Protein 4MP4 (pdb70)

Solvent-accessible surface area: 27027 Å² total; per-residue (Å²): 190,81,7,36,0,42,0,10,10,88,0,26,15,25,50,0,0,6,0,7,0,0,0,55,48,10,159,10,114,41,91,43,24,37,78,99,185,71,56,49,134,29,5,18,1,49,23,82,154,16,41,0,2,31,15,42,1,0,0,10,2,0,27,57,50,86,88,140,65,62,6,11,20,189,82,51,71,24,47,1,58,0,24,27,6,16,20,15,9,74,16,24,2,90,19,0,46,96,42,3,32,7,47,3,25,36,51,52,13,90,109,90,104,25,51,114,102,0,101,122,11,5,110,78,0,27,152,30,0,70,139,39,1,62,117,118,31,98,28,13,39,63,84,30,1,0,0,0,2,22,1,0,7,6,0,8,12,1,9,30,9,39,31,92,15,47,124,57,0,27,91,3,0,66,79,3,23,102,65,93,8,1,26,108,0,10,9,34,11,23,115,7,29,50,117,78,112,205,185,85,5,49,0,52,0,16,9,88,8,24,14,22,54,0,0,7,0,4,0,0,0,54,38,9,140,11,108,39,94,65,24,17,92,138,136,34,4,40,1,51,24,80,153,17,46,2,23,18,15,42,1,0,0,9,2,0,23,63,50,81,93,140,60,56,5,11,16,177,84,49,68,27,44,1,43,0,22,3,2,16,20,10,9,59,19,26,0,90,22,0,52,101,44,2,38,10,54,3,24,25,103,125,68,90,112,78,108,19,59,129,114,0,98,109,3,6,106,76,0,31,117,8,0,71,113,27,3,62,107,121,30,101,33,11,39,57,69,31,2,0,0,0,1,22,0,0,4,7,0,8,9,2,31,74,14,56,33,94,13,51,116,72,0,68,72,5,0,94,71,1,21,107,62,95,6,0,62,100,0,59,54,29,54,141,130,14,110,113,111,87,123,208,193,92,8,50,0,46,0,7,46,112,26,26,14,21,50,0,1,6,0,4,0,0,0,56,43,9,154,11,112,38,96,62,21,55,75,124,180,222,23,166,84,97,101,30,4,14,2,43,24,74,150,93,15,36,6,62,15,60,42,0,0,52,46,0,24,135,66,78,99,102,73,47,3,11,21,173,86,124,140,26,60,56,113,0,98,90,8,19,58,49,10,82,81,49,2,96,18,0,52,99,44,6,31,10,44,3,22,34,43,48,12,87,94,96,104,23,50,124,99,0,121,115,7,5,109,94,0,27,121,29,0,71,142,36,1,74,102,125,38,99,28,12,41,61,85,30,1,0,0,0,1,22,2,0,7,8,0,4,10,0,6,30,8,44,30,91,12,44,124,64,0,24,95,4,0,50,84,4,23,90,68,75,6,1,5,94,0,16,11,36,42,35,204

Foldseek 3Di:
DEKEWEDALLLQDLLSLLVLLLCVQLVPDYYYDHDYDVDDDDTWMDDPPDIDDDNVVSNVVVCVVPVVRAQFDPPPVSNVVLVVLVVCLVPPLVQQCVQQGSCLLQPNADPDDRDPSNVVSVVVLQVVVCVQCPPPRLDSRNDHHSSLLSSLSSVSSQVSNPHDDDPSSVVSSVVSCPPVSNVVSSVCSVVSNVVVPD/DAKEWEAALQLQDLLSLLQLLLCVLLPPDYHYHYDPNDTWMDDPPDIDHDRVVSLVVVCVVPVPSAQADPDPVSSVVLVVLVVCLVPPLVQQCVQLGSCLQQPNADDPDGDPVRVVSVVVLLVVVDVQCPDLALDSRRDHHSSLQSSLSSVSSQVSNPHDDDPSSVSNSVVSCPPVSNVVSSVVSVVSVVPVPD/DAKEWEEALLLQDLLSLLQLLLCVLQVHDYHYDHDYVCLVPPDPTWMDDVNHIHHDNVVSLVVVCVVPVPSHQFDPDPVSRVVLVVLVVCLVPPLVQLCVQQGSCLLQPHADPDDRDPSRVVSVVVLLVVVVVQQPPLHQDSRNDHHSSLSSSLSSVSSQVSRPHDDDPSSVVNSVSSCPPVSNVVSNVVSVD

Sequence (585 aa):
EYFKLYTDSQFLSPYAFTVFVGLHEKQIPFEIAAIDLLTAKVPVLEHNDFALSESSAILEYLEELYPDTAIYPKDIQARARARQIQAWLRSDLVALRTERPTDVIFIQPKSTPLSEEGKKAAEKLFFVAEKLLASDAEFLFGSWSIVDAELALMLQRLIQNGDAVSERLKNYALQQWQRPSVQKWLALRHKAENLYYFQEYFKLYTDSQFLSPYAFTVFVGLHEKQIPFEIAAIDKVPVLEHNDFALSESSAILEYLEELYPDTAIYPKDIQARARARQIQAWLRSDLVALRTERPTDVIFIQPKSTPLSEEGKKAAEKLFFVAEKLLASDAEFLFGSWSIVDAELALMLQRLIQNGDAVSERLKNYALQQWQRPSVQKWLALRHKAENLYFQEYFKLYTDSQFLSPYAFTVFVGLHEKQIPFEIAAIDLKSLTAKVPVLEHNDFALSESSAILEYLEELYPDTAIYPKDIQARARARQIQAWLRSDLVALRTERPTDVIFIQPKSTPLSEEGKKAAEKLFFVAEKLLASDAEFLFGSWSIVDAELALMLQRLIQNGDAVSERLKNYALQQWQRPSVQKWLALRHK

CATH classification: 3.40.30.10 (+1 more: 1.20.1050.10)

Secondary structure (DSSP, 8-state):
--EEEEEETT---HHHHHHHHHHHHTT---EEEEE-----SS-EEEETTEEEESHHHHHHHHHHH-TTS-SS-SSHHHHHHHHHHHHHHHHS-HHHHHHS-THHHHT----SPPPHHHHHHHHHHHHHHHHHTTTT-SSTBSB--HHHHHHHHHHHHHHTTT----HHHHHHHHHHHTSHHHHHHHHHHHHHHHHH--/--EEEEEETTS--HHHHHHHHHHHHTT---EEEEE----EEEETTEEEESHHHHHHHHHHH-TTS--S-SSHHHHHHHHHHHHHHHHS-HHHHHHS-THHHHS----S---HHHHHHHHHHHHHHHHHS-TT-SBTBBB--HHHHHHHHHHHHHHTT-----HHHHHHHHHHHTSHHHHHHHHHHHHHHHHH--/--EEEEEETTS--HHHHHHHHHHHHTT---EEEEE----SS--S-EEEESS-EEESHHHHHHHHHHH-SSS-SS-SSHHHHHHHHHHHHHHHHS-HHHHHHS-THHHHT----SPP-HHHHHHHHHHHHHHHHHHTTT-SSTBSB--HHHHHHHHHHHHHHTTT----HHHHHHHHHHHTSHHHHHHHHHHT-

B-factor: mean 35.32, std 17.55, range [1.01, 106.63]

Nearest PDB structures (foldseek):
  4mp4-assembly1_A  TM=1.005E+00  e=7.915E-32  Acinetobacter baumannii ACICU
  4mp4-assembly2_C-2  TM=1.001E+00  e=2.005E-27  Acinetobacter baumannii ACICU
  4mp4-assembly1_B  TM=9.952E-01  e=1.815E-27  Acinetobacter baumannii ACICU
  4jbb-assembly1_A-2  TM=9.545E-01  e=1.920E-18  Klebsiella pneumoniae subsp. pneumoniae MGH 78578
  3bby-assembly1_A-2  TM=9.552E-01  e=4.717E-18  Escherichia coli K-12

Structure (mmCIF, N/CA/C/O backbone):
data_4MP4
#
_entry.id   4MP4
#
_cell.length_a   183.198
_cell.length_b   103.358
_cell.length_c   51.057
_cell.angle_alpha   90.000
_cell.angle_beta   91.090
_cell.angle_gamma   90.000
#
_symmetry.space_group_name_H-M   'C 1 2 1'
#
loop_
_entity.id
_entity.type
_entity.pdbx_description
1 polymer 'Glutathione S-transferase'
2 non-polymer 'SULFATE ION'
3 water water
#
loop_
_atom_site.group_PDB
_atom_site.id
_atom_site.type_symbol
_atom_site.label_atom_id
_atom_site.label_alt_id
_atom_site.label_comp_id
_atom_site.label_asym_id
_atom_site.label_entity_id
_atom_site.label_seq_id
_atom_site.pdbx_PDB_ins_code
_atom_site.Cartn_x
_atom_site.Cartn_y
_atom_site.Cartn_z
_atom_site.occupancy
_atom_site.B_iso_or_equiv
_atom_site.auth_seq_id
_atom_site.auth_comp_id
_atom_site.auth_asym_id
_atom_site.auth_atom_id
_atom_site.pdbx_PDB_model_num
ATOM 1 N N . GLU A 1 6 ? 53.109 13.462 8.444 1.00 66.36 5 GLU A N 1
ATOM 2 C CA . GLU A 1 6 ? 53.837 14.726 8.386 1.00 67.28 5 GLU A CA 1
ATOM 3 C C . GLU A 1 6 ? 53.817 15.476 9.720 1.00 59.36 5 GLU A C 1
ATOM 4 O O . GLU A 1 6 ? 54.703 16.279 9.992 1.00 69.85 5 GLU A O 1
ATOM 10 N N . TYR A 1 7 ? 52.803 15.222 10.541 1.00 46.39 6 TYR A N 1
ATOM 11 C CA . TYR A 1 7 ? 52.740 15.771 11.899 1.00 46.64 6 TYR A CA 1
ATOM 12 C C . TYR A 1 7 ? 52.367 14.681 12.919 1.00 48.19 6 TYR A C 1
ATOM 13 O O . TYR A 1 7 ? 51.267 14.116 12.877 1.00 41.77 6 TYR A O 1
ATOM 22 N N . PHE A 1 8 ? 53.292 14.390 13.828 1.00 45.90 7 PHE A N 1
ATOM 23 C CA . PHE A 1 8 ? 53.094 13.362 14.844 1.00 33.82 7 PHE A CA 1
ATOM 24 C C . PHE A 1 8 ? 53.398 13.959 16.205 1.00 31.60 7 PHE A C 1
ATOM 25 O O . PHE A 1 8 ? 54.466 14.526 16.409 1.00 37.01 7 PHE A O 1
ATOM 33 N N . LYS A 1 9 ? 52.474 13.838 17.145 1.00 32.03 8 LYS A N 1
ATOM 34 C CA . LYS A 1 9 ? 52.763 14.269 18.509 1.00 33.36 8 LYS A CA 1
ATOM 35 C C . LYS A 1 9 ? 52.408 13.191 19.542 1.00 30.66 8 LYS A C 1
ATOM 36 O O . LYS A 1 9 ? 51.338 12.595 19.467 1.00 32.14 8 LYS A O 1
ATOM 42 N N . LEU A 1 10 ? 53.310 12.960 20.497 1.00 28.50 9 LEU A N 1
ATOM 43 C CA . LEU A 1 10 ? 53.118 11.959 21.548 1.00 25.35 9 LEU A CA 1
ATOM 44 C C . LEU A 1 10 ? 52.846 12.606 22.900 1.00 23.96 9 LEU A C 1
ATOM 45 O O . LEU A 1 10 ? 53.625 13.433 23.350 1.00 33.99 9 LEU A O 1
ATOM 50 N N . TYR A 1 11 ? 51.748 12.231 23.552 1.00 26.50 10 TYR A N 1
ATOM 51 C CA . TYR A 1 11 ? 51.449 12.768 24.883 1.00 20.66 10 TYR A CA 1
ATOM 52 C C . TYR A 1 11 ? 51.776 11.751 25.975 1.00 24.61 10 TYR A C 1
ATOM 53 O O . TYR A 1 11 ? 51.264 10.633 25.978 1.00 20.49 10 TYR A O 1
ATOM 62 N N . THR A 1 12 ? 52.638 12.149 26.902 1.00 25.65 11 THR A N 1
ATOM 63 C CA . THR A 1 12 ? 52.993 11.301 28.028 1.00 23.77 11 THR A CA 1
ATOM 64 C C . THR A 1 12 ? 52.519 11.904 29.353 1.00 21.37 11 THR A C 1
ATOM 65 O O . THR A 1 12 ? 52.108 13.057 29.394 1.00 20.06 11 THR A O 1
ATOM 69 N N . ASP A 1 13 ? 52.575 11.129 30.435 1.00 16.64 12 ASP A N 1
ATOM 70 C CA . ASP A 1 13 ? 52.345 11.694 31.755 1.00 19.49 12 ASP A CA 1
ATOM 71 C C . ASP A 1 13 ? 53.542 12.584 32.102 1.00 23.10 12 ASP A C 1
ATOM 72 O O . ASP A 1 13 ? 54.651 12.330 31.653 1.00 17.51 12 ASP A O 1
ATOM 77 N N . SER A 1 14 ? 53.316 13.627 32.893 1.00 27.71 13 SER A N 1
ATOM 78 C CA . SER A 1 14 ? 54.346 14.629 33.148 1.00 29.40 13 SER A CA 1
ATOM 79 C C . SER A 1 14 ? 55.576 14.066 33.875 1.00 34.91 13 SER A C 1
ATOM 80 O O . SER A 1 14 ? 56.661 14.637 33.810 1.00 35.02 13 SER A O 1
ATOM 83 N N . GLN A 1 15 ? 55.413 12.952 34.574 1.00 29.48 14 GLN A N 1
ATOM 84 C CA . GLN A 1 15 ? 56.546 12.381 35.279 1.00 26.12 14 GLN A CA 1
ATOM 85 C C . GLN A 1 15 ? 57.225 11.266 34.497 1.00 22.91 14 GLN A C 1
ATOM 86 O O . GLN A 1 15 ? 58.152 10.648 34.998 1.00 25.22 14 GLN A O 1
ATOM 92 N N . PHE A 1 16 ? 56.750 11.008 33.281 1.00 18.40 15 PHE A N 1
ATOM 93 C CA . PHE A 1 16 ? 57.333 9.989 32.402 1.00 16.19 15 PHE A CA 1
ATOM 94 C C . PHE A 1 16 ? 57.409 8.595 33.024 1.00 20.17 15 PHE A C 1
ATOM 95 O O . PHE A 1 16 ? 58.324 7.839 32.728 1.00 24.60 15 PHE A O 1
ATOM 103 N N . LEU A 1 17 ? 56.448 8.264 33.880 1.00 24.97 16 LEU A N 1
ATOM 104 C CA . LEU A 1 17 ? 56.419 6.977 34.564 1.00 20.82 16 LEU A CA 1
ATOM 105 C C . LEU A 1 17 ? 55.668 5.914 33.775 1.00 20.65 16 LEU A C 1
ATOM 106 O O . LEU A 1 17 ? 55.742 4.736 34.102 1.00 19.61 16 LEU A O 1
ATOM 111 N N . SER A 1 18 ? 54.935 6.328 32.749 1.00 14.43 17 SER A N 1
ATOM 112 C CA . SER A 1 18 ? 54.090 5.410 32.001 1.00 12.38 17 SER A CA 1
ATOM 113 C C . SER A 1 18 ? 54.885 4.401 31.179 1.00 13.40 17 SER A C 1
ATOM 114 O O . SER A 1 18 ? 55.717 4.779 30.365 1.00 13.07 17 SER A O 1
ATOM 117 N N . PRO A 1 19 ? 54.615 3.105 31.379 1.00 11.37 18 PRO A N 1
ATOM 118 C CA . PRO A 1 19 ? 55.294 2.073 30.588 1.00 12.11 18 PRO A CA 1
ATOM 119 C C . PRO A 1 19 ? 54.767 2.011 29.134 1.00 11.53 18 PRO A C 1
ATOM 120 O O . PRO A 1 19 ? 55.500 1.602 28.231 1.00 14.09 18 PRO A O 1
ATOM 124 N N . TYR A 1 20 ? 53.521 2.417 28.909 1.00 12.39 19 TYR A N 1
ATOM 125 C CA . TYR A 1 20 ? 52.959 2.380 27.555 1.00 16.13 19 TYR A CA 1
ATOM 126 C C . TYR A 1 20 ? 53.374 3.589 26.718 1.00 13.66 19 TYR A C 1
ATOM 127 O O . TYR A 1 20 ? 53.580 3.454 25.519 1.00 14.89 19 TYR A O 1
ATOM 136 N N . ALA A 1 21 ? 53.524 4.752 27.356 1.00 18.37 20 ALA A N 1
ATOM 137 C CA . ALA A 1 21 ? 54.090 5.922 26.681 1.00 16.15 20 ALA A CA 1
ATOM 138 C C . ALA A 1 21 ? 55.521 5.598 26.301 1.00 21.18 20 ALA A C 1
ATOM 139 O O . ALA A 1 21 ? 55.958 5.886 25.184 1.00 13.90 20 ALA A O 1
ATOM 141 N N . PHE A 1 22 ? 56.251 5.012 27.249 1.00 12.50 21 PHE A N 1
ATOM 142 C CA . PHE A 1 22 ? 57.600 4.535 26.982 1.00 20.13 21 PHE A CA 1
ATOM 143 C C . PHE A 1 22 ? 57.640 3.675 25.708 1.00 17.21 21 PHE A C 1
ATOM 144 O O . PHE A 1 22 ? 58.454 3.894 24.811 1.00 17.11 21 PHE A O 1
ATOM 152 N N . THR A 1 23 ? 56.717 2.733 25.623 1.00 14.80 22 THR A N 1
ATOM 153 C CA . THR A 1 23 ? 56.668 1.763 24.534 1.00 20.87 22 THR A CA 1
ATOM 154 C C . THR A 1 23 ? 56.416 2.384 23.144 1.00 24.98 22 THR A C 1
ATOM 155 O O . THR A 1 23 ? 57.027 1.978 22.143 1.00 23.23 22 THR A O 1
ATOM 159 N N . VAL A 1 24 ? 55.532 3.375 23.089 1.00 21.01 23 VAL A N 1
ATOM 160 C CA . VAL A 1 24 ? 55.273 4.099 21.842 1.00 23.14 23 VAL A CA 1
ATOM 161 C C . VAL A 1 24 ? 56.439 5.006 21.425 1.00 21.50 23 VAL A C 1
ATOM 162 O O . VAL A 1 24 ? 56.786 5.083 20.241 1.00 26.23 23 VAL A O 1
ATOM 166 N N . PHE A 1 25 ? 57.037 5.689 22.396 1.00 16.05 24 PHE A N 1
ATOM 167 C CA . PHE A 1 25 ? 58.231 6.501 22.156 1.00 19.23 24 PHE A CA 1
ATOM 168 C C . PHE A 1 25 ? 59.313 5.642 21.526 1.00 26.73 24 PHE A C 1
ATOM 169 O O . PHE A 1 25 ? 59.959 6.063 20.541 1.00 18.16 24 PHE A O 1
ATOM 177 N N . VAL A 1 26 ? 59.503 4.442 22.090 1.00 13.47 25 VAL A N 1
ATOM 178 C CA . VAL A 1 26 ? 60.512 3.516 21.575 1.00 14.57 25 VAL A CA 1
ATOM 179 C C . VAL A 1 26 ? 60.175 3.114 20.137 1.00 18.49 25 VAL A C 1
ATOM 180 O O . VAL A 1 26 ? 61.038 3.148 19.251 1.00 19.63 25 VAL A O 1
ATOM 184 N N . GLY A 1 27 ? 58.905 2.780 19.906 1.00 22.45 26 GLY A N 1
ATOM 185 C CA . GLY A 1 27 ? 58.434 2.432 18.578 1.00 15.44 26 GLY A CA 1
ATOM 186 C C . GLY A 1 27 ? 58.672 3.504 17.530 1.00 18.27 26 GLY A C 1
ATOM 187 O O . GLY A 1 27 ? 59.119 3.212 16.430 1.00 22.82 26 GLY A O 1
ATOM 188 N N . LEU A 1 28 ? 58.359 4.749 17.865 1.00 22.62 27 LEU A N 1
ATOM 189 C CA . LEU A 1 28 ? 58.586 5.862 16.947 1.00 21.45 27 LEU A CA 1
ATOM 190 C C . LEU A 1 28 ? 60.067 6.010 16.597 1.00 21.65 27 LEU A C 1
ATOM 191 O O . LEU A 1 28 ? 60.415 6.097 15.430 1.00 28.02 27 LEU A O 1
ATOM 196 N N . HIS A 1 29 ? 60.933 6.013 17.608 1.00 20.24 28 HIS A N 1
ATOM 197 C CA . HIS A 1 29 ? 62.367 6.143 17.377 1.00 24.92 28 HIS A CA 1
ATOM 198 C C . HIS A 1 29 ? 62.977 5.011 16.556 1.00 18.70 28 HIS A C 1
ATOM 199 O O . HIS A 1 29 ? 63.798 5.254 15.684 1.00 32.52 28 HIS A O 1
ATOM 206 N N . GLU A 1 30 ? 62.584 3.777 16.835 1.00 20.83 29 GLU A N 1
ATOM 207 C CA . GLU A 1 30 ? 63.020 2.644 16.017 1.00 22.44 29 GLU A CA 1
ATOM 208 C C . GLU A 1 30 ? 62.587 2.779 14.540 1.00 30.40 29 GLU A C 1
ATOM 209 O O . GLU A 1 30 ? 63.364 2.502 13.629 1.00 38.91 29 GLU A O 1
ATOM 215 N N . LYS A 1 31 ? 61.354 3.220 14.305 1.00 30.94 30 LYS A N 1
ATOM 216 C CA . LYS A 1 31 ? 60.854 3.386 12.944 1.00 32.64 30 LYS A CA 1
ATOM 217 C C . LYS A 1 31 ? 61.369 4.671 12.299 1.00 35.32 30 LYS A C 1
ATOM 218 O O . LYS A 1 31 ? 61.057 4.973 11.145 1.00 35.83 30 LYS A O 1
ATOM 224 N N . GLN A 1 32 ? 62.152 5.425 13.057 1.00 36.09 31 GLN A N 1
ATOM 225 C CA . GLN A 1 32 ? 62.641 6.727 12.618 1.00 35.83 31 GLN A CA 1
ATOM 226 C C . GLN A 1 32 ? 61.534 7.617 12.069 1.00 34.10 31 GLN A C 1
ATOM 227 O O . GLN A 1 32 ? 61.657 8.190 10.995 1.00 37.71 31 GLN A O 1
ATOM 233 N N . ILE A 1 33 ? 60.450 7.722 12.828 1.00 29.19 32 ILE A N 1
ATOM 234 C CA . ILE A 1 33 ? 59.399 8.677 12.534 1.00 26.24 32 ILE A CA 1
ATOM 235 C C . ILE A 1 33 ? 59.632 9.931 13.362 1.00 33.72 32 ILE A C 1
ATOM 236 O O . ILE A 1 33 ? 59.790 9.856 14.576 1.00 36.08 32 ILE A O 1
ATOM 241 N N . PRO A 1 34 ? 59.690 11.093 12.702 1.00 33.58 33 PRO A N 1
ATOM 242 C CA . PRO A 1 34 ? 59.903 12.325 13.459 1.00 32.22 33 PRO A CA 1
ATOM 243 C C . PRO A 1 34 ? 58.615 12.685 14.157 1.00 35.33 33 PRO A C 1
ATOM 244 O O . PRO A 1 34 ? 57.547 12.490 13.573 1.00 38.39 33 PRO A O 1
ATOM 248 N N . PHE A 1 35 ? 58.705 13.186 15.384 1.00 27.10 34 PHE A N 1
ATOM 249 C CA . PHE A 1 35 ? 57.509 13.491 16.159 1.00 28.63 34 PHE A CA 1
ATOM 250 C C . PHE A 1 35 ? 57.860 14.424 17.288 1.00 27.64 34 PHE A C 1
ATOM 251 O O . PHE A 1 35 ? 59.023 14.528 17.665 1.00 28.40 34 PHE A O 1
ATOM 259 N N . GLU A 1 36 ? 56.845 15.082 17.835 1.00 30.97 35 GLU A N 1
ATOM 260 C CA . GLU A 1 36 ? 57.010 15.995 18.959 1.00 35.87 35 GLU A CA 1
ATOM 261 C C . GLU A 1 36 ? 56.390 15.360 20.190 1.00 34.50 35 GLU A C 1
ATOM 262 O O . GLU A 1 36 ? 55.407 14.612 20.092 1.00 28.86 35 GLU A O 1
ATOM 268 N N . ILE A 1 37 ? 56.952 15.674 21.350 1.00 35.26 36 ILE A N 1
ATOM 269 C CA . ILE A 1 37 ? 56.480 15.126 22.609 1.00 24.45 36 ILE A CA 1
ATOM 270 C C . ILE A 1 37 ? 55.870 16.217 23.495 1.00 27.26 36 ILE A C 1
ATOM 271 O O . ILE A 1 37 ? 56.344 17.350 23.518 1.00 26.51 36 ILE A O 1
ATOM 276 N N . ALA A 1 38 ? 54.818 15.878 24.228 1.00 24.47 37 ALA A N 1
ATOM 277 C CA . ALA A 1 38 ? 54.253 16.799 25.210 1.00 25.01 37 ALA A CA 1
ATOM 278 C C . ALA A 1 38 ? 53.778 16.041 26.453 1.00 28.02 37 ALA A C 1
ATOM 279 O O . ALA A 1 38 ? 53.612 14.821 26.421 1.00 25.94 37 ALA A O 1
ATOM 281 N N . ALA A 1 39 ? 53.537 16.765 27.541 1.00 32.41 38 ALA A N 1
ATOM 282 C CA . ALA A 1 39 ? 53.151 16.132 28.801 1.00 33.91 38 ALA A CA 1
ATOM 283 C C . ALA A 1 39 ? 51.819 16.626 29.362 1.00 39.05 38 ALA A C 1
ATOM 284 O O . ALA A 1 39 ? 51.480 17.804 29.241 1.00 45.38 38 ALA A O 1
ATOM 286 N N . ILE A 1 40 ? 51.096 15.700 29.990 1.00 35.92 39 ILE A N 1
ATOM 287 C CA . ILE A 1 40 ? 49.863 15.968 30.729 1.00 43.63 39 ILE A CA 1
ATOM 288 C C . ILE A 1 40 ? 49.932 15.474 32.186 1.00 49.58 39 ILE A C 1
ATOM 289 O O . ILE A 1 40 ? 50.439 14.384 32.454 1.00 48.54 39 ILE A O 1
ATOM 294 N N . ASP A 1 41 ? 49.444 16.284 33.126 1.00 54.04 40 ASP A N 1
ATOM 295 C CA . ASP A 1 41 ? 49.364 15.880 34.528 1.00 56.66 40 ASP A CA 1
ATOM 296 C C . ASP A 1 41 ? 48.067 15.154 34.796 1.00 61.77 40 ASP A C 1
ATOM 297 O O . ASP A 1 41 ? 47.119 15.247 34.009 1.00 69.63 40 ASP A O 1
ATOM 302 N N . LEU A 1 42 ? 48.021 14.455 35.926 1.00 57.61 41 LEU A N 1
ATOM 303 C CA . LEU A 1 42 ? 46.900 13.576 36.238 1.00 65.88 41 LEU A CA 1
ATOM 304 C C . LEU A 1 42 ? 45.976 14.163 37.311 1.00 73.16 41 LEU A C 1
ATOM 305 O O . LEU A 1 42 ? 44.918 14.728 37.000 1.00 74.35 41 LEU A O 1
ATOM 310 N N . LEU A 1 57 ? 38.341 9.300 21.922 1.00 36.74 56 LEU A N 1
ATOM 311 C CA . LEU A 1 57 ? 37.546 8.893 23.078 1.00 45.88 56 LEU A CA 1
ATOM 312 C C . LEU A 1 57 ? 38.491 8.401 24.156 1.00 49.18 56 LEU A C 1
ATOM 313 O O . LEU A 1 57 ? 38.173 7.522 24.962 1.00 50.71 56 LEU A O 1
ATOM 318 N N . THR A 1 58 ? 39.663 9.012 24.145 1.00 46.68 57 THR A N 1
ATOM 319 C CA . THR A 1 58 ? 40.786 8.634 24.975 1.00 55.45 57 THR A CA 1
ATOM 320 C C . THR A 1 58 ? 40.559 8.734 26.481 1.00 64.61 57 THR A C 1
ATOM 321 O O . THR A 1 58 ? 40.153 9.784 27.000 1.00 64.25 57 THR A O 1
ATOM 325 N N . ALA A 1 59 ? 40.872 7.644 27.177 1.00 61.63 58 ALA A N 1
ATOM 326 C CA . ALA A 1 59 ? 40.900 7.637 28.632 1.00 54.31 58 ALA A CA 1
ATOM 327 C C . ALA A 1 59 ? 42.238 8.169 29.177 1.00 50.67 58 ALA A C 1
ATOM 328 O O . ALA A 1 59 ? 42.257 9.109 29.976 1.00 46.47 58 ALA A O 1
ATOM 330 N N . LYS A 1 60 ? 43.350 7.570 28.737 1.00 41.98 59 LYS A N 1
ATOM 331 C CA . LYS A 1 60 ? 44.654 7.767 29.386 1.00 32.80 59 LYS A CA 1
ATOM 332 C C . LYS A 1 60 ? 45.812 7.985 28.417 1.00 29.04 59 LYS A C 1
ATOM 333 O O . LYS A 1 60 ? 45.726 7.608 27.244 1.00 27.40 59 LYS A O 1
ATOM 339 N N . VAL A 1 61 ? 46.910 8.555 28.918 1.00 25.18 60 VAL A N 1
ATOM 340 C CA . VAL A 1 61 ? 48.166 8.547 28.173 1.00 18.20 60 VAL A CA 1
ATOM 341 C C . VAL A 1 61 ? 48.593 7.097 27.954 1.00 17.26 60 VAL A C 1
ATOM 342 O O . VAL A 1 61 ? 48.331 6.242 28.801 1.00 16.45 60 VAL A O 1
ATOM 346 N N . PRO A 1 62 ? 49.255 6.807 26.819 1.00 18.38 61 PRO A N 1
ATOM 347 C CA . PRO A 1 62 ? 49.685 7.738 25.770 1.00 20.84 61 PRO A CA 1
ATOM 348 C C . PRO A 1 62 ? 48.603 8.023 24.731 1.00 25.45 61 PRO A C 1
ATOM 349 O O . PRO A 1 62 ? 47.739 7.190 24.466 1.00 21.75 61 PRO A O 1
ATOM 353 N N . VAL A 1 63 ? 48.679 9.212 24.144 1.00 19.57 62 VAL A N 1
ATOM 354 C CA . VAL A 1 63 ? 47.849 9.576 23.029 1.00 20.37 62 VAL A CA 1
ATOM 355 C C . VAL A 1 63 ? 48.792 9.958 21.917 1.00 30.65 62 VAL A C 1
ATOM 356 O O . VAL A 1 63 ? 49.790 10.643 22.156 1.00 26.55 62 VAL A O 1
ATOM 360 N N . LEU A 1 64 ? 48.503 9.478 20.712 1.00 27.22 63 LEU A N 1
ATOM 361 C CA . LEU A 1 64 ? 49.279 9.867 19.548 1.00 27.58 63 LEU A CA 1
ATOM 362 C C . LEU A 1 64 ? 48.410 10.698 18.632 1.00 28.92 63 LEU A C 1
ATOM 363 O O . LEU A 1 64 ? 47.353 10.245 18.189 1.00 33.86 63 LEU A O 1
ATOM 368 N N . GLU A 1 65 ? 48.844 11.918 18.352 1.00 24.38 64 GLU A N 1
ATOM 369 C CA . GLU A 1 65 ? 48.155 12.717 17.351 1.00 30.35 64 GLU A CA 1
ATOM 370 C C . GLU A 1 65 ? 48.949 12.648 16.066 1.00 29.68 64 GLU A C 1
ATOM 371 O O . GLU A 1 65 ? 50.176 12.789 16.063 1.00 28.77 64 GLU A O 1
ATOM 377 N N . HIS A 1 66 ? 48.236 12.350 14.989 1.00 29.77 65 HIS A N 1
ATOM 378 C CA . HIS A 1 66 ? 48.799 12.311 13.655 1.00 37.80 65 HIS A CA 1
ATOM 379 C C . HIS A 1 66 ? 47.884 13.164 12.799 1.00 49.10 65 HIS A C 1
ATOM 380 O O . HIS A 1 66 ? 46.783 12.738 12.445 1.00 55.92 65 HIS A O 1
ATOM 387 N N . ASN A 1 67 ? 48.337 14.376 12.494 1.00 46.91 66 ASN A N 1
ATOM 388 C CA . ASN A 1 67 ? 47.514 15.364 11.804 1.00 44.26 66 ASN A CA 1
ATOM 389 C C . ASN A 1 67 ? 46.179 15.562 12.525 1.00 43.82 66 ASN A C 1
ATOM 390 O O . ASN A 1 67 ? 46.152 15.942 13.699 1.00 41.02 66 ASN A O 1
ATOM 395 N N . ASP A 1 68 ? 45.076 15.276 11.845 1.00 45.41 67 ASP A N 1
ATOM 396 C CA . ASP A 1 68 ? 43.764 15.517 12.433 1.00 48.07 67 ASP A CA 1
ATOM 397 C C . ASP A 1 68 ? 43.214 14.324 13.211 1.00 44.04 67 ASP A C 1
ATOM 398 O O . ASP A 1 68 ? 42.040 14.308 13.594 1.00 42.40 67 ASP A O 1
ATOM 403 N N . PHE A 1 69 ? 44.069 13.338 13.455 1.00 37.63 68 PHE A N 1
ATOM 404 C CA . PHE A 1 69 ? 43.635 12.073 14.025 1.00 31.97 68 PHE A CA 1
ATOM 405 C C . PHE A 1 69 ? 44.367 11.830 15.326 1.00 34.71 68 PHE A C 1
ATOM 406 O O . PHE A 1 69 ? 45.589 11.879 15.361 1.00 34.72 68 PHE A O 1
ATOM 414 N N . ALA A 1 70 ? 43.611 11.595 16.394 1.00 26.61 69 ALA A N 1
ATOM 415 C CA . ALA A 1 70 ? 44.178 11.350 17.712 1.00 41.23 69 ALA A CA 1
ATOM 416 C C . ALA A 1 70 ? 43.794 9.937 18.165 1.00 43.25 69 ALA A C 1
ATOM 417 O O . ALA A 1 70 ? 42.651 9.496 17.971 1.00 40.78 69 ALA A O 1
ATOM 419 N N . LEU A 1 71 ? 44.751 9.227 18.763 1.00 35.15 70 LEU A N 1
ATOM 420 C CA . LEU A 1 71 ? 44.595 7.798 19.014 1.00 21.48 70 LEU A CA 1
ATOM 421 C C . LEU A 1 71 ? 45.241 7.390 20.349 1.00 20.33 70 LEU A C 1
ATOM 422 O O . LEU A 1 71 ? 46.342 7.838 20.659 1.00 21.77 70 LEU A O 1
ATOM 427 N N . SER A 1 72 ? 44.557 6.573 21.148 1.00 19.48 71 SER A N 1
ATOM 428 C CA . SER A 1 72 ? 45.130 6.104 22.401 1.00 18.49 71 SER A CA 1
ATOM 429 C C . SER A 1 72 ? 45.251 4.573 22.425 1.00 24.82 71 SER A C 1
ATOM 430 O O . SER A 1 72 ? 44.950 3.924 21.422 1.00 20.01 71 SER A O 1
ATOM 433 N N . GLU A 1 73 ? 45.677 4.029 23.573 1.00 16.54 72 GLU A N 1
ATOM 434 C CA . GLU A 1 73 ? 46.030 2.602 23.777 1.00 20.70 72 GLU A CA 1
ATOM 435 C C . GLU A 1 73 ? 47.283 2.183 22.993 1.00 22.66 72 GLU A C 1
ATOM 436 O O . GLU A 1 73 ? 47.269 2.179 21.753 1.00 19.64 72 GLU A O 1
ATOM 442 N N . SER A 1 74 ? 48.361 1.838 23.707 1.00 14.95 73 SER A N 1
ATOM 443 C CA . SER A 1 74 ? 49.640 1.582 23.048 1.00 15.05 73 SER A CA 1
ATOM 444 C C . SER A 1 74 ? 49.626 0.501 21.964 1.00 14.94 73 SER A C 1
ATOM 445 O O . SER A 1 74 ? 50.222 0.685 20.905 1.00 19.20 73 SER A O 1
ATOM 448 N N . SER A 1 75 ? 48.956 -0.622 22.207 1.00 14.29 74 SER A N 1
ATOM 449 C CA . SER A 1 75 ? 48.929 -1.683 21.195 1.00 14.24 74 SER A CA 1
ATOM 450 C C . SER A 1 75 ? 48.241 -1.208 19.922 1.00 15.03 74 SER A C 1
ATOM 451 O O . SER A 1 75 ? 48.671 -1.542 18.812 1.00 15.48 74 SER A O 1
ATOM 454 N N . ALA A 1 76 ? 47.175 -0.431 20.095 1.00 18.60 75 ALA A N 1
ATOM 455 C CA . ALA A 1 76 ? 46.456 0.155 18.977 1.00 16.22 75 ALA A CA 1
ATOM 456 C C . ALA A 1 76 ? 47.373 1.114 18.240 1.00 21.38 75 ALA A C 1
ATOM 457 O O . ALA A 1 76 ? 47.461 1.076 17.013 1.00 19.55 75 ALA A O 1
ATOM 459 N N . ILE A 1 77 ? 48.050 1.983 18.993 1.00 23.77 76 ILE A N 1
ATOM 460 C CA . ILE A 1 77 ? 48.928 2.979 18.395 1.00 21.19 76 ILE A CA 1
ATOM 461 C C . ILE A 1 77 ? 50.046 2.316 17.597 1.00 24.28 76 ILE A C 1
ATOM 462 O O . ILE A 1 77 ? 50.309 2.706 16.454 1.00 21.46 76 ILE A O 1
ATOM 467 N N . LEU A 1 78 ? 50.674 1.296 18.182 1.00 18.68 77 LEU A N 1
ATOM 468 C CA . LEU A 1 78 ? 51.743 0.567 17.497 1.00 23.90 77 LEU A CA 1
ATOM 469 C C . LEU A 1 78 ? 51.262 -0.067 16.186 1.00 27.03 77 LEU A C 1
ATOM 470 O O . LEU A 1 78 ? 51.883 0.111 15.127 1.00 23.72 77 LEU A O 1
ATOM 475 N N . GLU A 1 79 ? 50.147 -0.790 16.270 1.00 24.43 78 GLU A N 1
ATOM 476 C CA . GLU A 1 79 ? 49.541 -1.436 15.114 1.00 25.57 78 GLU A CA 1
ATOM 477 C C . GLU A 1 79 ? 49.310 -0.416 13.991 1.00 27.97 78 GLU A C 1
ATOM 478 O O . GLU A 1 79 ? 49.555 -0.681 12.806 1.00 25.76 78 GLU A O 1
ATOM 484 N N . TYR A 1 80 ? 48.872 0.770 14.391 1.00 27.54 79 TYR A N 1
ATOM 485 C CA . TYR A 1 80 ? 48.594 1.859 13.469 1.00 27.51 79 TYR A CA 1
ATOM 486 C C . TYR A 1 80 ? 49.870 2.363 12.796 1.00 31.04 79 TYR A C 1
ATOM 487 O O . TYR A 1 80 ? 49.875 2.709 11.614 1.00 33.39 79 TYR A O 1
ATOM 496 N N . LEU A 1 81 ? 50.958 2.379 13.554 1.00 33.38 80 LEU A N 1
ATOM 497 C CA . LEU A 1 81 ? 52.251 2.792 13.041 1.00 24.92 80 LEU A CA 1
ATOM 498 C C . LEU A 1 81 ? 52.823 1.769 12.054 1.00 29.84 80 LEU A C 1
ATOM 499 O O . LEU A 1 81 ? 53.442 2.144 11.052 1.00 26.16 80 LEU A O 1
ATOM 504 N N . GLU A 1 82 ? 52.621 0.481 12.340 1.00 21.06 81 GLU A N 1
ATOM 505 C CA . GLU A 1 82 ? 53.075 -0.570 11.439 1.00 27.97 81 GLU A CA 1
ATOM 506 C C . GLU A 1 82 ? 52.339 -0.495 10.097 1.00 36.20 81 GLU A C 1
ATOM 507 O O . GLU A 1 82 ? 52.943 -0.658 9.035 1.00 42.80 81 GLU A O 1
ATOM 513 N N . GLU A 1 83 ? 51.030 -0.261 10.155 1.00 31.68 82 GLU A N 1
ATOM 514 C CA . GLU A 1 83 ? 50.225 -0.142 8.951 1.00 28.19 82 GLU A CA 1
ATOM 515 C C . GLU A 1 83 ? 50.634 1.068 8.114 1.00 37.48 82 GLU A C 1
ATOM 516 O O . GLU A 1 83 ? 50.683 0.980 6.890 1.00 47.07 82 GLU A O 1
ATOM 522 N N . LEU A 1 84 ? 50.941 2.181 8.778 1.00 34.68 83 LEU A N 1
ATOM 523 C CA . LEU A 1 84 ? 51.375 3.408 8.103 1.00 32.82 83 LEU A CA 1
ATOM 524 C C . LEU A 1 84 ? 52.760 3.262 7.493 1.00 32.93 83 LEU A C 1
ATOM 525 O O . LEU A 1 84 ? 53.071 3.895 6.490 1.00 42.32 83 LEU A O 1
ATOM 530 N N . TYR A 1 85 ? 53.597 2.447 8.117 1.00 23.51 84 TYR A N 1
ATOM 531 C CA . TYR A 1 85 ? 54.969 2.277 7.669 1.00 25.23 84 TYR A CA 1
ATOM 532 C C . TYR A 1 85 ? 55.403 0.825 7.745 1.00 29.55 84 TYR A C 1
ATOM 533 O O . TYR A 1 85 ? 56.111 0.432 8.674 1.00 31.76 84 TYR A O 1
ATOM 542 N N . PRO A 1 86 ? 54.997 0.027 6.748 1.00 36.95 85 PRO A N 1
ATOM 543 C CA . PRO A 1 86 ? 55.128 -1.437 6.746 1.00 34.62 85 PRO A CA 1
ATOM 544 C C . PRO A 1 86 ? 56.530 -1.965 6.508 1.00 37.84 85 PRO A C 1
ATOM 545 O O . PRO A 1 86 ? 56.779 -3.159 6.698 1.00 41.92 85 PRO A O 1
ATOM 549 N N . ASP A 1 87 ? 57.449 -1.112 6.091 1.00 42.78 86 ASP A N 1
ATOM 550 C CA . ASP A 1 87 ? 58.753 -1.643 5.743 1.00 54.64 86 ASP A CA 1
ATOM 551 C C . ASP A 1 87 ? 59.812 -1.357 6.802 1.00 55.66 86 ASP A C 1
ATOM 552 O O . ASP A 1 87 ? 61.006 -1.556 6.576 1.00 64.16 86 ASP A O 1
ATOM 557 N N . THR A 1 88 ? 59.351 -0.904 7.963 1.00 42.24 87 THR A N 1
ATOM 558 C CA . THR A 1 88 ? 60.191 -0.820 9.148 1.00 38.35 87 THR A CA 1
ATOM 559 C C . THR A 1 88 ? 59.461 -1.482 10.303 1.00 40.19 87 THR A C 1
ATOM 560 O O . THR A 1 88 ? 59.090 -0.834 11.286 1.00 42.65 87 THR A O 1
ATOM 564 N N . ALA A 1 89 ? 59.260 -2.786 10.168 1.00 30.38 88 ALA A N 1
ATOM 565 C CA . ALA A 1 89 ? 58.470 -3.533 11.122 1.00 29.90 88 ALA A CA 1
ATOM 566 C C . ALA A 1 89 ? 59.172 -3.577 12.477 1.00 27.30 88 ALA A C 1
ATOM 567 O O . ALA A 1 89 ? 60.397 -3.688 12.554 1.00 23.62 88 ALA A O 1
ATOM 569 N N . ILE A 1 90 ? 58.387 -3.471 13.543 1.00 25.46 89 ILE A N 1
ATOM 570 C CA . ILE A 1 90 ? 58.916 -3.618 14.896 1.00 24.67 89 ILE A CA 1
ATOM 571 C C . ILE A 1 90 ? 58.269 -4.830 15.563 1.00 22.70 89 ILE A C 1
ATOM 572 O O . ILE A 1 90 ? 58.286 -4.958 16.775 1.00 32.98 89 ILE A O 1
ATOM 577 N N . TYR A 1 91 ? 57.694 -5.697 14.728 1.00 22.90 90 TYR A N 1
ATOM 578 C CA . TYR A 1 91 ? 57.250 -7.039 15.089 1.00 20.28 90 TYR A CA 1
ATOM 579 C C . TYR A 1 91 ? 57.940 -8.012 14.132 1.00 23.21 90 TYR A C 1
ATOM 580 O O . TYR A 1 91 ? 58.337 -7.620 13.044 1.00 30.77 90 TYR A O 1
ATOM 589 N N . PRO A 1 92 ? 58.077 -9.286 14.532 1.00 24.30 91 PRO A N 1
ATOM 590 C CA . PRO A 1 92 ? 58.775 -10.255 13.679 1.00 26.74 91 PRO A CA 1
ATOM 591 C C . PRO A 1 92 ? 58.069 -10.387 12.325 1.00 36.79 91 PRO A C 1
ATOM 592 O O . PRO A 1 92 ? 56.875 -10.069 12.232 1.00 30.70 91 PRO A O 1
ATOM 596 N N . LYS A 1 93 ? 58.782 -10.829 11.287 1.00 40.89 92 LYS A N 1
ATOM 597 C CA . LYS A 1 93 ? 58.153 -10.921 9.969 1.00 43.44 92 LYS A CA 1
ATOM 598 C C . LYS A 1 93 ? 57.374 -12.228 9.754 1.00 38.68 92 LYS A C 1
ATOM 599 O O . LYS A 1 93 ? 56.349 -12.223 9.096 1.00 35.06 92 LYS A O 1
ATOM 605 N N . ASP A 1 94 ? 57.845 -13.337 10.310 1.00 23.77 93 ASP A N 1
ATOM 606 C CA . ASP A 1 94 ? 57.071 -14.573 10.244 1.00 29.51 93 ASP A CA 1
ATOM 607 C C . ASP A 1 94 ? 55.701 -14.378 10.909 1.00 33.84 93 ASP A C 1
ATOM 608 O O . ASP A 1 94 ? 55.605 -13.835 12.015 1.00 31.52 93 ASP A O 1
ATOM 613 N N . ILE A 1 95 ? 54.648 -14.845 10.240 1.00 34.10 94 ILE A N 1
ATOM 614 C CA . ILE A 1 95 ? 53.286 -14.646 10.722 1.00 26.50 94 ILE A CA 1
ATOM 615 C C . ILE A 1 95 ? 53.033 -15.279 12.094 1.00 30.53 94 ILE A C 1
ATOM 616 O O . ILE A 1 95 ? 52.275 -14.733 12.903 1.00 28.00 94 ILE A O 1
ATOM 621 N N . GLN A 1 96 ? 53.680 -16.406 12.377 1.00 29.22 95 GLN A N 1
ATOM 622 C CA . GLN A 1 96 ? 53.449 -17.051 13.668 1.00 36.02 95 GLN A CA 1
ATOM 623 C C . GLN A 1 96 ? 54.230 -16.403 14.810 1.00 35.48 95 GLN A C 1
ATOM 624 O O . GLN A 1 96 ? 53.724 -16.284 15.924 1.00 37.01 95 GLN A O 1
ATOM 630 N N . ALA A 1 97 ? 55.446 -15.959 14.516 1.00 31.03 96 ALA A N 1
ATOM 631 C CA . ALA A 1 97 ? 56.236 -15.222 15.486 1.00 28.27 96 ALA A CA 1
ATOM 632 C C . ALA A 1 97 ? 55.558 -13.890 15.822 1.00 26.69 96 ALA A C 1
ATOM 633 O O . ALA A 1 97 ? 55.525 -13.493 16.983 1.00 25.78 96 ALA A O 1
ATOM 635 N N . ARG A 1 98 ? 54.999 -13.220 14.811 1.00 23.81 97 ARG A N 1
ATOM 636 C CA . ARG A 1 98 ? 54.246 -11.979 15.031 1.00 25.04 97 ARG A CA 1
ATOM 637 C C . ARG A 1 98 ? 53.021 -12.180 15.926 1.00 18.88 97 ARG A C 1
ATOM 638 O O . ARG A 1 98 ? 52.726 -11.352 16.798 1.00 24.09 97 ARG A O 1
ATOM 646 N N . ALA A 1 99 ? 52.313 -13.276 15.704 1.00 19.37 98 ALA A N 1
ATOM 647 C CA . ALA A 1 99 ? 51.175 -13.626 16.539 1.00 28.92 98 ALA A CA 1
ATOM 648 C C . ALA A 1 99 ? 51.662 -13.870 17.965 1.00 24.24 98 ALA A C 1
ATOM 649 O O . ALA A 1 99 ? 51.093 -13.332 18.925 1.00 26.01 98 ALA A O 1
ATOM 651 N N . ARG A 1 100 ? 52.737 -14.645 18.098 1.00 24.44 99 ARG A N 1
ATOM 652 C CA . ARG A 1 100 ? 53.325 -14.900 19.415 1.00 23.60 99 ARG A CA 1
ATOM 653 C C . ARG A 1 100 ? 53.741 -13.568 20.063 1.00 23.78 99 ARG A C 1
ATOM 654 O O . ARG A 1 100 ? 53.471 -13.328 21.248 1.00 16.83 99 ARG A O 1
ATOM 662 N N . ALA A 1 101 ? 54.364 -12.690 19.283 1.00 17.51 100 ALA A N 1
ATOM 663 C CA . ALA A 1 101 ? 54.713 -11.368 19.798 1.00 24.01 100 ALA A CA 1
ATOM 664 C C . ALA A 1 101 ? 53.486 -10.583 20.303 1.00 23.13 100 ALA A C 1
ATOM 665 O O . ALA A 1 101 ? 53.518 -10.017 21.395 1.00 22.69 100 ALA A O 1
ATOM 667 N N . ARG A 1 102 ? 52.409 -10.561 19.521 1.00 21.53 101 ARG A N 1
ATOM 668 C CA . ARG A 1 102 ? 51.171 -9.912 19.965 1.00 16.87 101 ARG A CA 1
ATOM 669 C C . ARG A 1 102 ? 50.614 -10.569 21.216 1.00 15.66 101 ARG A C 1
ATOM 670 O O . ARG A 1 102 ? 50.032 -9.909 22.067 1.00 29.62 101 ARG A O 1
ATOM 678 N N . GLN A 1 103 ? 50.809 -11.876 21.338 1.00 17.78 102 GLN A N 1
ATOM 679 C CA . GLN A 1 103 ? 50.320 -12.589 22.507 1.00 15.91 102 GLN A CA 1
ATOM 680 C C . GLN A 1 103 ? 51.056 -12.194 23.798 1.00 20.01 102 GLN A C 1
ATOM 681 O O . GLN A 1 103 ? 50.425 -11.910 24.828 1.00 16.24 102 GLN A O 1
ATOM 687 N N . ILE A 1 104 ? 52.385 -12.184 23.732 1.00 15.42 103 ILE A N 1
ATOM 688 C CA . ILE A 1 104 ? 53.216 -11.776 24.861 1.00 18.70 103 ILE A CA 1
ATOM 689 C C . ILE A 1 104 ? 52.930 -10.325 25.268 1.00 16.77 103 ILE A C 1
ATOM 690 O O . ILE A 1 104 ? 52.764 -10.024 26.457 1.00 22.68 103 ILE A O 1
ATOM 695 N N . GLN A 1 105 ? 52.844 -9.446 24.274 1.00 15.97 104 GLN A N 1
ATOM 696 C CA . GLN A 1 105 ? 52.413 -8.062 24.471 1.00 13.79 104 GLN A CA 1
ATOM 697 C C . GLN A 1 105 ? 51.032 -7.932 25.158 1.00 16.57 104 GLN A C 1
ATOM 698 O O . GLN A 1 105 ? 50.857 -7.095 26.048 1.00 14.64 104 GLN A O 1
ATOM 704 N N . ALA A 1 106 ? 50.058 -8.734 24.744 1.00 13.88 105 ALA A N 1
ATOM 705 C CA . ALA A 1 106 ? 48.735 -8.615 25.325 1.00 13.72 105 ALA A CA 1
ATOM 706 C C . ALA A 1 106 ? 48.782 -9.078 26.774 1.00 14.27 105 ALA A C 1
ATOM 707 O O . ALA A 1 106 ? 48.195 -8.470 27.683 1.00 20.81 105 ALA A O 1
ATOM 709 N N . TRP A 1 107 ? 49.546 -10.136 26.977 1.00 20.49 106 TRP A N 1
ATOM 710 C CA . TRP A 1 107 ? 49.707 -10.766 28.268 1.00 15.86 106 TRP A CA 1
ATOM 711 C C . TRP A 1 107 ? 50.400 -9.849 29.281 1.00 19.88 106 TRP A C 1
ATOM 712 O O . TRP A 1 107 ? 49.932 -9.701 30.419 1.00 20.30 106 TRP A O 1
ATOM 723 N N . LEU A 1 108 ? 51.505 -9.227 28.866 1.00 13.11 107 LEU A N 1
ATOM 724 C CA . LEU A 1 108 ? 52.172 -8.208 29.683 1.00 14.20 107 LEU A CA 1
ATOM 725 C C . LEU A 1 108 ? 51.245 -7.055 30.051 1.00 15.33 107 LEU A C 1
ATOM 726 O O . LEU A 1 108 ? 51.316 -6.534 31.162 1.00 25.46 107 LEU A O 1
ATOM 731 N N . ARG A 1 109 ? 50.398 -6.632 29.114 1.00 19.40 108 ARG A N 1
ATOM 732 C CA . ARG A 1 109 ? 49.483 -5.505 29.353 1.00 16.59 108 ARG A CA 1
ATOM 733 C C . ARG A 1 109 ? 48.399 -5.819 30.379 1.00 21.71 108 ARG A C 1
ATOM 734 O O . ARG A 1 109 ? 48.090 -4.980 31.218 1.00 28.72 108 ARG A O 1
ATOM 742 N N . SER A 1 110 ? 47.847 -7.030 30.323 1.00 12.42 109 SER A N 1
ATOM 743 C CA . SER A 1 110 ? 46.630 -7.363 31.055 1.00 16.77 109 SER A CA 1
ATOM 744 C C . SER A 1 110 ? 46.762 -8.368 32.193 1.00 21.41 109 SER A C 1
ATOM 745 O O . SER A 1 110 ? 45.973 -8.334 33.139 1.00 22.62 109 SER A O 1
ATOM 748 N N . ASP A 1 111 ? 47.715 -9.291 32.083 1.00 16.44 110 ASP A N 1
ATOM 749 C CA . ASP A 1 111 ? 47.980 -10.214 33.178 1.00 16.76 110 ASP A CA 1
ATOM 750 C C . ASP A 1 111 ? 49.047 -9.608 34.095 1.00 25.93 110 ASP A C 1
ATOM 751 O O . ASP A 1 111 ? 49.404 -8.431 33.947 1.00 29.64 110 ASP A O 1
ATOM 756 N N . LEU A 1 112 ? 49.540 -10.402 35.043 1.00 22.20 111 LEU A N 1
ATOM 757 C CA . LEU A 1 112 ? 50.589 -9.983 35.970 1.00 18.21 111 LEU A CA 1
ATOM 758 C C . LEU A 1 112 ? 50.126 -8.797 36.800 1.00 17.41 111 LEU A C 1
ATOM 759 O O . LEU A 1 112 ? 50.928 -7.973 37.196 1.00 27.29 111 LEU A O 1
ATOM 764 N N . VAL A 1 113 ? 48.822 -8.719 37.044 1.00 24.48 112 VAL A N 1
ATOM 765 C CA . VAL A 1 113 ? 48.219 -7.600 37.769 1.00 21.54 112 VAL A CA 1
ATOM 766 C C . VAL A 1 113 ? 48.896 -7.329 39.115 1.00 18.52 112 VAL A C 1
ATOM 767 O O . VAL A 1 113 ? 49.178 -6.175 39.454 1.00 19.17 112 VAL A O 1
ATOM 771 N N . ALA A 1 114 ? 49.159 -8.379 39.884 1.00 13.06 113 ALA A N 1
ATOM 772 C CA . ALA A 1 114 ? 49.780 -8.184 41.192 1.00 22.74 113 ALA A CA 1
ATOM 773 C C . ALA A 1 114 ? 51.160 -7.525 41.074 1.00 26.32 113 ALA A C 1
ATOM 774 O O . ALA A 1 114 ? 51.509 -6.622 41.853 1.00 23.80 113 ALA A O 1
ATOM 776 N N . LEU A 1 115 ? 51.923 -7.970 40.079 1.00 24.64 114 LEU A N 1
ATOM 777 C CA . LEU A 1 115 ? 53.270 -7.462 39.829 1.00 22.69 114 LEU A CA 1
ATOM 778 C C . LEU A 1 115 ? 53.286 -5.977 39.466 1.00 24.85 114 LEU A C 1
ATOM 779 O O . LEU A 1 115 ? 54.054 -5.187 40.044 1.00 24.17 114 LEU A O 1
ATOM 784 N N . ARG A 1 116 ? 52.439 -5.598 38.513 1.00 25.29 115 ARG A N 1
ATOM 785 C CA . ARG A 1 116 ? 52.318 -4.197 38.114 1.00 24.50 115 ARG A CA 1
ATOM 786 C C . ARG A 1 116 ? 51.861 -3.323 39.281 1.00 21.92 115 ARG A C 1
ATOM 787 O O . ARG A 1 116 ? 52.362 -2.223 39.475 1.00 19.81 115 ARG A O 1
ATOM 795 N N . THR A 1 117 ? 50.924 -3.828 40.069 1.00 19.62 116 THR A N 1
ATOM 796 C CA . THR A 1 117 ? 50.412 -3.088 41.215 1.00 17.53 116 THR A CA 1
ATOM 797 C C . THR A 1 117 ? 51.468 -2.931 42.322 1.00 13.00 116 THR A C 1
ATOM 798 O O . THR A 1 117 ? 51.610 -1.860 42.889 1.00 15.42 116 THR A O 1
ATOM 802 N N . GLU A 1 118 ? 52.210 -3.996 42.610 1.00 15.98 117 GLU A N 1
ATOM 803 C CA . GLU A 1 118 ? 53.112 -4.018 43.761 1.00 12.98 117 GLU A CA 1
ATOM 804 C C . GLU A 1 118 ? 54.503 -3.512 43.403 1.00 22.33 117 GLU A C 1
ATOM 805 O O . GLU A 1 118 ? 55.333 -3.266 44.281 1.00 18.30 117 GLU A O 1
ATOM 811 N N . ARG A 1 119 ? 54.767 -3.391 42.105 1.00 25.93 118 ARG A N 1
ATOM 812 C CA . ARG A 1 119 ? 56.042 -2.874 41.640 1.00 17.31 118 ARG A CA 1
ATOM 813 C C . ARG A 1 119 ? 55.795 -1.896 40.508 1.00 20.11 118 ARG A C 1
ATOM 814 O O . ARG A 1 119 ? 56.083 -2.199 39.344 1.00 12.89 118 ARG A O 1
ATOM 822 N N . PRO A 1 120 ? 55.248 -0.712 40.843 1.00 20.23 119 PRO A N 1
ATOM 823 C CA . PRO A 1 120 ? 54.943 0.285 39.806 1.00 13.80 119 PRO A CA 1
ATOM 824 C C . PRO A 1 120 ? 56.240 0.834 39.224 1.00 14.96 119 PRO A C 1
ATOM 825 O O . PRO A 1 120 ? 57.297 0.612 39.827 1.00 17.79 119 PRO A O 1
ATOM 829 N N . THR A 1 121 ? 56.185 1.524 38.088 1.00 10.52 120 THR A N 1
ATOM 830 C CA . THR A 1 121 ? 57.423 2.003 37.454 1.00 19.52 120 THR A CA 1
ATOM 831 C C . THR A 1 121 ? 58.237 2.992 38.311 1.00 16.25 120 THR A C 1
ATOM 832 O O . THR A 1 121 ? 59.398 3.255 38.028 1.00 22.93 120 THR A O 1
ATOM 836 N N . ASP A 1 122 ? 57.611 3.525 39.351 1.00 17.21 121 ASP A N 1
ATOM 837 C CA . ASP A 1 122 ? 58.275 4.301 40.396 1.00 19.07 121 ASP A CA 1
ATOM 838 C C . ASP A 1 122 ? 59.524 3.579 40.923 1.00 14.78 121 ASP A C 1
ATOM 839 O O . ASP A 1 122 ? 60.536 4.212 41.217 1.00 16.10 121 ASP A O 1
ATOM 844 N N . VAL A 1 123 ? 59.453 2.253 41.048 1.00 13.95 122 VAL A N 1
ATOM 845 C CA . VAL A 1 123 ? 60.592 1.484 41.554 1.00 11.30 122 VAL A CA 1
ATOM 846 C C . VAL A 1 123 ? 61.781 1.468 40.583 1.00 17.11 122 VAL A C 1
ATOM 847 O O . VAL A 1 123 ? 62.943 1.416 41.018 1.00 14.11 122 VAL A O 1
ATOM 851 N N . ILE A 1 124 ? 61.494 1.565 39.282 1.00 12.73 123 ILE A N 1
ATOM 852 C CA . ILE A 1 124 ? 62.536 1.651 38.255 1.00 13.95 123 ILE A CA 1
ATOM 853 C C . ILE A 1 124 ? 63.164 3.046 38.195 1.00 14.42 123 ILE A C 1
ATOM 854 O O . ILE A 1 124 ? 64.375 3.183 38.039 1.00 19.98 123 ILE A O 1
ATOM 859 N N . PHE A 1 125 ? 62.342 4.079 38.335 1.00 13.99 124 PHE A N 1
ATOM 860 C CA . PHE A 1 125 ? 62.799 5.446 38.068 1.00 15.21 124 PHE A CA 1
ATOM 861 C C . PHE A 1 125 ? 63.045 6.318 39.301 1.00 15.37 124 PHE A C 1
ATOM 862 O O . PHE A 1 125 ? 63.703 7.346 39.202 1.00 18.00 124 PHE A O 1
ATOM 870 N N . ILE A 1 126 ? 62.512 5.936 40.458 1.00 14.12 125 ILE A N 1
ATOM 871 C CA . ILE A 1 126 ? 62.614 6.806 41.633 1.00 11.18 125 ILE A CA 1
ATOM 872 C C . ILE A 1 126 ? 63.290 6.140 42.849 1.00 15.07 125 ILE A C 1
ATOM 873 O O . ILE A 1 126 ? 64.344 6.562 43.283 1.00 22.61 125 ILE A O 1
ATOM 878 N N . GLN A 1 127 ? 62.697 5.084 43.377 1.00 13.83 126 GLN A N 1
ATOM 879 C CA . GLN A 1 127 ? 63.268 4.385 44.521 1.00 19.70 126 GLN A CA 1
ATOM 880 C C . GLN A 1 127 ? 62.522 3.079 44.725 1.00 15.32 126 GLN A C 1
ATOM 881 O O . GLN A 1 127 ? 61.350 2.976 44.384 1.00 17.29 126 GLN A O 1
ATOM 887 N N . PRO A 1 128 ? 63.202 2.071 45.276 1.00 16.44 127 PRO A N 1
ATOM 888 C CA . PRO A 1 128 ? 62.561 0.769 45.483 1.00 14.86 127 PRO A CA 1
ATOM 889 C C . PRO A 1 128 ? 61.437 0.822 46.520 1.00 18.93 127 PRO A C 1
ATOM 890 O O . PRO A 1 128 ? 61.332 1.793 47.274 1.00 23.08 127 PRO A O 1
ATOM 894 N N . LYS A 1 129 ? 60.577 -0.192 46.518 1.00 17.15 128 LYS A N 1
ATOM 895 C CA . LYS A 1 129 ? 59.575 -0.335 47.562 1.00 20.83 128 LYS A CA 1
ATOM 896 C C . LYS A 1 129 ? 60.055 -1.357 48.593 1.00 21.74 128 LYS A C 1
ATOM 897 O O . LYS A 1 129 ? 60.605 -2.396 48.229 1.00 26.65 128 LYS A O 1
ATOM 903 N N . SER A 1 130 ? 59.854 -1.056 49.872 1.00 28.24 129 SER A N 1
ATOM 904 C CA . SER A 1 130 ? 60.313 -1.922 50.963 1.00 35.83 129 SER A CA 1
ATOM 905 C C . SER A 1 130 ? 59.497 -3.199 51.026 1.00 40.54 129 SER A C 1
ATOM 906 O O . SER A 1 130 ? 60.027 -4.290 51.248 1.00 48.76 129 SER A O 1
ATOM 909 N N . THR A 1 131 ? 58.195 -3.040 50.828 1.00 36.13 130 THR A N 1
ATOM 910 C CA . THR A 1 131 ? 57.235 -4.127 50.913 1.00 27.69 130 THR A CA 1
ATOM 911 C C . THR A 1 131 ? 57.605 -5.335 50.060 1.00 30.78 130 THR A C 1
ATOM 912 O O . THR A 1 131 ? 57.903 -5.200 48.875 1.00 30.70 130 THR A O 1
ATOM 916 N N . PRO A 1 132 ? 57.604 -6.529 50.675 1.00 38.29 131 PRO A N 1
ATOM 917 C CA . PRO A 1 132 ? 57.853 -7.784 49.958 1.00 31.57 131 PRO A CA 1
ATOM 918 C C . PRO A 1 132 ? 56.690 -8.103 49.037 1.00 33.63 131 PRO A C 1
ATOM 919 O O . PRO A 1 132 ? 55.582 -7.584 49.243 1.00 31.25 131 PRO A O 1
ATOM 923 N N . LEU A 1 133 ? 56.932 -8.944 48.035 1.00 29.44 132 LEU A N 1
ATOM 924 C CA . LEU A 1 133 ? 55.850 -9.387 47.170 1.00 32.98 132 LEU A CA 1
ATOM 925 C C . LEU A 1 133 ? 54.835 -10.186 47.970 1.00 36.68 132 LEU A C 1
ATOM 926 O O . LEU A 1 133 ? 55.194 -11.102 48.722 1.00 38.92 132 LEU A O 1
ATOM 931 N N . SER A 1 134 ? 53.569 -9.827 47.804 1.00 28.64 133 SER A N 1
ATOM 932 C CA . SER A 1 134 ? 52.471 -10.618 48.315 1.00 24.25 133 SER A CA 1
ATOM 933 C C . SER A 1 134 ? 52.452 -11.978 47.622 1.00 33.56 133 SER A C 1
ATOM 934 O O . SER A 1 134 ? 53.185 -12.213 46.664 1.00 38.39 133 SER A O 1
ATOM 937 N N . GLU A 1 135 ? 51.582 -12.862 48.097 1.00 49.20 134 GLU A N 1
ATOM 938 C CA . GLU A 1 135 ? 51.506 -14.202 47.548 1.00 48.89 134 GLU A CA 1
ATOM 939 C C . GLU A 1 135 ? 51.128 -14.184 46.070 1.00 39.15 134 GLU A C 1
ATOM 940 O O . GLU A 1 135 ? 51.735 -14.883 45.269 1.00 32.77 134 GLU A O 1
ATOM 946 N N . GLU A 1 136 ? 50.139 -13.379 45.707 1.00 37.44 135 GLU A N 1
ATOM 947 C CA . GLU A 1 136 ? 49.808 -13.205 44.298 1.00 40.27 135 GLU A CA 1
ATOM 948 C C . GLU A 1 136 ? 50.945 -12.495 43.548 1.00 36.87 135 GLU A C 1
ATOM 949 O O . GLU A 1 136 ? 51.198 -12.762 42.373 1.00 26.89 135 GLU A O 1
ATOM 955 N N . GLY A 1 137 ? 51.637 -11.595 44.240 1.00 40.52 136 GLY A N 1
ATOM 956 C CA . GLY A 1 137 ? 52.781 -10.918 43.660 1.00 31.13 136 GLY A CA 1
ATOM 957 C C . GLY A 1 137 ? 53.879 -11.894 43.285 1.00 30.87 136 GLY A C 1
ATOM 958 O O . GLY A 1 137 ? 54.416 -11.828 42.180 1.00 25.84 136 GLY A O 1
ATOM 959 N N . LYS A 1 138 ? 54.205 -12.809 44.200 1.00 32.76 137 LYS A N 1
ATOM 960 C CA . LYS A 1 138 ? 55.218 -13.839 43.952 1.00 33.60 137 LYS A CA 1
ATOM 961 C C . LYS A 1 138 ? 54.833 -14.758 42.791 1.00 30.69 137 LYS A C 1
ATOM 962 O O . LYS A 1 138 ? 55.682 -15.258 42.047 1.00 25.90 137 LYS A O 1
ATOM 968 N N . LYS A 1 139 ? 53.534 -14.978 42.655 1.00 33.28 138 LYS A N 1
ATOM 969 C CA . LYS A 1 139 ? 53.006 -15.890 41.660 1.00 33.53 138 LYS A CA 1
ATOM 970 C C . LYS A 1 139 ? 53.103 -15.289 40.247 1.00 31.60 138 LYS A C 1
ATOM 971 O O . LYS A 1 139 ? 53.382 -16.010 39.277 1.00 27.18 138 LYS A O 1
ATOM 977 N N . ALA A 1 140 ? 52.879 -13.979 40.132 1.00 22.99 139 ALA A N 1
ATOM 978 C CA . ALA A 1 140 ? 53.007 -13.305 38.837 1.00 24.06 139 ALA A CA 1
ATOM 979 C C . ALA A 1 140 ? 54.475 -13.277 38.408 1.00 28.67 139 ALA A C 1
ATOM 980 O O . ALA A 1 140 ? 54.790 -13.525 37.248 1.00 28.93 139 ALA A O 1
ATOM 982 N N . ALA A 1 141 ? 55.365 -12.996 39.359 1.00 25.88 140 ALA A N 1
ATOM 983 C CA . ALA A 1 141 ? 56.792 -12.911 39.070 1.00 24.53 140 ALA A CA 1
ATOM 984 C C . ALA A 1 141 ? 57.316 -14.233 38.540 1.00 25.93 140 ALA A C 1
ATOM 985 O O . ALA A 1 141 ? 58.060 -14.255 37.565 1.00 29.60 140 ALA A O 1
ATOM 987 N N . GLU A 1 142 ? 56.908 -15.330 39.170 1.00 21.39 141 GLU A N 1
ATOM 988 C CA . GLU A 1 142 ? 57.320 -16.665 38.735 1.00 30.07 141 GLU A CA 1
ATOM 989 C C . GLU A 1 142 ? 56.774 -17.020 37.356 1.00 32.29 141 GLU A C 1
ATOM 990 O O . GLU A 1 142 ? 57.458 -17.651 36.537 1.00 26.54 141 GLU A O 1
ATOM 996 N N . LYS A 1 143 ? 55.530 -16.616 37.115 1.00 29.71 142 LYS A N 1
ATOM 997 C CA . LYS A 1 143 ? 54.894 -16.834 35.834 1.00 20.79 142 LYS A CA 1
ATOM 998 C C . LYS A 1 143 ? 55.629 -16.054 34.744 1.00 33.52 142 LYS A C 1
ATOM 999 O O . LYS A 1 143 ? 55.825 -16.551 33.643 1.00 31.36 142 LYS A O 1
ATOM 1005 N N . LEU A 1 144 ? 56.051 -14.839 35.076 1.00 18.96 143 LEU A N 1
ATOM 1006 C CA . LEU A 1 144 ? 56.873 -14.022 34.203 1.00 18.56 143 LEU A CA 1
ATOM 1007 C C . LEU A 1 144 ? 58.209 -14.701 33.914 1.00 24.33 143 LEU A C 1
ATOM 1008 O O . LEU A 1 144 ? 58.645 -14.758 32.763 1.00 27.58 143 LEU A O 1
ATOM 1013 N N . PHE A 1 145 ? 58.864 -15.200 34.957 1.00 19.26 144 PHE A N 1
ATOM 1014 C CA . PHE A 1 145 ? 60.151 -15.871 34.786 1.00 27.86 144 PHE A CA 1
ATOM 1015 C C . PHE A 1 145 ? 59.984 -17.125 33.928 1.00 31.53 144 PHE A C 1
ATOM 1016 O O . PHE A 1 145 ? 60.822 -17.427 33.076 1.00 35.00 144 PHE A O 1
ATOM 1024 N N . PHE A 1 146 ? 58.913 -17.871 34.181 1.00 31.68 145 PHE A N 1
ATOM 1025 C CA . PHE A 1 146 ? 58.657 -19.096 33.437 1.00 28.79 145 PHE A CA 1
ATOM 1026 C C . PHE A 1 146 ? 58.566 -18.803 31.945 1.00 25.20 145 PHE A C 1
ATOM 1027 O O . PHE A 1 146 ? 59.308 -19.373 31.146 1.00 33.58 145 PHE A O 1
ATOM 1035 N N . VAL A 1 147 ? 57.678 -17.882 31.588 1.00 22.12 146 VAL A N 1
ATOM 1036 C CA . VAL A 1 147 ? 57.454 -17.484 30.199 1.00 24.09 146 VAL A CA 1
ATOM 1037 C C . VAL A 1 147 ? 58.688 -16.897 29.507 1.00 26.26 146 VAL A C 1
ATOM 1038 O O . VAL A 1 147 ? 59.001 -17.256 28.378 1.00 31.17 146 VAL A O 1
ATOM 1042 N N . ALA A 1 148 ? 59.390 -15.994 30.177 1.00 22.55 147 ALA A N 1
ATOM 1043 C CA . ALA A 1 148 ? 60.570 -15.386 29.575 1.00 23.81 147 ALA A CA 1
ATOM 1044 C C . ALA A 1 148 ? 61.722 -16.387 29.416 1.00 25.90 147 ALA A C 1
ATOM 1045 O O . ALA A 1 148 ? 62.442 -16.357 28.419 1.00 28.08 147 ALA A O 1
ATOM 1047 N N . GLU A 1 149 ? 61.897 -17.286 30.375 1.00 23.56 148 GLU A N 1
ATOM 1048 C CA . GLU A 1 149 ? 62.955 -18.286 30.222 1.00 32.00 148 GLU A CA 1
ATOM 1049 C C . GLU A 1 149 ? 62.644 -19.304 29.113 1.00 36.56 148 GLU A C 1
ATOM 1050 O O . GLU A 1 149 ? 63.543 -19.749 28.404 1.00 41.76 148 GLU A O 1
ATOM 1056 N N . LYS A 1 150 ? 61.370 -19.640 28.947 1.00 33.80 149 LYS A N 1
ATOM 1057 C CA . LYS A 1 150 ? 60.942 -20.486 27.841 1.00 34.54 149 LYS A CA 1
ATOM 1058 C C . LYS A 1 150 ? 61.180 -19.831 26.472 1.00 35.70 149 LYS A C 1
ATOM 1059 O O . LYS A 1 150 ? 61.773 -20.431 25.573 1.00 35.50 149 LYS A O 1
ATOM 1065 N N . LEU A 1 151 ? 60.718 -18.596 26.322 1.00 39.07 150 LEU A N 1
ATOM 1066 C CA . LEU A 1 151 ? 60.885 -17.863 25.074 1.00 35.55 150 LEU A CA 1
ATOM 1067 C C . LEU A 1 151 ? 62.334 -17.452 24.810 1.00 35.44 150 LEU A C 1
ATOM 1068 O O . LEU A 1 151 ? 62.698 -17.151 23.680 1.00 39.35 150 LEU A O 1
ATOM 1073 N N . LEU A 1 152 ? 63.163 -17.431 25.846 1.00 33.12 151 LEU A N 1
ATOM 1074 C CA . LEU A 1 152 ? 64.560 -17.033 25.665 1.00 41.23 151 LEU A CA 1
ATOM 1075 C C . LEU A 1 152 ? 65.550 -18.187 25.836 1.00 45.27 151 LEU A C 1
ATOM 1076 O O . LEU A 1 152 ? 66.722 -17.971 26.166 1.00 50.18 151 LEU A O 1
ATOM 1081 N N . ALA A 1 153 ? 65.086 -19.409 25.617 1.00 44.26 152 ALA A N 1
ATOM 1082 C CA . ALA A 1 153 ? 65.970 -20.564 25.731 1.00 49.80 152 ALA A CA 1
ATOM 1083 C C . ALA A 1 153 ? 67.055 -20.546 24.639 1.00 57.68 152 ALA A C 1
ATOM 1084 O O . ALA A 1 153 ? 66.936 -19.830 23.640 1.00 51.09 152 ALA A O 1
ATOM 1086 N N . SER A 1 154 ? 68.111 -21.332 24.853 1.00 72.22 153 SER A N 1
ATOM 1087 C CA . SER A 1 154 ? 69.289 -21.369 23.975 1.00 75.01 153 SER A CA 1
ATOM 1088 C C . SER A 1 154 ? 70.029 -20.032 23.958 1.00 69.40 153 SER A C 1
ATOM 1089 O O . SER A 1 154 ? 70.595 -19.643 22.928 1.00 64.58 153 SER A O 1
ATOM 1092 N N . ASP A 1 155 ? 70.016 -19.339 25.097 1.00 63.52 154 ASP A N 1
ATOM 1093 C CA . ASP A 1 155 ? 70.736 -18.072 25.253 1.00 64.27 154 ASP A CA 1
ATOM 1094 C C . ASP A 1 155 ? 70.496 -17.076 24.111 1.00 58.63 154 ASP A C 1
ATOM 1095 O O . ASP A 1 155 ? 71.439 -16.511 23.542 1.00 53.93 154 ASP A O 1
ATOM 1100 N N . ALA A 1 156 ? 69.224 -16.887 23.774 1.00 50.10 155 ALA A N 1
ATOM 1101 C CA . ALA A 1 156 ? 68.834 -15.923 22.760 1.00 48.67 155 ALA A CA 1
ATOM 1102 C C . ALA A 1 156 ? 69.176 -14.507 23.207 1.00 44.28 155 ALA A C 1
ATOM 1103 O O . ALA A 1 156 ? 69.155 -14.193 24.401 1.00 46.45 155 ALA A O 1
ATOM 1105 N N . GLU A 1 157 ? 69.487 -13.651 22.244 1.00 37.43 156 GLU A N 1
ATOM 1106 C CA . GLU A 1 157 ? 69.753 -12.249 22.531 1.00 33.35 156 GLU A CA 1
ATOM 1107 C C . GLU A 1 157 ? 68.430 -11.452 22.512 1.00 30.50 156 GLU A C 1
ATOM 1108 O O . GLU A 1 157 ? 68.227 -10.547 23.315 1.00 30.30 156 GLU A O 1
ATOM 1114 N N . PHE A 1 158 ? 67.528 -11.822 21.604 1.00 32.29 157 PHE A N 1
ATOM 1115 C CA . PHE A 1 158 ? 66.186 -11.237 21.526 1.00 32.34 157 PHE A CA 1
ATOM 1116 C C . PHE A 1 158 ? 65.129 -12.341 21.526 1.00 33.85 157 PHE A C 1
ATOM 1117 O O . PHE A 1 158 ? 65.458 -13.500 21.330 1.00 34.71 157 PHE A O 1
ATOM 1125 N N . LEU A 1 159 ? 63.866 -11.978 21.745 1.00 32.66 158 LEU A N 1
ATOM 1126 C CA . LEU A 1 159 ? 62.785 -12.959 21.873 1.00 26.20 158 LEU A CA 1
ATOM 1127 C C . LEU A 1 159 ? 62.501 -13.732 20.591 1.00 29.54 158 LEU A C 1
ATOM 1128 O O . LEU A 1 159 ? 62.228 -14.930 20.630 1.00 35.03 158 LEU A O 1
ATOM 1133 N N . PHE A 1 160 ? 62.565 -13.041 19.459 1.00 30.19 159 PHE A N 1
ATOM 1134 C CA . PHE A 1 160 ? 62.088 -13.584 18.195 1.00 30.21 159 PHE A CA 1
ATOM 1135 C C . PHE A 1 160 ? 63.135 -13.507 17.082 1.00 36.34 159 PHE A C 1
ATOM 1136 O O . PHE A 1 160 ? 62.800 -13.326 15.909 1.00 39.28 159 PHE A O 1
ATOM 1144 N N . GLY A 1 161 ? 64.400 -13.661 17.456 1.00 32.80 160 GLY A N 1
ATOM 1145 C CA . GLY A 1 161 ? 65.498 -13.598 16.503 1.00 30.83 160 GLY A CA 1
ATOM 1146 C C . GLY A 1 161 ? 66.163 -12.242 16.570 1.00 32.93 160 GLY A C 1
ATOM 1147 O O . GLY A 1 161 ? 67.163 -12.044 17.268 1.00 36.37 160 GLY A O 1
ATOM 1148 N N . SER A 1 162 ? 65.583 -11.290 15.856 1.00 31.82 161 SER A N 1
ATOM 1149 C CA . SER A 1 162 ? 66.035 -9.913 15.940 1.00 28.79 161 SER A CA 1
ATOM 1150 C C . SER A 1 162 ? 65.127 -9.109 16.857 1.00 25.38 161 SER A C 1
ATOM 1151 O O . SER A 1 162 ? 64.056 -9.553 17.251 1.00 31.76 161 SER A O 1
ATOM 1154 N N . TRP A 1 163 ? 65.573 -7.916 17.196 1.00 26.21 162 TRP A N 1
ATOM 1155 C CA . TRP A 1 163 ? 64.840 -7.056 18.093 1.00 22.96 162 TRP A CA 1
ATOM 1156 C C . TRP A 1 163 ? 63.388 -6.804 17.653 1.00 26.44 162 TRP A C 1
ATOM 1157 O O . TRP A 1 163 ? 63.109 -6.618 16.475 1.00 30.11 162 TRP A O 1
ATOM 1168 N N . SER A 1 164 ? 62.466 -6.814 18.609 1.00 28.26 163 SER A N 1
ATOM 1169 C CA . SER A 1 164 ? 61.114 -6.310 18.382 1.00 20.20 163 SER A CA 1
ATOM 1170 C C . SER A 1 164 ? 60.669 -5.490 19.580 1.00 17.59 163 SER A C 1
ATOM 1171 O O . SER A 1 164 ? 61.265 -5.578 20.659 1.00 19.07 163 SER A O 1
ATOM 1174 N N . ILE A 1 165 ? 59.616 -4.699 19.401 1.00 12.99 164 ILE A N 1
ATOM 1175 C CA . ILE A 1 165 ? 59.146 -3.811 20.470 1.00 9.93 164 ILE A CA 1
ATOM 1176 C C . ILE A 1 165 ? 58.840 -4.609 21.762 1.00 18.03 164 ILE A C 1
ATOM 1177 O O . ILE A 1 165 ? 58.844 -4.054 22.869 1.00 18.22 164 ILE A O 1
ATOM 1182 N N . VAL A 1 166 ? 58.618 -5.916 21.622 1.00 10.08 165 VAL A N 1
ATOM 1183 C CA . VAL A 1 166 ? 58.253 -6.740 22.761 1.00 18.88 165 VAL A CA 1
ATOM 1184 C C . VAL A 1 166 ? 59.482 -6.985 23.645 1.00 18.76 165 VAL A C 1
ATOM 1185 O O . VAL A 1 166 ? 59.352 -7.248 24.854 1.00 12.08 165 VAL A O 1
ATOM 1189 N N . ASP A 1 167 ? 60.679 -6.880 23.059 1.00 13.33 166 ASP A N 1
ATOM 1190 C CA . ASP A 1 167 ? 61.886 -6.964 23.886 1.00 17.08 166 ASP A CA 1
ATOM 1191 C C . ASP A 1 167 ? 61.890 -5.813 24.889 1.00 20.07 166 ASP A C 1
ATOM 1192 O O . ASP A 1 167 ? 62.190 -6.002 26.084 1.00 15.58 166 ASP A O 1
ATOM 1197 N N . ALA A 1 168 ? 61.510 -4.631 24.411 1.00 11.74 167 ALA A N 1
ATOM 1198 C CA . ALA A 1 168 ? 61.517 -3.447 25.257 1.00 10.86 167 ALA A CA 1
ATOM 1199 C C . ALA A 1 168 ? 60.433 -3.562 26.344 1.00 14.68 167 ALA A C 1
ATOM 1200 O O . ALA A 1 168 ? 60.627 -3.110 27.483 1.00 18.91 167 ALA A O 1
ATOM 1202 N N . GLU A 1 169 ? 59.316 -4.197 25.997 1.00 11.77 168 GLU A N 1
ATOM 1203 C CA . GLU A 1 169 ? 58.192 -4.336 26.923 1.00 10.98 168 GLU A CA 1
ATOM 1204 C C . GLU A 1 169 ? 58.504 -5.361 28.018 1.00 14.13 168 GLU A C 1
ATOM 1205 O O . GLU A 1 169 ? 58.153 -5.162 29.182 1.00 14.66 168 GLU A O 1
ATOM 1211 N N . LEU A 1 170 ? 59.160 -6.458 27.636 1.00 16.64 169 LEU A N 1
ATOM 1212 C CA . LEU A 1 170 ? 59.515 -7.509 28.578 1.00 11.36 169 LEU A CA 1
ATOM 1213 C C . LEU A 1 170 ? 60.596 -7.017 29.530 1.00 9.53 169 LEU A C 1
ATOM 1214 O O . LEU A 1 170 ? 60.500 -7.216 30.739 1.00 21.31 169 LEU A O 1
ATOM 1219 N N . ALA A 1 171 ? 61.621 -6.373 28.983 1.00 9.77 170 ALA A N 1
ATOM 1220 C CA . ALA A 1 171 ? 62.681 -5.804 29.811 1.00 14.28 170 ALA A CA 1
ATOM 1221 C C . ALA A 1 171 ? 62.125 -4.864 30.876 1.00 13.01 170 ALA A C 1
ATOM 1222 O O . ALA A 1 171 ? 62.525 -4.943 32.031 1.00 16.49 170 ALA A O 1
ATOM 1224 N N . LEU A 1 172 ? 61.213 -3.973 30.489 1.00 15.02 171 LEU A N 1
ATOM 1225 C CA . LEU A 1 172 ? 60.658 -3.034 31.459 1.00 15.84 171 LEU A CA 1
ATOM 1226 C C . LEU A 1 172 ? 59.958 -3.813 32.572 1.00 13.82 171 LEU A C 1
ATOM 1227 O O . LEU A 1 172 ? 60.113 -3.503 33.751 1.00 15.44 171 LEU A O 1
ATOM 1232 N N . MET A 1 173 ? 59.202 -4.832 32.184 1.00 20.20 172 MET A N 1
ATOM 1233 C CA . MET A 1 173 ? 58.511 -5.693 33.142 1.00 15.50 172 MET A CA 1
ATOM 1234 C C . MET A 1 173 ? 59.498 -6.323 34.096 1.00 18.81 172 MET A C 1
ATOM 1235 O O . MET A 1 173 ? 59.283 -6.303 35.307 1.00 19.85 172 MET A O 1
ATOM 1240 N N . LEU A 1 174 ? 60.583 -6.871 33.558 1.00 9.11 173 LEU A N 1
ATOM 1241 C CA . LEU A 1 174 ? 61.605 -7.488 34.403 1.00 14.28 173 LEU A CA 1
ATOM 1242 C C . LEU A 1 174 ? 62.300 -6.459 35.309 1.00 19.33 173 LEU A C 1
ATOM 1243 O O . LEU A 1 174 ? 62.661 -6.763 36.447 1.00 16.32 173 LEU A O 1
ATOM 1248 N N . GLN A 1 175 ? 62.453 -5.238 34.798 1.00 19.98 174 GLN A N 1
ATOM 1249 C CA . GLN A 1 175 ? 63.118 -4.167 35.512 1.00 19.12 174 GLN A CA 1
ATOM 1250 C C . GLN A 1 175 ? 62.352 -3.759 36.763 1.00 21.56 174 GLN A C 1
ATOM 1251 O O . GLN A 1 175 ? 62.950 -3.288 37.730 1.00 23.76 174 GLN A O 1
ATOM 1257 N N . ARG A 1 176 ? 61.038 -3.958 36.746 1.00 17.94 175 ARG A N 1
ATOM 1258 C CA . ARG A 1 176 ? 60.201 -3.690 37.911 1.00 18.43 175 ARG A CA 1
ATOM 1259 C C . ARG A 1 176 ? 60.696 -4.521 39.080 1.00 16.57 175 ARG A C 1
ATOM 1260 O O . ARG A 1 176 ? 60.631 -4.107 40.232 1.00 19.44 175 ARG A O 1
ATOM 1268 N N . LEU A 1 177 ? 61.217 -5.696 38.770 1.00 16.62 176 LEU A N 1
ATOM 1269 C CA . LEU A 1 177 ? 61.706 -6.605 39.788 1.00 14.41 176 LEU A CA 1
ATOM 1270 C C . LEU A 1 177 ? 63.180 -6.352 40.085 1.00 21.85 176 LEU A C 1
ATOM 1271 O O . LEU A 1 177 ? 63.599 -6.257 41.243 1.00 27.04 176 LEU A O 1
ATOM 1276 N N . ILE A 1 178 ? 63.965 -6.244 39.025 1.00 19.67 177 ILE A N 1
ATOM 1277 C CA . ILE A 1 178 ? 65.404 -6.081 39.149 1.00 17.30 177 ILE A CA 1
ATOM 1278 C C . ILE A 1 178 ? 65.768 -4.809 39.918 1.00 17.25 177 ILE A C 1
ATOM 1279 O O . ILE A 1 178 ? 66.524 -4.851 40.892 1.00 12.71 177 ILE A O 1
ATOM 1284 N N . GLN A 1 179 ? 65.191 -3.691 39.502 1.00 15.61 178 GLN A N 1
ATOM 1285 C CA . GLN A 1 179 ? 65.552 -2.402 40.068 1.00 17.74 178 GLN A CA 1
ATOM 1286 C C . GLN A 1 179 ? 65.067 -2.248 41.496 1.00 23.10 178 GLN A C 1
ATOM 1287 O O . GLN A 1 179 ? 65.565 -1.391 42.232 1.00 23.66 178 GLN A O 1
ATOM 1293 N N . ASN A 1 180 ? 64.104 -3.085 41.885 1.00 19.34 179 ASN A N 1
ATOM 1294 C CA . ASN A 1 180 ? 63.558 -3.038 43.232 1.00 18.47 179 ASN A CA 1
ATOM 1295 C C . ASN A 1 180 ? 64.300 -3.945 44.205 1.00 27.44 179 ASN A C 1
ATOM 1296 O O . ASN A 1 180 ? 64.119 -3.846 45.412 1.00 38.80 179 ASN A O 1
ATOM 1301 N N . GLY A 1 181 ? 65.150 -4.819 43.681 1.00 28.91 180 GLY A N 1
ATOM 1302 C CA . GLY A 1 181 ? 65.967 -5.670 44.525 1.00 12.32 180 GLY A CA 1
ATOM 1303 C C . GLY A 1 181 ? 65.484 -7.100 44.585 1.00 20.47 180 GLY A C 1
ATOM 1304 O O . GLY A 1 181 ? 66.173 -7.962 45.120 1.00 36.91 180 GLY A O 1
ATOM 1305 N N . ASP A 1 182 ? 64.306 -7.368 44.031 1.00 19.14 181 ASP A N 1
ATOM 1306 C CA . ASP A 1 182 ? 63.719 -8.710 44.089 1.00 18.87 181 ASP A CA 1
ATOM 1307 C C . ASP A 1 182 ? 64.603 -9.721 43.356 1.00 31.92 181 ASP A C 1
ATOM 1308 O O . ASP A 1 182 ? 65.458 -9.344 42.554 1.00 26.24 181 ASP A O 1
ATOM 1313 N N . ALA A 1 183 ? 64.374 -11.004 43.623 1.00 41.70 182 ALA A N 1
ATOM 1314 C CA . ALA A 1 183 ? 65.230 -12.069 43.110 1.00 39.93 182 ALA A CA 1
ATOM 1315 C C . ALA A 1 183 ? 64.942 -12.385 41.649 1.00 37.95 182 ALA A C 1
ATOM 1316 O O . ALA A 1 183 ? 63.817 -12.744 41.292 1.00 35.60 182 ALA A O 1
ATOM 1318 N N . VAL A 1 184 ? 65.965 -12.261 40.810 1.00 16.96 183 VAL A N 1
ATOM 1319 C CA . VAL A 1 184 ? 65.825 -12.528 39.384 1.00 17.70 183 VAL A CA 1
ATOM 1320 C C . VAL A 1 184 ? 67.022 -13.320 38.886 1.00 21.31 183 VAL A C 1
ATOM 1321 O O . VAL A 1 184 ? 68.143 -13.044 39.276 1.00 20.45 183 VAL A O 1
ATOM 1325 N N . SER A 1 185 ? 66.787 -14.306 38.028 1.00 26.69 184 SER A N 1
ATOM 1326 C CA . SER A 1 185 ? 67.877 -15.147 37.535 1.00 25.63 184 SER A CA 1
ATOM 1327 C C . SER A 1 185 ? 68.937 -14.323 36.791 1.00 26.89 184 SER A C 1
ATOM 1328 O O . SER A 1 185 ? 68.615 -13.316 36.161 1.00 33.58 184 SER A O 1
ATOM 1331 N N . GLU A 1 186 ? 70.195 -14.750 36.882 1.00 26.19 185 GLU A N 1
ATOM 1332 C CA . GLU A 1 186 ? 71.297 -14.104 36.173 1.00 27.69 185 GLU A CA 1
ATOM 1333 C C . GLU A 1 186 ? 71.036 -13.967 34.674 1.00 30.80 185 GLU A C 1
ATOM 1334 O O . GLU A 1 186 ? 71.352 -12.943 34.064 1.00 37.07 185 GLU A O 1
ATOM 1340 N N . ARG A 1 187 ? 70.450 -15.002 34.090 1.00 25.16 186 ARG A N 1
ATOM 1341 C CA . ARG A 1 187 ? 70.184 -15.032 32.654 1.00 27.45 186 ARG A CA 1
ATOM 1342 C C . ARG A 1 187 ? 69.215 -13.922 32.245 1.00 30.58 186 ARG A C 1
ATOM 1343 O O . ARG A 1 187 ? 69.391 -13.292 31.200 1.00 35.52 186 ARG A O 1
ATOM 1351 N N . LEU A 1 188 ? 68.211 -13.673 33.086 1.00 25.84 187 LEU A N 1
ATOM 1352 C CA . LEU A 1 188 ? 67.202 -12.657 32.801 1.00 20.78 187 LEU A CA 1
ATOM 1353 C C . LEU A 1 188 ? 67.663 -11.232 33.104 1.00 19.75 187 LEU A C 1
ATOM 1354 O O . LEU A 1 188 ? 67.186 -10.286 32.477 1.00 20.17 187 LEU A O 1
ATOM 1359 N N . LYS A 1 189 ? 68.583 -11.071 34.053 1.00 19.33 188 LYS A N 1
ATOM 1360 C CA . LYS A 1 189 ? 69.184 -9.756 34.286 1.00 17.17 188 LYS A CA 1
ATOM 1361 C C . LYS A 1 189 ? 70.015 -9.355 33.075 1.00 17.82 188 LYS A C 1
ATOM 1362 O O . LYS A 1 189 ? 69.894 -8.241 32.565 1.00 32.49 188 LYS A O 1
ATOM 1368 N N . ASN A 1 190 ? 70.850 -10.274 32.609 1.00 19.59 189 ASN A N 1
ATOM 1369 C CA . ASN A 1 190 ? 71.642 -10.043 31.406 1.00 34.46 189 ASN A CA 1
ATOM 1370 C C . ASN A 1 190 ? 70.780 -9.618 30.214 1.00 30.47 189 ASN A C 1
ATOM 1371 O O . ASN A 1 190 ? 71.102 -8.640 29.541 1.00 23.97 189 ASN A O 1
ATOM 1376 N N . TYR A 1 191 ? 69.685 -10.348 29.974 1.00 25.05 190 TYR A N 1
ATOM 1377 C CA . TYR A 1 191 ? 68.735 -10.001 28.920 1.00 20.88 190 TYR A CA 1
ATOM 1378 C C . TYR A 1 191 ? 68.170 -8.604 29.115 1.00 17.29 190 TYR A C 1
ATOM 1379 O O . TYR A 1 191 ? 68.189 -7.778 28.206 1.00 17.96 190 TYR A O 1
ATOM 1388 N N . ALA A 1 192 ? 67.659 -8.349 30.311 1.00 18.86 191 ALA A N 1
ATOM 1389 C CA . ALA A 1 192 ? 67.029 -7.069 30.598 1.00 20.09 191 ALA A CA 1
ATOM 1390 C C . ALA A 1 192 ? 68.024 -5.910 30.497 1.00 18.11 191 ALA A C 1
ATOM 1391 O O . ALA A 1 192 ? 67.715 -4.895 29.900 1.00 18.27 191 ALA A O 1
ATOM 1393 N N . LEU A 1 193 ? 69.224 -6.074 31.062 1.00 20.53 192 LEU A N 1
ATOM 1394 C CA . LEU A 1 193 ? 70.219 -5.002 31.054 1.00 20.36 192 LEU A CA 1
ATOM 1395 C C . LEU A 1 193 ? 70.609 -4.637 29.637 1.00 24.39 192 LEU A C 1
ATOM 1396 O O . LEU A 1 193 ? 70.711 -3.469 29.283 1.00 34.10 192 LEU A O 1
ATOM 1401 N N . GLN A 1 194 ? 70.829 -5.656 28.827 1.00 22.69 193 GLN A N 1
ATOM 1402 C CA . GLN A 1 194 ? 71.167 -5.436 27.443 1.00 23.52 193 GLN A CA 1
ATOM 1403 C C . GLN A 1 194 ? 70.025 -4.727 26.723 1.00 27.63 193 GLN A C 1
ATOM 1404 O O . GLN A 1 194 ? 70.250 -3.794 25.952 1.00 36.92 193 GLN A O 1
ATOM 1410 N N . GLN A 1 195 ? 68.796 -5.155 26.977 1.00 21.02 194 GLN A N 1
ATOM 1411 C CA . GLN A 1 195 ? 67.663 -4.486 26.357 1.00 19.47 194 GLN A CA 1
ATOM 1412 C C . GLN A 1 195 ? 67.595 -3.010 26.745 1.00 22.01 194 GLN A C 1
ATOM 1413 O O . GLN A 1 195 ? 67.224 -2.165 25.936 1.00 21.44 194 GLN A O 1
ATOM 1419 N N . TRP A 1 196 ? 67.980 -2.714 27.984 1.00 21.33 195 TRP A N 1
ATOM 1420 C CA . TRP A 1 196 ? 67.936 -1.355 28.522 1.00 21.50 195 TRP A CA 1
ATOM 1421 C C . TRP A 1 196 ? 68.970 -0.442 27.853 1.00 20.21 195 TRP A C 1
ATOM 1422 O O . TRP A 1 196 ? 68.827 0.779 27.873 1.00 20.08 195 TRP A O 1
ATOM 1433 N N . GLN A 1 197 ? 70.006 -1.041 27.266 1.00 21.35 196 GLN A N 1
ATOM 1434 C CA . GLN A 1 197 ? 71.096 -0.283 26.647 1.00 24.30 196 GLN A CA 1
ATOM 1435 C C . GLN A 1 197 ? 70.820 -0.017 25.182 1.00 21.77 196 GLN A C 1
ATOM 1436 O O . GLN A 1 197 ? 71.601 0.638 24.511 1.00 28.57 196 GLN A O 1
ATOM 1442 N N . ARG A 1 198 ? 69.708 -0.545 24.687 1.00 25.74 197 ARG A N 1
ATOM 1443 C CA . ARG A 1 198 ? 69.219 -0.197 23.360 1.00 27.69 197 ARG A CA 1
ATOM 1444 C C . ARG A 1 198 ? 69.111 1.333 23.306 1.00 27.00 197 ARG A C 1
ATOM 1445 O O . ARG A 1 198 ? 68.604 1.942 24.244 1.00 29.58 197 ARG A O 1
ATOM 1453 N N . PRO A 1 199 ? 69.639 1.956 22.237 1.00 20.41 198 PRO A N 1
ATOM 1454 C CA . PRO A 1 199 ? 69.660 3.415 22.087 1.00 26.27 198 PRO A CA 1
ATOM 1455 C C . PRO A 1 199 ? 68.298 4.103 22.212 1.00 25.96 198 PRO A C 1
ATOM 1456 O O . PRO A 1 199 ? 68.228 5.164 22.841 1.00 25.20 198 PRO A O 1
ATOM 1460 N N . SER A 1 200 ? 67.252 3.529 21.623 1.00 14.64 199 SER A N 1
ATOM 1461 C CA . SER A 1 200 ? 65.921 4.113 21.703 1.00 14.58 199 SER A CA 1
ATOM 1462 C C . SER A 1 200 ? 65.471 4.195 23.155 1.00 25.85 199 SER A C 1
ATOM 1463 O O . SER A 1 200 ? 64.789 5.143 23.558 1.00 20.99 199 SER A O 1
ATOM 1466 N N . VAL A 1 201 ? 65.855 3.192 23.937 1.00 13.16 200 VAL A N 1
ATOM 1467 C CA . VAL A 1 201 ? 65.492 3.128 25.337 1.00 20.95 200 VAL A CA 1
ATOM 1468 C C . VAL A 1 201 ? 66.334 4.157 26.085 1.00 17.95 200 VAL A C 1
ATOM 1469 O O . VAL A 1 201 ? 65.840 4.953 26.875 1.00 17.68 200 VAL A O 1
ATOM 1473 N N . GLN A 1 202 ? 67.618 4.145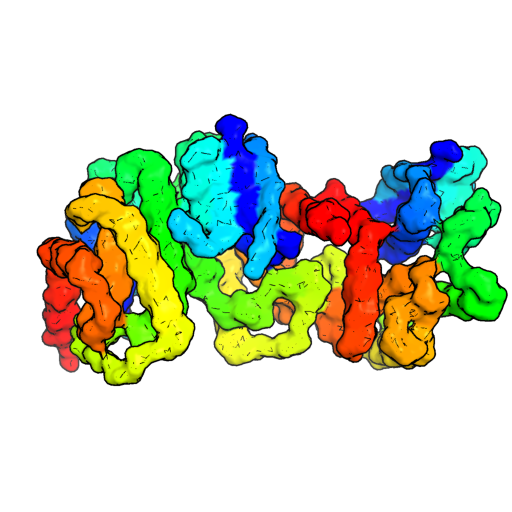 25.799 1.00 17.99 201 GLN A N 1
ATOM 1474 C CA . GLN A 1 202 ? 68.549 5.100 26.372 1.00 20.40 201 GLN A CA 1
ATOM 1475 C C . GLN A 1 202 ? 68.049 6.531 26.119 1.00 14.83 201 GLN A C 1
ATOM 1476 O O . GLN A 1 202 ? 68.166 7.396 26.979 1.00 21.97 201 GLN A O 1
ATOM 1482 N N . LYS A 1 203 ? 67.441 6.770 24.959 1.00 18.96 202 LYS A N 1
ATOM 1483 C CA . LYS A 1 203 ? 66.931 8.115 24.633 1.00 18.38 202 LYS A CA 1
ATOM 1484 C C . LYS A 1 203 ? 65.730 8.517 25.500 1.00 17.92 202 LYS A C 1
ATOM 1485 O O . LYS A 1 203 ? 65.600 9.683 25.868 1.00 16.23 202 LYS A O 1
ATOM 1491 N N . TRP A 1 204 ? 64.869 7.547 25.813 1.00 14.84 203 TRP A N 1
ATOM 1492 C CA . TRP A 1 204 ? 63.812 7.732 26.809 1.00 20.30 203 TRP A CA 1
ATOM 1493 C C . TRP A 1 204 ? 64.384 8.148 28.172 1.00 18.47 203 TRP A C 1
ATOM 1494 O O . TRP A 1 204 ? 63.953 9.152 28.751 1.00 19.30 203 TRP A O 1
ATOM 1505 N N . LEU A 1 205 ? 65.351 7.377 28.670 1.00 14.30 204 LEU A N 1
ATOM 1506 C CA . LEU A 1 205 ? 65.913 7.597 30.003 1.00 25.50 204 LEU A CA 1
ATOM 1507 C C . LEU A 1 205 ? 66.547 8.974 30.162 1.00 22.87 204 LEU A C 1
ATOM 1508 O O . LEU A 1 205 ? 66.466 9.584 31.226 1.00 15.88 204 LEU A O 1
ATOM 1513 N N . ALA A 1 206 ? 67.161 9.471 29.099 1.00 15.72 205 ALA A N 1
ATOM 1514 C CA . ALA A 1 206 ? 67.769 10.801 29.140 1.00 17.36 205 ALA A CA 1
ATOM 1515 C C . ALA A 1 206 ? 66.674 11.866 29.083 1.00 18.75 205 ALA A C 1
ATOM 1516 O O . ALA A 1 206 ? 66.748 12.890 29.778 1.00 22.32 205 ALA A O 1
ATOM 1518 N N . LEU A 1 207 ? 65.659 11.604 28.255 1.00 17.78 206 LEU A N 1
ATOM 1519 C CA . LEU A 1 207 ? 64.576 12.556 28.017 1.00 18.18 206 LEU A CA 1
ATOM 1520 C C . LEU A 1 207 ? 63.846 12.824 29.312 1.00 17.46 206 LEU A C 1
ATOM 1521 O O . LEU A 1 207 ? 63.507 13.956 29.606 1.00 26.77 206 LEU A O 1
ATOM 1526 N N . ARG A 1 208 ? 63.644 11.782 30.104 1.00 18.12 207 ARG A N 1
ATOM 1527 C CA . ARG A 1 208 ? 62.970 11.939 31.389 1.00 16.88 207 ARG A CA 1
ATOM 1528 C C . ARG A 1 208 ? 63.591 13.047 32.241 1.00 23.92 207 ARG A C 1
ATOM 1529 O O . ARG A 1 208 ? 62.877 13.906 32.734 1.00 20.77 207 ARG A O 1
ATOM 1537 N N . HIS A 1 209 ? 64.915 13.034 32.392 1.00 20.62 208 HIS A N 1
ATOM 1538 C CA . HIS A 1 209 ? 65.596 14.014 33.233 1.00 18.27 208 HIS A CA 1
ATOM 1539 C C . HIS A 1 209 ? 65.588 15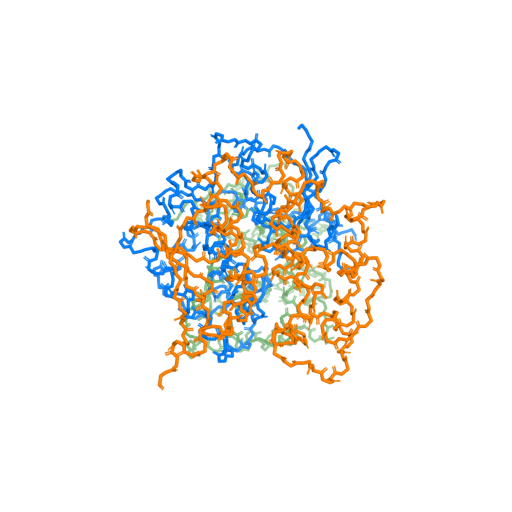.421 32.624 1.00 27.91 208 HIS A C 1
ATOM 1540 O O . HIS A 1 209 ? 65.332 16.406 33.323 1.00 28.87 208 HIS A O 1
ATOM 1547 N N . LYS A 1 210 ? 65.851 15.510 31.322 1.00 24.48 209 LYS A N 1
ATOM 1548 C CA . LYS A 1 210 ? 65.851 16.791 30.625 1.00 30.00 209 LYS A CA 1
ATOM 1549 C C . LYS A 1 210 ? 64.474 17.469 30.658 1.00 39.92 209 LYS A C 1
ATOM 1550 O O . LYS A 1 210 ? 64.366 18.677 30.915 1.00 41.02 209 LYS A O 1
ATOM 1556 N N . ALA A 1 211 ? 63.430 16.681 30.405 1.00 41.74 210 ALA A N 1
ATOM 1557 C CA . ALA A 1 211 ? 62.063 17.189 30.340 1.00 40.09 210 ALA A CA 1
ATOM 1558 C C . ALA A 1 211 ? 61.575 17.647 31.702 1.00 43.08 210 ALA A C 1
ATOM 1559 O O . ALA A 1 211 ? 60.847 18.634 31.805 1.00 43.91 210 ALA A O 1
ATOM 1561 N N . GLU A 1 212 ? 61.970 16.937 32.752 1.00 38.86 211 GLU A N 1
ATOM 1562 C CA . GLU A 1 212 ? 61.602 17.363 34.098 1.00 44.35 211 GLU A CA 1
ATOM 1563 C C . GLU A 1 212 ? 62.233 18.705 34.492 1.00 44.10 211 GLU A C 1
ATOM 1564 O O . GLU A 1 212 ? 61.652 19.462 35.276 1.00 44.81 211 GLU A O 1
ATOM 1570 N N . ASN A 1 213 ? 63.405 19.007 33.937 1.00 40.30 212 ASN A N 1
ATOM 1571 C CA . ASN A 1 213 ? 64.062 20.279 34.216 1.00 38.89 212 ASN A CA 1
ATOM 1572 C C . ASN A 1 213 ? 63.423 21.431 33.438 1.00 46.97 212 ASN A C 1
ATOM 1573 O O . ASN A 1 213 ? 63.466 22.580 33.863 1.00 48.61 212 ASN A O 1
ATOM 1578 N N . LEU A 1 214 ? 62.821 21.120 32.298 1.00 46.26 213 LEU A N 1
ATOM 1579 C CA . LEU A 1 214 ? 62.179 22.156 31.499 1.00 45.27 213 LEU A CA 1
ATOM 1580 C C . LEU A 1 214 ? 60.706 22.366 31.880 1.00 45.66 213 LEU A C 1
ATOM 1581 O O . LEU A 1 214 ? 60.264 23.500 32.093 1.00 47.46 213 LEU A O 1
ATOM 1586 N N A TYR A 1 215 ? 59.967 21.265 31.972 0.52 39.85 214 TYR A N 1
ATOM 1587 N N B TYR A 1 215 ? 59.961 21.268 31.977 0.48 39.81 214 TYR A N 1
ATOM 1588 C CA A TYR A 1 215 ? 58.528 21.313 32.192 0.52 36.91 214 TYR A CA 1
ATOM 1589 C CA B TYR A 1 215 ? 58.517 21.304 32.191 0.48 36.96 214 TYR A CA 1
ATOM 1590 C C A TYR A 1 215 ? 58.125 21.978 33.504 0.52 35.48 214 TYR A C 1
ATOM 1591 C C B TYR A 1 215 ? 58.109 21.952 33.511 0.48 35.50 214 TYR A C 1
ATOM 1592 O O A TYR A 1 215 ? 57.097 22.650 33.574 0.52 35.81 214 TYR A O 1
ATOM 1593 O O B TYR A 1 215 ? 57.063 22.593 33.590 0.48 35.93 214 TYR A O 1
ATOM 1610 N N . PHE A 1 216 ? 58.935 21.792 34.540 1.00 37.21 215 PHE A N 1
ATOM 1611 C CA . PHE A 1 216 ? 58.626 22.351 35.854 1.00 36.43 215 PHE A CA 1
ATOM 1612 C C . PHE A 1 216 ? 59.334 23.674 36.167 1.00 37.47 215 PHE A C 1
ATOM 1613 O O . PHE A 1 216 ? 60.503 23.693 36.546 1.00 47.25 215 PHE A O 1
ATOM 1621 N N . GLN A 1 217 ? 58.599 24.774 36.023 1.00 34.77 216 GLN A N 1
ATOM 1622 C CA . GLN A 1 217 ? 59.131 26.109 36.273 1.00 33.49 216 GLN A CA 1
ATOM 1623 C C . GLN A 1 217 ? 58.813 26.585 37.679 1.00 40.47 216 GLN A C 1
ATOM 1624 O O . GLN A 1 217 ? 57.997 25.993 38.382 1.00 44.91 216 GLN A O 1
ATOM 1631 N N . GLU B 1 6 ? 43.952 -25.726 7.658 1.00 52.91 5 GLU B N 1
ATOM 1632 C CA . GLU B 1 6 ? 42.735 -26.527 7.539 1.00 55.52 5 GLU B CA 1
ATOM 1633 C C . GLU B 1 6 ? 42.109 -26.900 8.900 1.00 55.68 5 GLU B C 1
ATOM 1634 O O . GLU B 1 6 ? 40.884 -26.874 9.058 1.00 62.89 5 GLU B O 1
ATOM 1640 N N . TYR B 1 7 ? 42.948 -27.232 9.877 1.00 44.59 6 TYR B N 1
ATOM 1641 C CA . TYR B 1 7 ? 42.481 -27.611 11.212 1.00 43.85 6 TYR B CA 1
ATOM 1642 C C . TYR B 1 7 ? 42.581 -26.482 12.249 1.00 47.18 6 TYR B C 1
ATOM 1643 O O . TYR B 1 7 ? 43.682 -26.004 12.549 1.00 50.34 6 TYR B O 1
ATOM 1652 N N . PHE B 1 8 ? 41.430 -26.060 12.780 1.00 44.72 7 PHE B N 1
ATOM 1653 C CA . PHE B 1 8 ? 41.365 -25.089 13.883 1.00 39.04 7 PHE B CA 1
ATOM 1654 C C . PHE B 1 8 ? 40.641 -25.703 15.074 1.00 32.90 7 PHE B C 1
ATOM 1655 O O . PHE B 1 8 ? 39.644 -26.399 14.907 1.00 37.88 7 PHE B O 1
ATOM 1663 N N . LYS B 1 9 ? 41.129 -25.433 16.274 1.00 27.67 8 LYS B N 1
ATOM 1664 C CA . LYS B 1 9 ? 40.451 -25.870 17.491 1.00 30.27 8 LYS B CA 1
ATOM 1665 C C . LYS B 1 9 ? 40.482 -24.741 18.509 1.00 31.02 8 LYS B C 1
ATOM 1666 O O . LYS B 1 9 ? 41.538 -24.155 18.764 1.00 33.28 8 LYS B O 1
ATOM 1672 N N . LEU B 1 10 ? 39.321 -24.420 19.072 1.00 21.29 9 LEU B N 1
ATOM 1673 C CA . LEU B 1 10 ? 39.233 -23.359 20.061 1.00 23.33 9 LEU B CA 1
ATOM 1674 C C . LEU B 1 10 ? 38.998 -23.944 21.445 1.00 28.44 9 LEU B C 1
ATOM 1675 O O . LEU B 1 10 ? 38.150 -24.830 21.618 1.00 30.03 9 LEU B O 1
ATOM 1680 N N . TYR B 1 11 ? 39.766 -23.459 22.419 1.00 29.53 10 TYR B N 1
ATOM 1681 C CA . TYR B 1 11 ? 39.635 -23.889 23.812 1.00 25.96 10 TYR B CA 1
ATOM 1682 C C . TYR B 1 11 ? 38.998 -22.797 24.658 1.00 23.56 10 TYR B C 1
ATOM 1683 O O . TYR B 1 11 ? 39.540 -21.702 24.771 1.00 24.96 10 TYR B O 1
ATOM 1692 N N . THR B 1 12 ? 37.851 -23.109 25.250 1.00 20.83 11 THR B N 1
ATOM 1693 C CA . THR B 1 12 ? 37.132 -22.192 26.128 1.00 23.24 11 THR B CA 1
ATOM 1694 C C . THR B 1 12 ? 37.108 -22.740 27.556 1.00 23.42 11 THR B C 1
ATOM 1695 O O . THR B 1 12 ? 37.484 -23.877 27.800 1.00 22.28 11 THR B O 1
ATOM 1699 N N . ASP B 1 13 ? 36.649 -21.929 28.495 1.00 24.90 12 ASP B N 1
ATOM 1700 C CA . ASP B 1 13 ? 36.476 -22.387 29.861 1.00 24.18 12 ASP B CA 1
ATOM 1701 C C . ASP B 1 13 ? 35.236 -23.272 29.881 1.00 24.28 12 ASP B C 1
ATOM 1702 O O . ASP B 1 13 ? 34.344 -23.107 29.045 1.00 23.60 12 ASP B O 1
ATOM 1707 N N . SER B 1 14 ? 35.190 -24.199 30.837 1.00 29.37 13 SER B N 1
ATOM 1708 C CA . SER B 1 14 ? 34.180 -25.266 30.900 1.00 23.57 13 SER B CA 1
ATOM 1709 C C . SER B 1 14 ? 32.753 -24.765 30.977 1.00 30.16 13 SER B C 1
ATOM 1710 O O . SER B 1 14 ? 31.820 -25.459 30.585 1.00 26.18 13 SER B O 1
ATOM 1713 N N . GLN B 1 15 ? 32.580 -23.571 31.526 1.00 34.18 14 GLN B N 1
ATOM 1714 C CA . GLN B 1 15 ? 31.248 -23.085 31.853 1.00 36.07 14 GLN B CA 1
ATOM 1715 C C . GLN B 1 15 ? 30.820 -21.992 30.885 1.00 31.91 14 GLN B C 1
ATOM 1716 O O . GLN B 1 15 ? 29.781 -21.360 31.069 1.00 33.98 14 GLN B O 1
ATOM 1722 N N . PHE B 1 16 ? 31.635 -21.808 29.844 1.00 29.34 15 PHE B N 1
ATOM 1723 C CA . PHE B 1 16 ? 31.412 -20.834 28.765 1.00 26.58 15 PHE B CA 1
ATOM 1724 C C . PHE B 1 16 ? 31.088 -19.418 29.230 1.00 28.40 15 PHE B C 1
ATOM 1725 O O . PHE B 1 16 ? 30.197 -18.771 28.685 1.00 27.54 15 PHE B O 1
ATOM 1733 N N . LEU B 1 17 ? 31.837 -18.936 30.219 1.00 29.49 16 LEU B N 1
ATOM 1734 C CA . LEU B 1 17 ? 31.660 -17.582 30.743 1.00 32.22 16 LEU B CA 1
ATOM 1735 C C . LEU B 1 17 ? 32.671 -16.568 30.201 1.00 35.20 16 LEU B C 1
ATOM 1736 O O . LEU B 1 17 ? 32.562 -15.373 30.462 1.00 34.82 16 LEU B O 1
ATOM 1741 N N . SER B 1 18 ? 33.653 -17.038 29.448 1.00 31.43 17 SER B N 1
ATOM 1742 C CA . SER B 1 18 ? 34.756 -16.184 29.046 1.00 26.97 17 SER B CA 1
ATOM 1743 C C . SER B 1 18 ? 34.407 -15.264 27.882 1.00 28.58 17 SER B C 1
ATOM 1744 O O . SER B 1 18 ? 34.097 -15.740 26.781 1.00 24.96 17 SER B O 1
ATOM 1747 N N . PRO B 1 19 ? 34.480 -13.936 28.116 1.00 21.96 18 PRO B N 1
ATOM 1748 C CA . PRO B 1 19 ? 34.184 -12.928 27.087 1.00 10.45 18 PRO B CA 1
ATOM 1749 C C . PRO B 1 19 ? 35.235 -12.925 26.011 1.00 10.49 18 PRO B C 1
ATOM 1750 O O . PRO B 1 19 ? 34.963 -12.489 24.891 1.00 34.42 18 PRO B O 1
ATOM 1754 N N . TYR B 1 20 ? 36.427 -13.425 26.333 1.00 14.51 19 TYR B N 1
ATOM 1755 C CA . TYR B 1 20 ? 37.496 -13.503 25.330 1.00 18.56 19 TYR B CA 1
ATOM 1756 C C . TYR B 1 20 ? 37.370 -14.729 24.432 1.00 12.91 19 TYR B C 1
ATOM 1757 O O . TYR B 1 20 ? 37.606 -14.633 23.242 1.00 11.59 19 TYR B O 1
ATOM 1766 N N . ALA B 1 21 ? 36.974 -15.866 24.996 1.00 14.52 20 ALA B N 1
ATOM 1767 C CA . ALA B 1 21 ? 36.620 -17.030 24.181 1.00 16.17 20 ALA B CA 1
ATOM 1768 C C . ALA B 1 21 ? 35.389 -16.710 23.349 1.00 20.26 20 ALA B C 1
ATOM 1769 O O . ALA B 1 21 ? 35.310 -17.090 22.169 1.00 20.04 20 ALA B O 1
ATOM 1771 N N . PHE B 1 22 ? 34.438 -15.998 23.962 1.00 12.65 21 PHE B N 1
ATOM 1772 C CA . PHE B 1 22 ? 33.202 -15.615 23.274 1.00 14.87 21 PHE B CA 1
ATOM 1773 C C . PHE B 1 22 ? 33.512 -14.817 22.009 1.00 17.92 21 PHE B C 1
ATOM 1774 O O . PHE B 1 22 ? 33.035 -15.142 20.914 1.00 25.53 21 PHE B O 1
ATOM 1782 N N . THR B 1 23 ? 34.329 -13.788 22.180 1.00 19.28 22 THR B N 1
ATOM 1783 C CA . THR B 1 23 ? 34.793 -12.925 21.085 1.00 23.72 22 THR B CA 1
ATOM 1784 C C . THR B 1 23 ? 35.462 -13.728 19.964 1.00 26.43 22 THR B C 1
ATOM 1785 O O . THR B 1 23 ? 35.171 -13.529 18.779 1.00 25.31 22 THR B O 1
ATOM 1789 N N . VAL B 1 24 ? 36.347 -14.648 20.340 1.00 23.07 23 VAL B N 1
ATOM 1790 C CA . VAL B 1 24 ? 37.013 -15.491 19.354 1.00 20.25 23 VAL B CA 1
ATOM 1791 C C . VAL B 1 24 ? 36.015 -16.372 18.619 1.00 18.78 23 VAL B C 1
ATOM 1792 O O . VAL B 1 24 ? 36.037 -16.439 17.382 1.00 18.31 23 VAL B O 1
ATOM 1796 N N . PHE B 1 25 ? 35.143 -17.042 19.381 1.00 16.59 24 PHE B N 1
ATOM 1797 C CA . PHE B 1 25 ? 34.072 -17.878 18.808 1.00 20.76 24 PHE B CA 1
ATOM 1798 C C . PHE B 1 25 ? 33.220 -17.087 17.801 1.00 30.11 24 PHE B C 1
ATOM 1799 O O . PHE B 1 25 ? 32.962 -17.580 16.694 1.00 26.51 24 PHE B O 1
ATOM 1807 N N . VAL B 1 26 ? 32.809 -15.867 18.183 1.00 22.08 25 VAL B N 1
ATOM 1808 C CA . VAL B 1 26 ? 32.047 -14.985 17.294 1.00 24.79 25 VAL B CA 1
ATOM 1809 C C . VAL B 1 26 ? 32.806 -14.660 16.015 1.00 29.21 25 VAL B C 1
ATOM 1810 O O . VAL B 1 26 ? 32.259 -14.736 14.918 1.00 30.99 25 VAL B O 1
ATOM 1814 N N . GLY B 1 27 ? 34.075 -14.302 16.166 1.00 32.01 26 GLY B N 1
ATOM 1815 C CA . GLY B 1 27 ? 34.907 -13.968 15.026 1.00 30.41 26 GLY B CA 1
ATOM 1816 C C . GLY B 1 27 ? 35.114 -15.099 14.034 1.00 33.43 26 GLY B C 1
ATOM 1817 O O . GLY B 1 27 ? 35.082 -14.864 12.833 1.00 37.70 26 GLY B O 1
ATOM 1818 N N . LEU B 1 28 ? 35.356 -16.314 14.527 1.00 31.99 27 LEU B N 1
ATOM 1819 C CA . LEU B 1 28 ? 35.524 -17.472 13.649 1.00 29.32 27 LEU B CA 1
ATOM 1820 C C . LEU B 1 28 ? 34.253 -17.705 12.848 1.00 29.88 27 LEU B C 1
ATOM 1821 O O . LEU B 1 28 ? 34.293 -17.888 11.633 1.00 35.44 27 LEU B O 1
ATOM 1826 N N . HIS B 1 29 ? 33.117 -17.702 13.537 1.00 26.97 28 HIS B N 1
ATOM 1827 C CA . HIS B 1 29 ? 31.843 -17.919 12.866 1.00 31.50 28 HIS B CA 1
ATOM 1828 C C . HIS B 1 29 ? 31.543 -16.859 11.784 1.00 35.02 28 HIS B C 1
ATOM 1829 O O . HIS B 1 29 ? 31.149 -17.211 10.674 1.00 31.92 28 HIS B O 1
ATOM 1836 N N . GLU B 1 30 ? 31.743 -15.580 12.097 1.00 34.09 29 GLU B N 1
ATOM 1837 C CA . GLU B 1 30 ? 31.523 -14.511 11.112 1.00 38.61 29 GLU B CA 1
ATOM 1838 C C . GLU B 1 30 ? 32.365 -14.726 9.858 1.00 38.28 29 GLU B C 1
ATOM 1839 O O . GLU B 1 30 ? 31.864 -14.600 8.735 1.00 38.86 29 GLU B O 1
ATOM 1845 N N . LYS B 1 31 ? 33.633 -15.084 10.062 1.00 34.09 30 LYS B N 1
ATOM 1846 C CA . LYS B 1 31 ? 34.551 -15.391 8.961 1.00 33.50 30 LYS B CA 1
ATOM 1847 C C . LYS B 1 31 ? 34.274 -16.771 8.351 1.00 34.44 30 LYS B C 1
ATOM 1848 O O . LYS B 1 31 ? 34.911 -17.158 7.373 1.00 29.91 30 LYS B O 1
ATOM 1854 N N . GLN B 1 32 ? 33.338 -17.510 8.947 1.00 37.78 31 GLN B N 1
ATOM 1855 C CA . GLN B 1 32 ? 32.951 -18.844 8.465 1.00 41.78 31 GLN B CA 1
ATOM 1856 C C . GLN B 1 32 ? 34.088 -19.856 8.460 1.00 44.35 31 GLN B C 1
ATOM 1857 O O . GLN B 1 32 ? 34.115 -20.766 7.628 1.00 46.65 31 GLN B O 1
ATOM 1863 N N . ILE B 1 33 ? 35.022 -19.701 9.390 1.00 31.59 32 ILE B N 1
ATOM 1864 C CA . ILE B 1 33 ? 36.103 -20.656 9.513 1.00 28.40 32 ILE B CA 1
ATOM 1865 C C . ILE B 1 33 ? 35.629 -21.842 10.331 1.00 36.77 32 ILE B C 1
ATOM 1866 O O . ILE B 1 33 ? 35.249 -21.686 11.493 1.00 37.54 32 ILE B O 1
ATOM 1871 N N . PRO B 1 34 ? 35.607 -23.032 9.714 1.00 31.50 33 PRO B N 1
ATOM 1872 C CA . PRO B 1 34 ? 35.147 -24.176 10.502 1.00 33.04 33 PRO B CA 1
ATOM 1873 C C . PRO B 1 34 ? 36.199 -24.510 11.535 1.00 36.73 33 PRO B C 1
ATOM 1874 O O . PRO B 1 34 ? 37.398 -24.387 11.256 1.00 32.22 33 PRO B O 1
ATOM 1878 N N . PHE B 1 35 ? 35.750 -24.905 12.722 1.00 29.75 34 PHE B N 1
ATOM 1879 C CA . PHE B 1 35 ? 36.660 -25.199 13.810 1.00 24.11 34 PHE B CA 1
ATOM 1880 C C . PHE B 1 35 ? 35.986 -26.137 14.781 1.00 26.20 34 PHE B C 1
ATOM 1881 O O . PHE B 1 35 ? 34.764 -26.294 14.772 1.00 28.31 34 PHE B O 1
ATOM 1889 N N . GLU B 1 36 ? 36.795 -26.755 15.626 1.00 24.88 35 GLU B N 1
ATOM 1890 C CA . GLU B 1 36 ? 36.282 -27.637 16.645 1.00 30.34 35 GLU B CA 1
ATOM 1891 C C . GLU B 1 36 ? 36.376 -26.906 17.974 1.00 28.87 35 GLU B C 1
ATOM 1892 O O . GLU B 1 36 ? 37.161 -25.978 18.121 1.00 30.45 35 GLU B O 1
ATOM 1898 N N . ILE B 1 37 ? 35.560 -27.305 18.938 1.00 30.25 36 ILE B N 1
ATOM 1899 C CA . ILE B 1 37 ? 35.530 -26.601 20.208 1.00 28.37 36 ILE B CA 1
ATOM 1900 C C . ILE B 1 37 ? 35.735 -27.571 21.378 1.00 30.50 36 ILE B C 1
ATOM 1901 O O . ILE B 1 37 ? 35.118 -28.635 21.440 1.00 31.86 36 ILE B O 1
ATOM 1906 N N . ALA B 1 38 ? 36.655 -27.218 22.270 1.00 26.25 37 ALA B N 1
ATOM 1907 C CA . ALA B 1 38 ? 36.877 -27.976 23.494 1.00 19.81 37 ALA B CA 1
ATOM 1908 C C . ALA B 1 38 ? 36.848 -27.039 24.680 1.00 22.24 37 ALA B C 1
ATOM 1909 O O . ALA B 1 38 ? 37.313 -25.902 24.599 1.00 21.19 37 ALA B O 1
ATOM 1911 N N . ALA B 1 39 ? 36.309 -27.530 25.786 1.00 25.20 38 ALA B N 1
ATOM 1912 C CA . ALA B 1 39 ? 36.217 -26.742 26.992 1.00 31.75 38 ALA B CA 1
ATOM 1913 C C . ALA B 1 39 ? 37.247 -27.262 27.972 1.00 39.73 38 ALA B C 1
ATOM 1914 O O . ALA B 1 39 ? 37.522 -28.454 28.005 1.00 46.88 38 ALA B O 1
ATOM 1916 N N . ILE B 1 40 ? 37.826 -26.357 28.753 1.00 39.08 39 ILE B N 1
ATOM 1917 C CA . ILE B 1 40 ? 38.802 -26.724 29.768 1.00 38.63 39 ILE B CA 1
ATOM 1918 C C . ILE B 1 40 ? 38.290 -26.266 31.135 1.00 38.20 39 ILE B C 1
ATOM 1919 O O . ILE B 1 40 ? 37.500 -25.326 31.235 1.00 41.65 39 ILE B O 1
ATOM 1924 N N . ASP B 1 41 ? 38.739 -26.929 32.188 1.00 40.75 40 ASP B N 1
ATOM 1925 C CA . ASP B 1 41 ? 38.154 -26.725 33.502 1.00 53.07 40 ASP B CA 1
ATOM 1926 C C . ASP B 1 41 ? 39.140 -26.071 34.455 1.00 58.97 40 ASP B C 1
ATOM 1927 O O . ASP B 1 41 ? 40.341 -26.307 34.363 1.00 67.75 40 ASP B O 1
ATOM 1932 N N . LYS B 1 60 ? 45.806 -19.130 30.391 1.00 25.16 59 LYS B N 1
ATOM 1933 C CA . LYS B 1 60 ? 44.378 -18.784 30.385 1.00 40.73 59 LYS B CA 1
ATOM 1934 C C . LYS B 1 60 ? 43.715 -18.979 29.009 1.00 35.30 59 LYS B C 1
ATOM 1935 O O . LYS B 1 60 ? 44.344 -18.783 27.970 1.00 30.11 59 LYS B O 1
ATOM 1941 N N . VAL B 1 61 ? 42.435 -19.343 29.019 1.00 28.10 60 VAL B N 1
ATOM 1942 C CA . VAL B 1 61 ? 41.653 -19.446 27.795 1.00 22.62 60 VAL B CA 1
ATOM 1943 C C . VAL B 1 61 ? 41.236 -18.055 27.330 1.00 18.55 60 VAL B C 1
ATOM 1944 O O . VAL B 1 61 ? 40.983 -17.177 28.143 1.00 22.63 60 VAL B O 1
ATOM 1948 N N . PRO B 1 62 ? 41.091 -17.857 26.015 1.00 18.88 61 PRO B N 1
ATOM 1949 C CA . PRO B 1 62 ? 41.031 -18.867 24.959 1.00 12.59 61 PRO B CA 1
ATOM 1950 C C . PRO B 1 62 ? 42.375 -19.245 24.409 1.00 17.19 61 PRO B C 1
ATOM 1951 O O . PRO B 1 62 ? 43.292 -18.442 24.412 1.00 21.61 61 PRO B O 1
ATOM 1955 N N . VAL B 1 63 ? 42.486 -20.477 23.933 1.00 18.73 62 VAL B N 1
ATOM 1956 C CA . VAL B 1 63 ? 43.610 -20.835 23.099 1.00 20.36 62 VAL B CA 1
ATOM 1957 C C . VAL B 1 63 ? 43.079 -21.263 21.735 1.00 21.09 62 VAL B C 1
ATOM 1958 O O . VAL B 1 63 ? 42.175 -22.099 21.640 1.00 15.68 62 VAL B O 1
ATOM 1962 N N . LEU B 1 64 ? 43.624 -20.676 20.678 1.00 16.85 63 LEU B N 1
ATOM 1963 C CA . LEU B 1 64 ? 43.346 -21.200 19.351 1.00 26.07 63 LEU B CA 1
ATOM 1964 C C . LEU B 1 64 ? 44.474 -22.118 18.875 1.00 25.20 63 LEU B C 1
ATOM 1965 O O . LEU B 1 64 ? 45.644 -21.735 18.868 1.00 22.05 63 LEU B O 1
ATOM 1970 N N . GLU B 1 65 ? 44.122 -23.333 18.481 1.00 22.95 64 GLU B N 1
ATOM 1971 C CA . GLU B 1 65 ? 45.101 -24.210 17.858 1.00 27.23 64 GLU B CA 1
ATOM 1972 C C . GLU B 1 65 ? 44.861 -24.241 16.363 1.00 32.87 64 GLU B C 1
ATOM 1973 O O . GLU B 1 65 ? 43.737 -24.476 15.907 1.00 32.16 64 GLU B O 1
ATOM 1979 N N . HIS B 1 66 ? 45.910 -23.932 15.607 1.00 30.66 65 HIS B N 1
ATOM 1980 C CA . HIS B 1 66 ? 45.849 -23.994 14.156 1.00 34.59 65 HIS B CA 1
ATOM 1981 C C . HIS B 1 66 ? 46.965 -24.886 13.649 1.00 38.80 65 HIS B C 1
ATOM 1982 O O . HIS B 1 66 ? 48.125 -24.469 13.609 1.00 39.71 65 HIS B O 1
ATOM 1989 N N . ASN B 1 67 ? 46.604 -26.105 13.257 1.00 38.27 66 ASN B N 1
ATOM 1990 C CA . ASN B 1 67 ? 47.583 -27.125 12.913 1.00 35.84 66 ASN B CA 1
ATOM 1991 C C . ASN B 1 67 ? 48.591 -27.242 14.032 1.00 36.28 66 ASN B C 1
ATOM 1992 O O . ASN B 1 67 ? 48.242 -27.520 15.177 1.00 39.80 66 ASN B O 1
ATOM 1997 N N . ASP B 1 68 ? 49.841 -26.963 13.699 1.00 39.31 67 ASP B N 1
ATOM 1998 C CA . ASP B 1 68 ? 50.942 -27.113 14.635 1.00 43.17 67 ASP B CA 1
ATOM 1999 C C . ASP B 1 68 ? 51.107 -25.941 15.625 1.00 39.62 67 ASP B C 1
ATOM 2000 O O . ASP B 1 68 ? 51.903 -26.012 16.566 1.00 31.85 67 ASP B O 1
ATOM 2005 N N . PHE B 1 69 ? 50.343 -24.874 15.426 1.00 40.25 68 PHE B N 1
ATOM 2006 C CA . PHE B 1 69 ? 50.550 -23.635 16.172 1.00 34.09 68 PHE B CA 1
ATOM 2007 C C . PHE B 1 69 ? 49.478 -23.431 17.233 1.00 30.35 68 PHE B C 1
ATOM 2008 O O . PHE B 1 69 ? 48.298 -23.420 16.916 1.00 33.17 68 PHE B O 1
ATOM 2016 N N . ALA B 1 70 ? 49.881 -23.266 18.489 1.00 29.59 69 ALA B N 1
ATOM 2017 C CA . ALA B 1 70 ? 48.936 -22.888 19.546 1.00 30.20 69 ALA B CA 1
ATOM 2018 C C . ALA B 1 70 ? 49.097 -21.423 19.931 1.00 27.61 69 ALA B C 1
ATOM 2019 O O . ALA B 1 70 ? 50.219 -20.960 20.171 1.00 26.15 69 ALA B O 1
ATOM 2021 N N . LEU B 1 71 ? 47.979 -20.703 20.022 1.00 25.68 70 LEU B N 1
ATOM 2022 C CA . LEU B 1 71 ? 48.006 -19.253 20.275 1.00 22.04 70 LEU B CA 1
ATOM 2023 C C . LEU B 1 71 ? 46.961 -18.812 21.315 1.00 24.77 70 LEU B C 1
ATOM 2024 O O . LEU B 1 71 ? 45.805 -19.257 21.275 1.00 22.62 70 LEU B O 1
ATOM 2029 N N . SER B 1 72 ? 47.366 -17.945 22.249 1.00 14.02 71 SER B N 1
ATOM 2030 C CA . SER B 1 72 ? 46.429 -17.392 23.227 1.00 13.13 71 SER B CA 1
ATOM 2031 C C . SER B 1 72 ? 46.329 -15.857 23.173 1.00 20.16 71 SER B C 1
ATOM 2032 O O . SER B 1 72 ? 47.031 -15.210 22.377 1.00 16.41 71 SER B O 1
ATOM 2035 N N . GLU B 1 73 ? 45.472 -15.304 24.047 1.00 15.70 72 GLU B N 1
ATOM 2036 C CA . GLU B 1 73 ? 45.091 -13.879 24.074 1.00 19.20 72 GLU B CA 1
ATOM 2037 C C . GLU B 1 73 ? 44.215 -13.502 22.870 1.00 19.73 72 GLU B C 1
ATOM 2038 O O . GLU B 1 73 ? 44.667 -13.556 21.726 1.00 22.37 72 GLU B O 1
ATOM 2044 N N . SER B 1 74 ? 42.963 -13.137 23.144 1.00 11.10 73 SER B N 1
ATOM 2045 C CA . SER B 1 74 ? 41.968 -12.923 22.086 1.00 13.60 73 SER B CA 1
ATOM 2046 C C . SER B 1 74 ? 42.323 -11.885 21.021 1.00 15.95 73 SER B C 1
ATOM 2047 O O . SER B 1 74 ? 42.138 -12.155 19.830 1.00 26.18 73 SER B O 1
ATOM 2050 N N . SER B 1 75 ? 42.808 -10.711 21.419 1.00 17.08 74 SER B N 1
ATOM 2051 C CA . SER B 1 75 ? 43.237 -9.716 20.423 1.00 14.80 74 SER B CA 1
ATOM 2052 C C . SER B 1 75 ? 44.291 -10.290 19.469 1.00 20.63 74 SER B C 1
ATOM 2053 O O . SER B 1 75 ? 44.223 -10.071 18.265 1.00 16.37 74 SER B O 1
ATOM 2056 N N . ALA B 1 76 ? 45.246 -11.049 20.004 1.00 20.32 75 ALA B N 1
ATOM 2057 C CA . ALA B 1 76 ? 46.288 -11.641 19.167 1.00 17.56 75 ALA B CA 1
ATOM 2058 C C . ALA B 1 76 ? 45.694 -12.681 18.222 1.00 19.91 75 ALA B C 1
ATOM 2059 O O . ALA B 1 76 ? 46.033 -12.743 17.035 1.00 20.31 75 ALA B O 1
ATOM 2061 N N . ILE B 1 77 ? 44.800 -13.502 18.756 1.00 18.25 76 ILE B N 1
ATOM 2062 C CA . ILE B 1 77 ? 44.114 -14.501 17.943 1.00 21.16 76 ILE B CA 1
ATOM 2063 C C . ILE B 1 77 ? 43.347 -13.880 16.755 1.00 24.88 76 ILE B C 1
ATOM 2064 O O . ILE B 1 77 ? 43.496 -14.333 15.631 1.00 27.16 76 ILE B O 1
ATOM 2069 N N . LEU B 1 78 ? 42.566 -12.828 17.002 1.00 27.25 77 LEU B N 1
ATOM 2070 C CA . LEU B 1 78 ? 41.817 -12.132 15.943 1.00 25.74 77 LEU B CA 1
ATOM 2071 C C . LEU B 1 78 ? 42.710 -11.499 14.869 1.00 28.25 77 LEU B C 1
ATOM 2072 O O . LEU B 1 78 ? 42.407 -11.585 13.676 1.00 26.82 77 LEU B O 1
ATOM 2077 N N . GLU B 1 79 ? 43.798 -10.849 15.288 1.00 21.64 78 GLU B N 1
ATOM 2078 C CA . GLU B 1 79 ? 44.765 -10.310 14.331 1.00 24.49 78 GLU B CA 1
ATOM 2079 C C . GLU B 1 79 ? 45.374 -11.423 13.470 1.00 24.95 78 GLU B C 1
ATOM 2080 O O . GLU B 1 79 ? 45.592 -11.249 12.269 1.00 32.11 78 GLU B O 1
ATOM 2086 N N . TYR B 1 80 ? 45.656 -12.557 14.102 1.00 19.63 79 TYR B N 1
ATOM 2087 C CA . TYR B 1 80 ? 46.163 -13.740 13.416 1.00 24.89 79 TYR B CA 1
ATOM 2088 C C . TYR B 1 80 ? 45.158 -14.226 12.366 1.00 31.77 79 TYR B C 1
ATOM 2089 O O . TYR B 1 80 ? 45.515 -14.447 11.215 1.00 40.26 79 TYR B O 1
ATOM 2098 N N . LEU B 1 81 ? 43.893 -14.351 12.756 1.00 27.89 80 LEU B N 1
ATOM 2099 C CA . LEU B 1 81 ? 42.853 -14.766 11.826 1.00 27.30 80 LEU B CA 1
ATOM 2100 C C . LEU B 1 81 ? 42.619 -13.762 10.694 1.00 30.14 80 LEU B C 1
ATOM 2101 O O . LEU B 1 81 ? 42.202 -14.156 9.603 1.00 27.60 80 LEU B O 1
ATOM 2106 N N . GLU B 1 82 ? 42.865 -12.479 10.950 1.00 18.80 81 GLU B N 1
ATOM 2107 C CA . GLU B 1 82 ? 42.681 -11.471 9.911 1.00 23.03 81 GLU B CA 1
ATOM 2108 C C . GLU B 1 82 ? 43.794 -11.579 8.896 1.00 26.82 81 GLU B C 1
ATOM 2109 O O . GLU B 1 82 ? 43.577 -11.373 7.706 1.00 35.36 81 GLU B O 1
ATOM 2115 N N . GLU B 1 83 ? 44.987 -11.917 9.365 1.00 29.59 82 GLU B N 1
ATOM 2116 C CA . GLU B 1 83 ? 46.133 -12.074 8.470 1.00 30.47 82 GLU B CA 1
ATOM 2117 C C . GLU B 1 83 ? 46.035 -13.350 7.623 1.00 28.08 82 GLU B C 1
ATOM 2118 O O . GLU B 1 83 ? 46.625 -13.439 6.547 1.00 41.09 82 GLU B O 1
ATOM 2124 N N . LEU B 1 84 ? 45.273 -14.325 8.099 1.00 27.09 83 LEU B N 1
ATOM 2125 C CA . LEU B 1 84 ? 45.100 -15.571 7.372 1.00 37.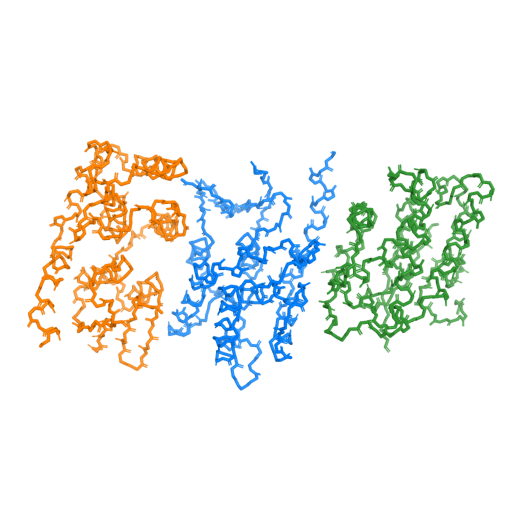18 83 LEU B CA 1
ATOM 2126 C C . LEU B 1 84 ? 43.953 -15.442 6.377 1.00 47.19 83 LEU B C 1
ATOM 2127 O O . LEU B 1 84 ? 43.932 -16.111 5.345 1.00 61.63 83 LEU B O 1
ATOM 2132 N N . TYR B 1 85 ? 42.992 -14.585 6.695 1.00 40.31 84 TYR B N 1
ATOM 2133 C CA . TYR B 1 85 ? 41.794 -14.448 5.880 1.00 33.36 84 TYR B CA 1
ATOM 2134 C C . TYR B 1 85 ? 41.399 -12.994 5.750 1.00 32.52 84 TYR B C 1
ATOM 2135 O O . TYR B 1 85 ? 40.436 -12.545 6.378 1.00 38.09 84 TYR B O 1
ATOM 2144 N N . PRO B 1 86 ? 42.141 -12.253 4.918 1.00 35.68 85 PRO B N 1
ATOM 2145 C CA . PRO B 1 86 ? 41.979 -10.807 4.731 1.00 38.88 85 PRO B CA 1
ATOM 2146 C C . PRO B 1 86 ? 40.706 -10.468 3.992 1.00 49.82 85 PRO B C 1
ATOM 2147 O O . PRO B 1 86 ? 40.268 -9.321 4.037 1.00 52.55 85 PRO B O 1
ATOM 2151 N N . ASP B 1 87 ? 40.118 -11.454 3.323 1.00 57.62 86 ASP B N 1
ATOM 2152 C CA . ASP B 1 87 ? 38.932 -11.208 2.516 1.00 64.60 86 ASP B CA 1
ATOM 2153 C C . ASP B 1 87 ? 37.670 -11.095 3.370 1.00 56.42 86 ASP B C 1
ATOM 2154 O O . ASP B 1 87 ? 36.762 -10.332 3.052 1.00 55.57 86 ASP B O 1
ATOM 2159 N N . THR B 1 88 ? 37.628 -11.841 4.466 1.00 52.44 87 THR B N 1
ATOM 2160 C CA . THR B 1 88 ? 36.491 -11.792 5.379 1.00 51.61 87 THR B CA 1
ATOM 2161 C C . THR B 1 88 ? 36.825 -10.958 6.620 1.00 53.31 87 THR B C 1
ATOM 2162 O O . THR B 1 88 ? 36.913 -11.479 7.733 1.00 60.65 87 THR B O 1
ATOM 2166 N N . ALA B 1 89 ? 37.007 -9.657 6.434 1.00 46.41 88 ALA B N 1
ATOM 2167 C CA . ALA B 1 89 ? 37.504 -8.820 7.520 1.00 39.61 88 ALA B CA 1
ATOM 2168 C C . ALA B 1 89 ? 36.445 -8.464 8.568 1.00 35.47 88 ALA B C 1
ATOM 2169 O O . ALA B 1 89 ? 35.281 -8.241 8.251 1.00 40.35 88 ALA B O 1
ATOM 2171 N N . ILE B 1 90 ? 36.877 -8.403 9.820 1.00 28.33 89 ILE B N 1
ATOM 2172 C CA . ILE B 1 90 ? 35.994 -8.102 10.935 1.00 31.60 89 ILE B CA 1
ATOM 2173 C C . ILE B 1 90 ? 36.473 -6.859 11.667 1.00 32.69 89 ILE B C 1
ATOM 2174 O O . ILE B 1 90 ? 36.088 -6.608 12.814 1.00 28.61 89 ILE B O 1
ATOM 2179 N N . TYR B 1 91 ? 37.335 -6.106 10.987 1.00 32.14 90 TYR B N 1
ATOM 2180 C CA . TYR B 1 91 ? 37.733 -4.768 11.397 1.00 30.56 90 TYR B CA 1
ATOM 2181 C C . TYR B 1 91 ? 37.418 -3.854 10.236 1.00 28.63 90 TYR B C 1
ATOM 2182 O O . TYR B 1 91 ? 37.465 -4.288 9.085 1.00 36.70 90 TYR B O 1
ATOM 2191 N N . PRO B 1 92 ? 37.078 -2.587 10.530 1.00 27.78 91 PRO B N 1
ATOM 2192 C CA . PRO B 1 92 ? 36.782 -1.588 9.497 1.00 28.54 91 PRO B CA 1
ATOM 2193 C C . PRO B 1 92 ? 37.875 -1.503 8.432 1.00 44.09 91 PRO B C 1
ATOM 2194 O O . PRO B 1 92 ? 39.055 -1.687 8.743 1.00 47.87 91 PRO B O 1
ATOM 2198 N N . LYS B 1 93 ? 37.471 -1.228 7.195 1.00 43.11 92 LYS B N 1
ATOM 2199 C CA . LYS B 1 93 ? 38.383 -1.063 6.063 1.00 42.20 92 LYS B CA 1
ATOM 2200 C C . LYS B 1 93 ? 39.299 0.145 6.211 1.00 33.67 92 LYS B C 1
ATOM 2201 O O . LYS B 1 93 ? 40.501 0.034 6.006 1.00 35.90 92 LYS B O 1
ATOM 2207 N N . ASP B 1 94 ? 38.725 1.299 6.548 1.00 30.37 93 ASP B N 1
ATOM 2208 C CA . ASP B 1 94 ? 39.494 2.539 6.744 1.00 38.49 93 ASP B CA 1
ATOM 2209 C C . ASP B 1 94 ? 40.519 2.447 7.897 1.00 47.38 93 ASP B C 1
ATOM 2210 O O . ASP B 1 94 ? 40.174 2.055 9.024 1.00 40.47 93 ASP B O 1
ATOM 2215 N N . ILE B 1 95 ? 41.765 2.835 7.615 1.00 43.71 94 ILE B N 1
ATOM 2216 C CA . ILE B 1 95 ? 42.865 2.655 8.565 1.00 38.63 94 ILE B CA 1
ATOM 2217 C C . ILE B 1 95 ? 42.677 3.380 9.915 1.00 34.23 94 ILE B C 1
ATOM 2218 O O . ILE B 1 95 ? 43.045 2.859 10.966 1.00 39.83 94 ILE B O 1
ATOM 2223 N N . GLN B 1 96 ? 42.092 4.570 9.886 1.00 32.79 95 GLN B N 1
ATOM 2224 C CA . GLN B 1 96 ? 41.874 5.328 11.106 1.00 33.82 95 GLN B CA 1
ATOM 2225 C C . GLN B 1 96 ? 40.718 4.733 11.907 1.00 34.01 95 GLN B C 1
ATOM 2226 O O . GLN B 1 96 ? 40.774 4.659 13.137 1.00 31.40 95 GLN B O 1
ATOM 2232 N N . ALA B 1 97 ? 39.680 4.300 11.196 1.00 32.38 96 ALA B N 1
ATOM 2233 C CA . ALA B 1 97 ? 38.540 3.630 11.815 1.00 33.41 96 ALA B CA 1
ATOM 2234 C C . ALA B 1 97 ? 38.968 2.305 12.445 1.00 32.28 96 ALA B C 1
ATOM 2235 O O . ALA B 1 97 ? 38.520 1.955 13.532 1.00 37.73 96 ALA B O 1
ATOM 2237 N N . ARG B 1 98 ? 39.845 1.581 11.755 1.00 29.85 97 ARG B N 1
ATOM 2238 C CA . ARG B 1 98 ? 40.399 0.341 12.281 1.00 31.53 97 ARG B CA 1
ATOM 2239 C C . ARG B 1 98 ? 41.227 0.597 13.546 1.00 31.66 97 ARG B C 1
ATOM 2240 O O . ARG B 1 98 ? 41.159 -0.181 14.499 1.00 29.47 97 ARG B O 1
ATOM 2248 N N . ALA B 1 99 ? 41.992 1.690 13.557 1.00 24.42 98 ALA B N 1
ATOM 2249 C CA . ALA B 1 99 ? 42.795 2.046 14.724 1.00 26.17 98 ALA B CA 1
ATOM 2250 C C . ALA B 1 99 ? 41.910 2.372 15.923 1.00 24.05 98 ALA B C 1
ATOM 2251 O O . ALA B 1 99 ? 42.196 1.953 17.049 1.00 27.68 98 ALA B O 1
ATOM 2253 N N . ARG B 1 100 ? 40.837 3.121 15.685 1.00 25.27 99 ARG B N 1
ATOM 2254 C CA . ARG B 1 100 ? 39.878 3.402 16.741 1.00 29.63 99 ARG B CA 1
ATOM 2255 C C . ARG B 1 100 ? 39.221 2.088 17.201 1.00 35.28 99 ARG B C 1
ATOM 2256 O O . ARG B 1 100 ? 38.955 1.899 18.391 1.00 25.44 99 ARG B O 1
ATOM 2264 N N . ALA B 1 101 ? 38.976 1.179 16.262 1.00 25.52 100 ALA B N 1
ATOM 2265 C CA . ALA B 1 101 ? 38.446 -0.130 16.620 1.00 26.49 100 ALA B CA 1
ATOM 2266 C C . ALA B 1 101 ? 39.400 -0.851 17.579 1.00 25.47 100 ALA B C 1
ATOM 2267 O O . ALA B 1 101 ? 38.983 -1.306 18.647 1.00 28.74 100 ALA B O 1
ATOM 2269 N N . ARG B 1 102 ? 40.678 -0.924 17.210 1.00 23.69 101 ARG B N 1
ATOM 2270 C CA . ARG B 1 102 ? 41.680 -1.556 18.071 1.00 24.04 101 ARG B CA 1
ATOM 2271 C C . ARG B 1 102 ? 41.788 -0.845 19.409 1.00 21.90 101 ARG B C 1
ATOM 2272 O O . ARG B 1 102 ? 41.944 -1.477 20.432 1.00 24.12 101 ARG B O 1
ATOM 2280 N N . GLN B 1 103 ? 41.654 0.471 19.402 1.00 22.57 102 GLN B N 1
ATOM 2281 C CA . GLN B 1 103 ? 41.633 1.245 20.646 1.00 22.79 102 GLN B CA 1
ATOM 2282 C C . GLN B 1 103 ? 40.493 0.838 21.591 1.00 48.78 102 GLN B C 1
ATOM 2283 O O . GLN B 1 103 ? 40.728 0.527 22.774 1.00 23.01 102 GLN B O 1
ATOM 2289 N N . ILE B 1 104 ? 39.264 0.842 21.071 1.00 24.35 103 ILE B N 1
ATOM 2290 C CA . ILE B 1 104 ? 38.111 0.581 21.913 1.00 25.12 103 ILE B CA 1
ATOM 2291 C C . ILE B 1 104 ? 38.219 -0.832 22.446 1.00 25.70 103 ILE B C 1
ATOM 2292 O O . ILE B 1 104 ? 37.977 -1.084 23.640 1.00 24.51 103 ILE B O 1
ATOM 2297 N N . GLN B 1 105 ? 38.650 -1.737 21.570 1.00 23.70 104 GLN B N 1
ATOM 2298 C CA . GLN B 1 105 ? 38.886 -3.130 21.961 1.00 32.07 104 GLN B CA 1
ATOM 2299 C C . GLN B 1 105 ? 39.932 -3.258 23.099 1.00 26.81 104 GLN B C 1
ATOM 2300 O O . GLN B 1 105 ? 39.777 -4.089 23.999 1.00 28.71 104 GLN B O 1
ATOM 2306 N N . ALA B 1 106 ? 40.978 -2.431 23.069 1.00 21.61 105 ALA B N 1
ATOM 2307 C CA . ALA B 1 106 ? 42.053 -2.543 24.054 1.00 20.80 105 ALA B CA 1
ATOM 2308 C C . ALA B 1 106 ? 41.592 -1.977 25.375 1.00 24.29 105 ALA B C 1
ATOM 2309 O O . ALA B 1 106 ? 41.881 -2.524 26.441 1.00 25.42 105 ALA B O 1
ATOM 2311 N N . TRP B 1 107 ? 40.850 -0.886 25.274 1.00 22.70 106 TRP B N 1
ATOM 2312 C CA . TRP B 1 107 ? 40.282 -0.204 26.418 1.00 23.24 106 TRP B CA 1
ATOM 2313 C C . TRP B 1 107 ? 39.282 -1.097 27.156 1.00 23.78 106 TRP B C 1
ATOM 2314 O O . TRP B 1 107 ? 39.320 -1.200 28.388 1.00 24.01 106 TRP B O 1
ATOM 2325 N N . LEU B 1 108 ? 38.404 -1.765 26.412 1.00 24.63 107 LEU B N 1
ATOM 2326 C CA . LEU B 1 108 ? 37.435 -2.670 27.037 1.00 24.71 107 LEU B CA 1
ATOM 2327 C C . LEU B 1 108 ? 38.135 -3.861 27.687 1.00 23.82 107 LEU B C 1
ATOM 2328 O O . LEU B 1 108 ? 37.630 -4.453 28.643 1.00 24.27 107 LEU B O 1
ATOM 2333 N N . ARG B 1 109 ? 39.299 -4.228 27.168 1.00 22.65 108 ARG B N 1
ATOM 2334 C CA . ARG B 1 109 ? 40.047 -5.332 27.765 1.00 21.84 108 ARG B CA 1
ATOM 2335 C C . ARG B 1 109 ? 40.641 -4.972 29.130 1.00 29.36 108 ARG B C 1
ATOM 2336 O O . ARG B 1 109 ? 40.617 -5.784 30.056 1.00 23.57 108 ARG B O 1
ATOM 2344 N N . SER B 1 110 ? 41.148 -3.741 29.252 1.00 31.42 109 SER B N 1
ATOM 2345 C CA . SER B 1 110 ? 41.966 -3.348 30.400 1.00 30.69 109 SER B CA 1
ATOM 2346 C C . SER B 1 110 ? 41.328 -2.369 31.372 1.00 35.61 109 SER B C 1
ATOM 2347 O O . SER B 1 110 ? 41.583 -2.446 32.567 1.00 46.12 109 SER B O 1
ATOM 2350 N N . ASP B 1 111 ? 40.509 -1.449 30.877 1.00 31.08 110 ASP B N 1
ATOM 2351 C CA . ASP B 1 111 ? 39.882 -0.474 31.760 1.00 36.21 110 ASP B CA 1
ATOM 2352 C C . ASP B 1 111 ? 38.597 -1.076 32.342 1.00 36.99 110 ASP B C 1
ATOM 2353 O O . ASP B 1 111 ? 38.477 -2.299 32.442 1.00 34.04 110 ASP B O 1
ATOM 2358 N N . LEU B 1 112 ? 37.658 -0.212 32.730 1.00 39.60 111 LEU B N 1
ATOM 2359 C CA . LEU B 1 112 ? 36.373 -0.599 33.319 1.00 35.70 111 LEU B CA 1
ATOM 2360 C C . LEU B 1 112 ? 36.511 -1.642 34.418 1.00 37.61 111 LEU B C 1
ATOM 2361 O O . LEU B 1 112 ? 35.632 -2.487 34.582 1.00 42.17 111 LEU B O 1
ATOM 2366 N N . VAL B 1 113 ? 37.608 -1.580 35.168 1.00 38.21 112 VAL B N 1
ATOM 2367 C CA . VAL B 1 113 ? 37.962 -2.663 36.095 1.00 43.96 112 VAL B CA 1
ATOM 2368 C C . VAL B 1 113 ? 36.910 -2.939 37.169 1.00 48.30 112 VAL B C 1
ATOM 2369 O O . VAL B 1 113 ? 36.597 -4.092 37.461 1.00 51.46 112 VAL B O 1
ATOM 2373 N N . ALA B 1 114 ? 36.368 -1.878 37.752 1.00 50.64 113 ALA B N 1
ATOM 2374 C CA . ALA B 1 114 ? 35.320 -2.024 38.748 1.00 53.53 113 ALA B CA 1
ATOM 2375 C C . ALA B 1 114 ? 34.130 -2.795 38.177 1.00 48.32 113 ALA B C 1
ATOM 2376 O O . ALA B 1 114 ? 33.562 -3.668 38.842 1.00 39.48 113 ALA B O 1
ATOM 2378 N N . LEU B 1 115 ? 33.774 -2.481 36.935 1.00 49.39 114 LEU B N 1
ATOM 2379 C CA . LEU B 1 115 ? 32.603 -3.073 36.295 1.00 51.18 114 LEU B CA 1
ATOM 2380 C C . LEU B 1 115 ? 32.782 -4.570 35.990 1.00 47.88 114 LEU B C 1
ATOM 2381 O O . LEU B 1 115 ? 31.868 -5.369 36.196 1.00 45.61 114 LEU B O 1
ATOM 2386 N N . ARG B 1 116 ? 33.961 -4.950 35.508 1.00 43.82 115 ARG B N 1
ATOM 2387 C CA . ARG B 1 116 ? 34.222 -6.361 35.202 1.00 43.13 115 ARG B CA 1
ATOM 2388 C C . ARG B 1 116 ? 34.294 -7.237 36.445 1.00 38.89 115 ARG B C 1
ATOM 2389 O O . ARG B 1 116 ? 34.091 -8.447 36.367 1.00 47.54 115 ARG B O 1
ATOM 2397 N N . THR B 1 117 ? 34.579 -6.633 37.592 1.00 34.35 116 THR B N 1
ATOM 2398 C CA . THR B 1 117 ? 34.672 -7.401 38.823 1.00 39.69 116 THR B CA 1
ATOM 2399 C C . THR B 1 117 ? 33.310 -7.514 39.477 1.00 40.30 116 THR B C 1
ATOM 2400 O O . THR B 1 117 ? 32.937 -8.574 39.962 1.00 47.65 116 THR B O 1
ATOM 2404 N N . GLU B 1 118 ? 32.567 -6.418 39.470 1.00 40.54 117 GLU B N 1
ATOM 2405 C CA . GLU B 1 118 ? 31.269 -6.359 40.128 1.00 45.26 117 GLU B CA 1
ATOM 2406 C C . GLU B 1 118 ? 30.134 -6.881 39.247 1.00 52.59 117 GLU B C 1
ATOM 2407 O O . GLU B 1 118 ? 29.074 -7.262 39.746 1.00 56.54 117 GLU B O 1
ATOM 2413 N N . ARG B 1 119 ? 30.351 -6.891 37.936 1.00 51.10 118 ARG B N 1
ATOM 2414 C CA . ARG B 1 119 ? 29.393 -7.512 37.027 1.00 49.66 118 ARG B CA 1
ATOM 2415 C C . ARG B 1 119 ? 30.098 -8.523 36.122 1.00 46.44 118 ARG B C 1
ATOM 2416 O O . ARG B 1 119 ? 30.226 -8.306 34.918 1.00 45.66 118 ARG B O 1
ATOM 2424 N N . PRO B 1 120 ? 30.550 -9.643 36.707 1.00 38.29 119 PRO B N 1
ATOM 2425 C CA . PRO B 1 120 ? 31.181 -10.697 35.912 1.00 36.44 119 PRO B CA 1
ATOM 2426 C C . PRO B 1 120 ? 30.141 -11.328 34.979 1.00 38.69 119 PRO B C 1
ATOM 2427 O O . PRO B 1 120 ? 28.937 -11.137 35.174 1.00 43.98 119 PRO B O 1
ATOM 2431 N N . THR B 1 121 ? 30.597 -12.079 33.984 1.00 34.84 120 THR B N 1
ATOM 2432 C CA . THR B 1 121 ? 29.717 -12.533 32.915 1.00 34.35 120 THR B CA 1
ATOM 2433 C C . THR B 1 121 ? 28.680 -13.516 33.418 1.00 35.07 120 THR B C 1
ATOM 2434 O O . THR B 1 121 ? 27.745 -13.862 32.692 1.00 37.04 120 THR B O 1
ATOM 2438 N N . ASP B 1 122 ? 28.847 -13.951 34.665 1.00 37.59 121 ASP B N 1
ATOM 2439 C CA . ASP B 1 122 ? 27.858 -14.775 35.353 1.00 35.15 121 ASP B CA 1
ATOM 2440 C C . ASP B 1 122 ? 26.491 -14.118 35.303 1.00 36.77 121 ASP B C 1
ATOM 2441 O O . ASP B 1 122 ? 25.489 -14.788 35.104 1.00 57.16 121 ASP B O 1
ATOM 2446 N N . VAL B 1 123 ? 26.452 -12.799 35.462 1.00 38.88 122 VAL B N 1
ATOM 2447 C CA . VAL B 1 123 ? 25.184 -12.068 35.456 1.00 41.53 122 VAL B CA 1
ATOM 2448 C C . VAL B 1 123 ? 24.496 -12.071 34.083 1.00 42.71 122 VAL B C 1
ATOM 2449 O O . VAL B 1 123 ? 23.329 -11.719 33.966 1.00 50.44 122 VAL B O 1
ATOM 2453 N N . ILE B 1 124 ? 25.219 -12.456 33.041 1.00 40.66 123 ILE B N 1
ATOM 2454 C CA . ILE B 1 124 ? 24.641 -12.471 31.707 1.00 43.45 123 ILE B CA 1
ATOM 2455 C C . ILE B 1 124 ? 24.117 -13.865 31.377 1.00 46.52 123 ILE B C 1
ATOM 2456 O O . ILE B 1 124 ? 23.053 -14.021 30.772 1.00 47.94 123 ILE B O 1
ATOM 2461 N N . PHE B 1 125 ? 24.869 -14.877 31.795 1.00 42.33 124 PHE B N 1
ATOM 2462 C CA . PHE B 1 125 ? 24.674 -16.234 31.315 1.00 37.03 124 PHE B CA 1
ATOM 2463 C C . PHE B 1 125 ? 24.003 -17.136 32.339 1.00 47.33 124 PHE B C 1
ATOM 2464 O O . PHE B 1 125 ? 23.446 -18.181 31.996 1.00 44.84 124 PHE B O 1
ATOM 2472 N N . ILE B 1 126 ? 24.072 -16.742 33.601 1.00 38.85 125 ILE B N 1
ATOM 2473 C CA . ILE B 1 126 ? 23.561 -17.581 34.672 1.00 53.51 125 ILE B CA 1
ATOM 2474 C C . ILE B 1 126 ? 22.546 -16.797 35.494 1.00 61.47 125 ILE B C 1
ATOM 2475 O O . ILE B 1 126 ? 21.365 -16.729 35.143 1.00 65.04 125 ILE B O 1
ATOM 2480 N N . GLN B 1 127 ? 23.019 -16.177 36.567 1.00 62.47 126 GLN B N 1
ATOM 2481 C CA . GLN B 1 127 ? 22.140 -15.495 37.491 1.00 64.03 126 GLN B CA 1
ATOM 2482 C C . GLN B 1 127 ? 22.627 -14.074 37.749 1.00 62.06 126 GLN B C 1
ATOM 2483 O O . GLN B 1 127 ? 23.836 -13.843 37.875 1.00 51.74 126 GLN B O 1
ATOM 2489 N N . PRO B 1 128 ? 21.680 -13.119 37.800 1.00 66.14 127 PRO B N 1
ATOM 2490 C CA . PRO B 1 128 ? 21.910 -11.727 38.197 1.00 65.52 127 PRO B CA 1
ATOM 2491 C C . PRO B 1 128 ? 22.388 -11.605 39.636 1.00 66.39 127 PRO B C 1
ATOM 2492 O O . PRO B 1 128 ? 22.102 -12.478 40.453 1.00 65.10 127 PRO B O 1
ATOM 2496 N N . LYS B 1 129 ? 23.120 -10.530 39.923 1.00 69.62 128 LYS B N 1
ATOM 2497 C CA . LYS B 1 129 ? 23.616 -10.247 41.264 1.00 69.06 128 LYS B CA 1
ATOM 2498 C C . LYS B 1 129 ? 22.792 -9.145 41.907 1.00 75.19 128 LYS B C 1
ATOM 2499 O O . LYS B 1 129 ? 22.262 -8.270 41.222 1.00 73.94 128 LYS B O 1
ATOM 2505 N N . SER B 1 130 ? 22.694 -9.195 43.231 1.00 79.81 129 SER B N 1
ATOM 2506 C CA . SER B 1 130 ? 21.860 -8.268 43.983 1.00 79.32 129 SER B CA 1
ATOM 2507 C C . SER B 1 130 ? 22.664 -7.091 44.505 1.00 75.33 129 SER B C 1
ATOM 2508 O O . SER B 1 130 ? 22.122 -6.009 44.714 1.00 76.51 129 SER B O 1
ATOM 2511 N N . THR B 1 131 ? 23.955 -7.319 44.725 1.00 73.68 130 THR B N 1
ATOM 2512 C CA . THR B 1 131 ? 24.851 -6.298 45.255 1.00 72.24 130 THR B CA 1
ATOM 2513 C C . THR B 1 131 ? 24.741 -5.024 44.426 1.00 75.66 130 THR B C 1
ATOM 2514 O O . THR B 1 131 ? 24.918 -5.061 43.209 1.00 76.10 130 THR B O 1
ATOM 2518 N N . PRO B 1 132 ? 24.419 -3.901 45.090 1.00 80.46 131 PRO B N 1
ATOM 2519 C CA . PRO B 1 132 ? 24.106 -2.596 44.489 1.00 82.56 131 PRO B CA 1
ATOM 2520 C C . PRO B 1 132 ? 24.979 -2.225 43.290 1.00 75.28 131 PRO B C 1
ATOM 2521 O O . PRO B 1 132 ? 24.479 -2.316 42.166 1.00 73.81 131 PRO B O 1
ATOM 2525 N N . LEU B 1 133 ? 26.227 -1.830 43.559 1.00 69.05 132 LEU B N 1
ATOM 2526 C CA . LEU B 1 133 ? 27.264 -1.435 42.590 1.00 66.85 132 LEU B CA 1
ATOM 2527 C C . LEU B 1 133 ? 28.114 -0.400 43.308 1.00 64.27 132 LEU B C 1
ATOM 2528 O O . LEU B 1 133 ? 27.612 0.652 43.689 1.00 69.03 132 LEU B O 1
ATOM 2533 N N . SER B 1 134 ? 29.390 -0.710 43.511 1.00 60.67 133 SER B N 1
ATOM 2534 C CA . SER B 1 134 ? 30.302 0.156 44.260 1.00 60.32 133 SER B CA 1
ATOM 2535 C C . SER B 1 134 ? 30.405 1.559 43.666 1.00 66.97 133 SER B C 1
ATOM 2536 O O . SER B 1 134 ? 29.928 1.804 42.556 1.00 71.05 133 SER B O 1
ATOM 2539 N N . GLU B 1 135 ? 31.018 2.478 44.414 1.00 76.32 134 GLU B N 1
ATOM 2540 C CA . GLU B 1 135 ? 31.180 3.852 43.945 1.00 79.50 134 GLU B CA 1
ATOM 2541 C C . GLU B 1 135 ? 31.921 3.877 42.617 1.00 77.26 134 GLU B C 1
ATOM 2542 O O . GLU B 1 135 ? 31.387 4.329 41.605 1.00 77.55 134 GLU B O 1
ATOM 2548 N N . GLU B 1 136 ? 33.147 3.372 42.625 1.00 74.90 135 GLU B N 1
ATOM 2549 C CA . GLU B 1 136 ? 33.934 3.277 41.407 1.00 78.56 135 GLU B CA 1
ATOM 2550 C C . GLU B 1 136 ? 33.261 2.397 40.350 1.00 76.49 135 GLU B C 1
ATOM 2551 O O . GLU B 1 136 ? 33.486 2.574 39.151 1.00 77.43 135 GLU B O 1
ATOM 2557 N N . GLY B 1 137 ? 32.428 1.462 40.802 1.00 71.33 136 GLY B N 1
ATOM 2558 C CA . GLY B 1 137 ? 31.628 0.649 39.904 1.00 65.11 136 GLY B CA 1
ATOM 2559 C C . GLY B 1 137 ? 30.721 1.510 39.051 1.00 63.62 136 GLY B C 1
ATOM 2560 O O . GLY B 1 137 ? 30.559 1.273 37.856 1.00 57.33 136 GLY B O 1
ATOM 2561 N N . LYS B 1 138 ? 30.135 2.527 39.674 1.00 72.39 137 LYS B N 1
ATOM 2562 C CA . LYS B 1 138 ? 29.263 3.465 38.979 1.00 74.94 137 LYS B CA 1
ATOM 2563 C C . LYS B 1 138 ? 30.036 4.328 37.987 1.00 70.01 137 LYS B C 1
ATOM 2564 O O . LYS B 1 138 ? 29.533 4.653 36.908 1.00 67.36 137 LYS B O 1
ATOM 2570 N N . LYS B 1 139 ? 31.255 4.705 38.362 1.00 67.75 138 LYS B N 1
ATOM 2571 C CA . LYS B 1 139 ? 32.081 5.554 37.512 1.00 68.41 138 LYS B CA 1
ATOM 2572 C C . LYS B 1 139 ? 32.443 4.830 36.218 1.00 63.42 138 LYS B C 1
ATOM 2573 O O . LYS B 1 139 ? 32.387 5.421 35.131 1.00 58.78 138 LYS B O 1
ATOM 2579 N N . ALA B 1 140 ? 32.794 3.549 36.347 1.00 56.12 139 ALA B N 1
ATOM 2580 C CA . ALA B 1 140 ? 33.136 2.717 35.198 1.00 47.58 139 ALA B CA 1
ATOM 2581 C C . ALA B 1 140 ? 31.958 2.638 34.249 1.00 45.89 139 ALA B C 1
ATOM 2582 O O . ALA B 1 140 ? 32.107 2.863 33.046 1.00 46.04 139 ALA B O 1
ATOM 2584 N N . ALA B 1 141 ? 30.787 2.331 34.799 1.00 42.49 140 ALA B N 1
ATOM 2585 C CA . ALA B 1 141 ? 29.565 2.244 34.006 1.00 44.83 140 ALA B CA 1
ATOM 2586 C C . ALA B 1 141 ? 29.321 3.552 33.266 1.00 50.97 140 ALA B C 1
ATOM 2587 O O . ALA B 1 141 ? 28.879 3.553 32.114 1.00 49.40 140 ALA B O 1
ATOM 2589 N N . GLU B 1 142 ? 29.644 4.664 33.922 1.00 54.27 141 GLU B N 1
ATOM 2590 C CA . GLU B 1 142 ? 29.450 5.979 33.321 1.00 59.90 141 GLU B CA 1
ATOM 2591 C C . GLU B 1 142 ? 30.415 6.286 32.162 1.00 60.28 141 GLU B C 1
ATOM 2592 O O . GLU B 1 142 ? 29.998 6.838 31.136 1.00 47.03 141 GLU B O 1
ATOM 2598 N N . LYS B 1 143 ? 31.689 5.925 32.316 1.00 53.77 142 LYS B N 1
ATOM 2599 C CA . LYS B 1 143 ? 32.648 6.071 31.222 1.00 43.91 142 LYS B CA 1
ATOM 2600 C C . LYS B 1 143 ? 32.183 5.285 30.006 1.00 52.52 142 LYS B C 1
ATOM 2601 O O . LYS B 1 143 ? 32.216 5.790 28.879 1.00 42.93 142 LYS B O 1
ATOM 2607 N N . LEU B 1 144 ? 31.736 4.052 30.254 1.00 49.29 143 LEU B N 1
ATOM 2608 C CA . LEU B 1 144 ? 31.241 3.160 29.206 1.00 47.97 143 LEU B CA 1
ATOM 2609 C C . LEU B 1 144 ? 30.068 3.773 28.440 1.00 47.58 143 LEU B C 1
ATOM 2610 O O . LEU B 1 144 ? 30.065 3.795 27.207 1.00 41.58 143 LEU B O 1
ATOM 2615 N N . PHE B 1 145 ? 29.080 4.275 29.173 1.00 50.73 144 PHE B N 1
ATOM 2616 C CA . PHE B 1 145 ? 27.944 4.960 28.551 1.00 56.73 144 PHE B CA 1
ATOM 2617 C C . PHE B 1 145 ? 28.413 6.107 27.652 1.00 55.35 144 PHE B C 1
ATOM 2618 O O . PHE B 1 145 ? 28.020 6.199 26.485 1.00 50.04 144 PHE B O 1
ATOM 2626 N N . PHE B 1 146 ? 29.273 6.958 28.205 1.00 55.04 145 PHE B N 1
ATOM 2627 C CA . PHE B 1 146 ? 29.776 8.141 27.511 1.00 52.42 145 PHE B CA 1
ATOM 2628 C C . PHE B 1 146 ? 30.458 7.761 26.208 1.00 52.89 145 PHE B C 1
ATOM 2629 O O . PHE B 1 146 ? 30.138 8.305 25.157 1.00 55.74 145 PHE B O 1
ATOM 2637 N N . VAL B 1 147 ? 31.383 6.806 26.287 1.00 54.16 146 VAL B N 1
ATOM 2638 C CA . VAL B 1 147 ? 32.094 6.314 25.116 1.00 42.61 146 VAL B CA 1
ATOM 2639 C C . VAL B 1 147 ? 31.137 5.693 24.091 1.00 48.29 146 VAL B C 1
ATOM 2640 O O . VAL B 1 147 ? 31.227 5.972 22.895 1.00 48.90 146 VAL B O 1
ATOM 2644 N N . ALA B 1 148 ? 30.210 4.866 24.557 1.00 42.16 147 ALA B N 1
ATOM 2645 C CA . ALA B 1 148 ? 29.243 4.246 23.647 1.00 50.83 147 ALA B CA 1
ATOM 2646 C C . ALA B 1 148 ? 28.310 5.255 22.953 1.00 52.13 147 ALA B C 1
ATOM 2647 O O . ALA B 1 148 ? 28.008 5.110 21.766 1.00 44.11 147 ALA B O 1
ATOM 2649 N N . GLU B 1 149 ? 27.862 6.274 23.686 1.00 52.11 148 GLU B N 1
ATOM 2650 C CA . GLU B 1 149 ? 26.971 7.282 23.108 1.00 54.09 148 GLU B CA 1
ATOM 2651 C C . GLU B 1 149 ? 27.680 8.073 22.013 1.00 53.17 148 GLU B C 1
ATOM 2652 O O . GLU B 1 149 ? 27.086 8.389 20.979 1.00 53.60 148 GLU B O 1
ATOM 2658 N N . LYS B 1 150 ? 28.954 8.377 22.243 1.00 47.68 149 LYS B N 1
ATOM 2659 C CA . LYS B 1 150 ? 29.767 9.103 21.270 1.00 60.08 149 LYS B CA 1
ATOM 2660 C C . LYS B 1 150 ? 29.961 8.344 19.958 1.00 56.52 149 LYS B C 1
ATOM 2661 O O . LYS B 1 150 ? 29.722 8.889 18.874 1.00 50.15 149 LYS B O 1
ATOM 2667 N N . LEU B 1 151 ? 30.404 7.093 20.066 1.00 55.74 150 LEU B N 1
ATOM 2668 C CA . LEU B 1 151 ? 30.686 6.260 18.899 1.00 55.04 150 LEU B CA 1
ATOM 2669 C C . LEU B 1 151 ? 29.424 5.909 18.126 1.00 51.47 150 LEU B C 1
ATOM 2670 O O . LEU B 1 151 ? 29.457 5.763 16.906 1.00 55.31 150 LEU B O 1
ATOM 2675 N N . LEU B 1 152 ? 28.316 5.753 18.838 1.00 46.18 151 LEU B N 1
ATOM 2676 C CA . LEU B 1 152 ? 27.042 5.490 18.188 1.00 52.14 151 LEU B CA 1
ATOM 2677 C C . LEU B 1 152 ? 26.302 6.803 17.919 1.00 63.22 151 LEU B C 1
ATOM 2678 O O . LEU B 1 152 ? 25.190 7.028 18.412 1.00 64.08 151 LEU B O 1
ATOM 2683 N N . ALA B 1 153 ? 26.931 7.679 17.143 1.00 73.02 152 ALA B N 1
ATOM 2684 C CA . ALA B 1 153 ? 26.318 8.957 16.809 1.00 86.53 152 ALA B CA 1
ATOM 2685 C C . ALA B 1 153 ? 25.089 8.722 15.946 1.00 89.43 152 ALA B C 1
ATOM 2686 O O . ALA B 1 153 ? 24.998 7.713 15.248 1.00 88.67 152 ALA B O 1
ATOM 2688 N N . SER B 1 154 ? 24.144 9.653 16.016 1.00 95.32 153 SER B N 1
ATOM 2689 C CA . SER B 1 154 ? 22.916 9.584 15.229 1.00 97.74 153 SER B CA 1
ATOM 2690 C C . SER B 1 154 ? 22.104 8.313 15.496 1.00 95.75 153 SER B C 1
ATOM 2691 O O . SER B 1 154 ? 21.637 8.074 16.610 1.00 96.42 153 SER B O 1
ATOM 2694 N N . ASP B 1 155 ? 21.957 7.495 14.462 1.00 92.72 154 ASP B N 1
ATOM 2695 C CA . ASP B 1 155 ? 21.042 6.366 14.491 1.00 90.35 154 ASP B CA 1
ATOM 2696 C C . ASP B 1 155 ? 21.782 5.056 14.323 1.00 84.91 154 ASP B C 1
ATOM 2697 O O . ASP B 1 155 ? 21.149 4.004 14.253 1.00 85.15 154 ASP B O 1
ATOM 2702 N N . ALA B 1 156 ? 23.109 5.136 14.237 1.00 78.85 155 ALA B N 1
ATOM 2703 C CA . ALA B 1 156 ? 23.967 4.017 13.833 1.00 70.82 155 ALA B CA 1
ATOM 2704 C C . ALA B 1 156 ? 23.527 2.652 14.351 1.00 66.15 155 ALA B C 1
ATOM 2705 O O . ALA B 1 156 ? 23.074 2.525 15.490 1.00 65.51 155 ALA B O 1
ATOM 2707 N N . GLU B 1 157 ? 23.632 1.641 13.495 1.00 59.89 156 GLU B N 1
ATOM 2708 C CA . GLU B 1 157 ? 23.373 0.269 13.904 1.00 59.95 156 GLU B CA 1
ATOM 2709 C C . GLU B 1 157 ? 24.656 -0.319 14.493 1.00 57.18 156 GLU B C 1
ATOM 2710 O O . GLU B 1 157 ? 24.650 -0.927 15.566 1.00 60.61 156 GLU B O 1
ATOM 2716 N N . PHE B 1 158 ? 25.759 -0.118 13.781 1.00 46.72 157 PHE B N 1
ATOM 2717 C CA . PHE B 1 158 ? 27.054 -0.619 14.206 1.00 41.63 157 PHE B CA 1
ATOM 2718 C C . PHE B 1 158 ? 28.014 0.529 14.503 1.00 42.98 157 PHE B C 1
ATOM 2719 O O . PHE B 1 158 ? 27.859 1.627 13.978 1.00 43.90 157 PHE B O 1
ATOM 2727 N N . LEU B 1 159 ? 28.999 0.260 15.356 1.00 47.83 158 LEU B N 1
ATOM 2728 C CA . LEU B 1 159 ? 29.968 1.260 15.811 1.00 45.87 158 LEU B CA 1
ATOM 2729 C C . LEU B 1 159 ? 30.670 1.993 14.682 1.00 37.60 158 LEU B C 1
ATOM 2730 O O . LEU B 1 159 ? 30.836 3.202 14.729 1.00 38.99 158 LEU B O 1
ATOM 2735 N N . PHE B 1 160 ? 31.113 1.240 13.683 1.00 36.91 159 PHE B N 1
ATOM 2736 C CA . PHE B 1 160 ? 31.899 1.801 12.600 1.00 37.71 159 PHE B CA 1
ATOM 2737 C C . PHE B 1 160 ? 31.222 1.537 11.259 1.00 45.08 159 PHE B C 1
ATOM 2738 O O . PHE B 1 160 ? 31.876 1.131 10.296 1.00 47.46 159 PHE B O 1
ATOM 2746 N N . GLY B 1 161 ? 29.908 1.754 11.204 1.00 47.32 160 GLY B N 1
ATOM 2747 C CA . GLY B 1 161 ? 29.160 1.561 9.975 1.00 50.03 160 GLY B CA 1
ATOM 2748 C C . GLY B 1 161 ? 28.724 0.124 9.793 1.00 59.45 160 GLY B C 1
ATOM 2749 O O . GLY B 1 161 ? 27.617 -0.239 10.184 1.00 66.87 160 GLY B O 1
ATOM 2750 N N . SER B 1 162 ? 29.590 -0.689 9.191 1.00 59.06 161 SER B N 1
ATOM 2751 C CA . SER B 1 162 ? 29.362 -2.126 9.062 1.00 57.97 161 SER B CA 1
ATOM 2752 C C . SER B 1 162 ? 29.698 -2.839 10.365 1.00 59.42 161 SER B C 1
ATOM 2753 O O . SER B 1 162 ? 30.508 -2.345 11.154 1.00 62.23 161 SER B O 1
ATOM 2756 N N . TRP B 1 163 ? 29.088 -4.007 10.577 1.00 57.93 162 TRP B N 1
ATOM 2757 C CA . TRP B 1 163 ? 29.394 -4.827 11.739 1.00 51.56 162 TRP B CA 1
ATOM 2758 C C . TRP B 1 163 ? 30.892 -5.070 11.823 1.00 49.24 162 TRP B C 1
ATOM 2759 O O . TRP B 1 163 ? 31.572 -5.196 10.807 1.00 50.93 162 TRP B O 1
ATOM 2770 N N . SER B 1 164 ? 31.402 -5.095 13.045 1.00 46.84 163 SER B N 1
ATOM 2771 C CA . SER B 1 164 ? 32.774 -5.499 13.298 1.00 41.98 163 SER B CA 1
ATOM 2772 C C . SER B 1 164 ? 32.795 -6.150 14.667 1.00 38.71 163 SER B C 1
ATOM 2773 O O . SER B 1 164 ? 31.848 -6.004 15.452 1.00 27.27 163 SER B O 1
ATOM 2776 N N . ILE B 1 165 ? 33.880 -6.859 14.950 1.00 32.25 164 ILE B N 1
ATOM 2777 C CA . ILE B 1 165 ? 34.000 -7.636 16.179 1.00 26.58 164 ILE B CA 1
ATOM 2778 C C . ILE B 1 165 ? 33.847 -6.761 17.444 1.00 27.06 164 ILE B C 1
ATOM 2779 O O . ILE B 1 165 ? 33.355 -7.218 18.481 1.00 24.85 164 ILE B O 1
ATOM 2784 N N . VAL B 1 166 ? 34.225 -5.487 17.336 1.00 26.95 165 VAL B N 1
ATOM 2785 C CA . VAL B 1 166 ? 34.142 -4.574 18.470 1.00 27.05 165 VAL B CA 1
ATOM 2786 C C . VAL B 1 166 ? 32.683 -4.364 18.895 1.00 40.65 165 VAL B C 1
ATOM 2787 O O . VAL B 1 166 ? 32.409 -4.068 20.057 1.00 28.93 165 VAL B O 1
ATOM 2791 N N . ASP B 1 167 ? 31.754 -4.557 17.957 1.00 38.46 166 ASP B N 1
ATOM 2792 C CA . ASP B 1 167 ? 30.323 -4.481 18.258 1.00 41.28 166 ASP B CA 1
ATOM 2793 C C . ASP B 1 167 ? 29.912 -5.532 19.266 1.00 41.64 166 ASP B C 1
ATOM 2794 O O . ASP B 1 167 ? 29.196 -5.237 20.235 1.00 38.10 166 ASP B O 1
ATOM 2799 N N . ALA B 1 168 ? 30.349 -6.764 19.018 1.00 27.65 167 ALA B N 1
ATOM 2800 C CA . ALA B 1 168 ? 30.037 -7.853 19.916 1.00 26.85 167 ALA B CA 1
ATOM 2801 C C . ALA B 1 168 ? 30.715 -7.623 21.255 1.00 43.58 167 ALA B C 1
ATOM 2802 O O . ALA B 1 168 ? 30.123 -7.869 22.300 1.00 27.11 167 ALA B O 1
ATOM 2804 N N . GLU B 1 169 ? 31.957 -7.142 21.218 1.00 26.15 168 GLU B N 1
ATOM 2805 C CA . GLU B 1 169 ? 32.696 -6.858 22.437 1.00 26.05 168 GLU B CA 1
ATOM 2806 C C . GLU B 1 169 ? 31.997 -5.769 23.278 1.00 33.98 168 GLU B C 1
ATOM 2807 O O . GLU B 1 169 ? 31.861 -5.905 24.497 1.00 36.35 168 GLU B O 1
ATOM 2813 N N . LEU B 1 170 ? 31.554 -4.692 22.632 1.00 29.23 169 LEU B N 1
ATOM 2814 C CA . LEU B 1 170 ? 30.876 -3.612 23.347 1.00 37.19 169 LEU B CA 1
ATOM 2815 C C . LEU B 1 170 ? 29.476 -4.050 23.812 1.00 37.33 169 LEU B C 1
ATOM 2816 O O . LEU B 1 170 ? 29.035 -3.682 24.902 1.00 34.55 169 LEU B O 1
ATOM 2821 N N . ALA B 1 171 ? 28.794 -4.849 22.993 1.00 31.72 170 ALA B N 1
ATOM 2822 C CA . ALA B 1 171 ? 27.493 -5.388 23.376 1.00 32.68 170 ALA B CA 1
ATOM 2823 C C . ALA B 1 171 ? 27.583 -6.227 24.644 1.00 38.76 170 ALA B C 1
ATOM 2824 O O . ALA B 1 171 ? 26.735 -6.111 25.529 1.00 40.87 170 ALA B O 1
ATOM 2826 N N . LEU B 1 172 ? 28.608 -7.071 24.732 1.00 35.63 171 LEU B N 1
ATOM 2827 C CA . LEU B 1 172 ? 28.771 -7.924 25.907 1.00 39.96 171 LEU B CA 1
ATOM 2828 C C . LEU B 1 172 ? 28.998 -7.077 27.161 1.00 39.03 171 LEU B C 1
ATOM 2829 O O . LEU B 1 172 ? 28.364 -7.297 28.190 1.00 39.93 171 LEU B O 1
ATOM 2834 N N . MET B 1 173 ? 29.913 -6.117 27.065 1.00 30.29 172 MET B N 1
ATOM 2835 C CA . MET B 1 173 ? 30.192 -5.212 28.174 1.00 31.30 172 MET B CA 1
ATOM 2836 C C . MET B 1 173 ? 28.919 -4.505 28.649 1.00 37.34 172 MET B C 1
ATOM 2837 O O . MET B 1 173 ? 28.684 -4.381 29.848 1.00 34.32 172 MET B O 1
ATOM 2842 N N . LEU B 1 174 ? 28.099 -4.053 27.701 1.00 38.87 173 LEU B N 1
ATOM 2843 C CA . LEU B 1 174 ? 26.832 -3.411 28.023 1.00 44.60 173 LEU B CA 1
ATOM 2844 C C . LEU B 1 174 ? 25.898 -4.403 28.714 1.00 43.86 173 LEU B C 1
ATOM 2845 O O . LEU B 1 174 ? 25.218 -4.066 29.694 1.00 41.03 173 LEU B O 1
ATOM 2850 N N . GLN B 1 175 ? 25.891 -5.630 28.197 1.00 39.70 174 GLN B N 1
ATOM 2851 C CA . GLN B 1 175 ? 25.062 -6.696 28.726 1.00 35.66 174 GLN B CA 1
ATOM 2852 C C . GLN B 1 175 ? 25.319 -7.001 30.193 1.00 40.28 174 GLN B C 1
ATOM 2853 O O . GLN B 1 175 ? 24.422 -7.472 30.893 1.00 45.90 174 GLN B O 1
ATOM 2859 N N . ARG B 1 176 ? 26.538 -6.760 30.660 1.00 34.86 175 ARG B N 1
ATOM 2860 C CA . ARG B 1 176 ? 26.843 -6.968 32.069 1.00 36.74 175 ARG B CA 1
ATOM 2861 C C . ARG B 1 176 ? 25.930 -6.107 32.946 1.00 42.58 175 ARG B C 1
ATOM 2862 O O . ARG B 1 176 ? 25.696 -6.424 34.116 1.00 42.54 175 ARG B O 1
ATOM 2870 N N . LEU B 1 177 ? 25.430 -5.015 32.373 1.00 40.54 176 LEU B N 1
ATOM 2871 C CA . LEU B 1 177 ? 24.590 -4.078 33.100 1.00 49.60 176 LEU B CA 1
ATOM 2872 C C . LEU B 1 177 ? 23.116 -4.350 32.839 1.00 59.80 176 LEU B C 1
ATOM 2873 O O . LEU B 1 177 ? 22.316 -4.427 33.772 1.00 64.00 176 LEU B O 1
ATOM 2878 N N . ILE B 1 178 ? 22.771 -4.501 31.563 1.00 59.99 177 ILE B N 1
ATOM 2879 C CA . ILE B 1 178 ? 21.399 -4.768 31.149 1.00 55.04 177 ILE B CA 1
ATOM 2880 C C . ILE B 1 178 ? 20.859 -6.046 31.770 1.00 54.98 177 ILE B C 1
ATOM 2881 O O . ILE B 1 178 ? 19.775 -6.052 32.355 1.00 55.65 177 ILE B O 1
ATOM 2886 N N . GLN B 1 179 ? 21.621 -7.124 31.640 1.00 51.02 178 GLN B N 1
ATOM 2887 C CA . GLN B 1 179 ? 21.173 -8.423 32.121 1.00 54.24 178 GLN B CA 1
ATOM 2888 C C . GLN B 1 179 ? 21.091 -8.475 33.633 1.00 59.84 178 GLN B C 1
ATOM 2889 O O . GLN B 1 179 ? 20.366 -9.301 34.192 1.00 64.60 178 GLN B O 1
ATOM 2895 N N . ASN B 1 180 ? 21.838 -7.608 34.303 1.00 55.94 179 ASN B N 1
ATOM 2896 C CA . ASN B 1 180 ? 21.780 -7.609 35.752 1.00 56.43 179 ASN B CA 1
ATOM 2897 C C . ASN B 1 180 ? 20.710 -6.666 36.248 1.00 58.90 179 ASN B C 1
ATOM 2898 O O . ASN B 1 180 ? 20.563 -6.474 37.452 1.00 61.63 179 ASN B O 1
ATOM 2903 N N . GLY B 1 181 ? 19.966 -6.088 35.306 1.00 62.62 180 GLY B N 1
ATOM 2904 C CA . GLY B 1 181 ? 18.890 -5.164 35.621 1.00 61.30 180 GLY B CA 1
ATOM 2905 C C . GLY B 1 181 ? 19.315 -3.711 35.539 1.00 67.93 180 GLY B C 1
ATOM 2906 O O . GLY B 1 181 ? 18.592 -2.888 34.974 1.00 71.02 180 GLY B O 1
ATOM 2907 N N . ASP B 1 182 ? 20.500 -3.417 36.083 1.00 66.53 181 ASP B N 1
ATOM 2908 C CA . ASP B 1 182 ? 21.014 -2.052 36.290 1.00 54.75 181 ASP B CA 1
ATOM 2909 C C . ASP B 1 182 ? 20.706 -1.040 35.196 1.00 55.82 181 ASP B C 1
ATOM 2910 O O . ASP B 1 182 ? 20.656 -1.376 34.013 1.00 60.60 181 ASP B O 1
ATOM 2915 N N . ALA B 1 183 ? 20.500 0.201 35.624 1.00 55.15 182 ALA B N 1
ATOM 2916 C CA . ALA B 1 183 ? 20.026 1.276 34.768 1.00 53.09 182 ALA B CA 1
ATOM 2917 C C . ALA B 1 183 ? 20.903 1.470 33.544 1.00 55.35 182 ALA B C 1
ATOM 2918 O O . ALA B 1 183 ? 22.104 1.713 33.666 1.00 52.43 182 ALA B O 1
ATOM 2920 N N . VAL B 1 184 ? 20.295 1.359 32.365 1.00 56.92 183 VAL B N 1
ATOM 2921 C CA . VAL B 1 184 ? 20.997 1.613 31.109 1.00 55.28 183 VAL B CA 1
ATOM 2922 C C . VAL B 1 184 ? 20.084 2.314 30.121 1.00 57.10 183 VAL B C 1
ATOM 2923 O O . VAL B 1 184 ? 19.009 1.814 29.812 1.00 57.06 183 VAL B O 1
ATOM 2927 N N . SER B 1 185 ? 20.531 3.469 29.637 1.00 65.48 184 SER B N 1
ATOM 2928 C CA . SER B 1 185 ? 19.873 4.220 28.566 1.00 65.82 184 SER B CA 1
ATOM 2929 C C . SER B 1 185 ? 19.268 3.324 27.479 1.00 66.32 184 SER B C 1
ATOM 2930 O O . SER B 1 185 ? 19.901 2.377 27.022 1.00 69.56 184 SER B O 1
ATOM 2933 N N . GLU B 1 186 ? 18.038 3.630 27.080 1.00 68.66 185 GLU B N 1
ATOM 2934 C CA . GLU B 1 186 ? 17.291 2.819 26.120 1.00 68.56 185 GLU B CA 1
ATOM 2935 C C . GLU B 1 186 ? 17.965 2.800 24.751 1.00 66.27 185 GLU B C 1
ATOM 2936 O O . GLU B 1 186 ? 17.839 1.834 23.997 1.00 63.16 185 GLU B O 1
ATOM 2942 N N . ARG B 1 187 ? 18.675 3.878 24.434 1.00 67.89 186 ARG B N 1
ATOM 2943 C CA . ARG B 1 187 ? 19.466 3.960 23.208 1.00 66.11 186 ARG B CA 1
ATOM 2944 C C . ARG B 1 187 ? 20.478 2.814 23.135 1.00 61.23 186 ARG B C 1
ATOM 2945 O O . ARG B 1 187 ? 20.702 2.220 22.076 1.00 57.94 186 ARG B O 1
ATOM 2953 N N . LEU B 1 188 ? 21.081 2.504 24.275 1.00 63.01 187 LEU B N 1
ATOM 2954 C CA . LEU B 1 188 ? 22.118 1.484 24.335 1.00 60.03 187 LEU B CA 1
ATOM 2955 C C . LEU B 1 188 ? 21.536 0.076 24.324 1.00 59.83 187 LEU B C 1
ATOM 2956 O O . LEU B 1 188 ? 22.118 -0.830 23.722 1.00 60.68 187 LEU B O 1
ATOM 2961 N N . LYS B 1 189 ? 20.390 -0.110 24.976 1.00 56.36 188 LYS B N 1
ATOM 2962 C CA . LYS B 1 189 ? 19.737 -1.418 24.974 1.00 54.13 188 LYS B CA 1
ATOM 2963 C C . LYS B 1 189 ? 19.412 -1.885 23.564 1.00 54.58 188 LYS B C 1
ATOM 2964 O O . LYS B 1 189 ? 19.734 -3.003 23.195 1.00 60.29 188 LYS B O 1
ATOM 2970 N N . ASN B 1 190 ? 18.793 -1.026 22.769 1.00 48.70 189 ASN B N 1
ATOM 2971 C CA . ASN B 1 190 ? 18.476 -1.396 21.398 1.00 55.77 189 ASN B CA 1
ATOM 2972 C C . ASN B 1 190 ? 19.728 -1.747 20.591 1.00 48.70 189 ASN B C 1
ATOM 2973 O O . ASN B 1 190 ? 19.677 -2.563 19.668 1.00 46.58 189 ASN B O 1
ATOM 2978 N N . TYR B 1 191 ? 20.854 -1.138 20.950 1.00 47.89 190 TYR B N 1
ATOM 2979 C CA . TYR B 1 191 ? 22.117 -1.485 20.321 1.00 43.18 190 TYR B CA 1
ATOM 2980 C C . TYR B 1 191 ? 22.546 -2.883 20.774 1.00 42.53 190 TYR B C 1
ATOM 2981 O O . TYR B 1 191 ? 22.813 -3.756 19.951 1.00 39.70 190 TYR B O 1
ATOM 2990 N N . ALA B 1 192 ? 22.608 -3.078 22.087 1.00 40.94 191 ALA B N 1
ATOM 2991 C CA . ALA B 1 192 ? 23.048 -4.343 22.660 1.00 43.74 191 ALA B CA 1
ATOM 2992 C C . ALA B 1 192 ? 22.150 -5.480 22.204 1.00 45.44 191 ALA B C 1
ATOM 2993 O O . ALA B 1 192 ? 22.643 -6.522 21.762 1.00 46.76 191 ALA B O 1
ATOM 2995 N N . LEU B 1 193 ? 20.837 -5.259 22.311 1.00 46.13 192 LEU B N 1
ATOM 2996 C CA . LEU B 1 193 ? 19.811 -6.199 21.851 1.00 42.46 192 LEU B CA 1
ATOM 2997 C C . LEU B 1 193 ? 20.032 -6.594 20.396 1.00 43.36 192 LEU B C 1
ATOM 2998 O O . LEU B 1 193 ? 20.009 -7.773 20.065 1.00 39.48 192 LEU B O 1
ATOM 3003 N N . GLN B 1 194 ? 20.249 -5.617 19.521 1.00 45.88 193 GLN B N 1
ATOM 3004 C CA . GLN B 1 194 ? 20.420 -5.939 18.107 1.00 51.55 193 GLN B CA 1
ATOM 3005 C C . GLN B 1 194 ? 21.688 -6.760 17.864 1.00 52.68 193 GLN B C 1
ATOM 3006 O O . GLN B 1 194 ? 21.698 -7.686 17.043 1.00 48.78 193 GLN B O 1
ATOM 3012 N N . GLN B 1 195 ? 22.749 -6.416 18.591 1.00 49.83 194 GLN B N 1
ATOM 3013 C CA . GLN B 1 195 ? 24.010 -7.133 18.498 1.00 41.38 194 GLN B CA 1
ATOM 3014 C C . GLN B 1 195 ? 23.883 -8.564 19.030 1.00 40.43 194 GLN B C 1
ATOM 3015 O O . GLN B 1 195 ? 24.440 -9.507 18.460 1.00 31.60 194 GLN B O 1
ATOM 3021 N N . TRP B 1 196 ? 23.142 -8.708 20.124 1.00 39.67 195 TRP B N 1
ATOM 3022 C CA . TRP B 1 196 ? 22.931 -10.000 20.759 1.00 40.71 195 TRP B CA 1
ATOM 3023 C C . TRP B 1 196 ? 22.072 -10.940 19.899 1.00 46.20 195 TRP B C 1
ATOM 3024 O O . TRP B 1 196 ? 22.104 -12.152 20.082 1.00 50.11 195 TRP B O 1
ATOM 3035 N N . GLN B 1 197 ? 21.311 -10.385 18.958 1.00 51.04 196 GLN B N 1
ATOM 3036 C CA . GLN B 1 197 ? 20.460 -11.207 18.087 1.00 52.88 196 GLN B CA 1
ATOM 3037 C C . GLN B 1 197 ? 21.216 -11.723 16.869 1.00 52.04 196 GLN B C 1
ATOM 3038 O O . GLN B 1 197 ? 20.650 -12.386 16.006 1.00 54.89 196 GLN B O 1
ATOM 3044 N N . ARG B 1 198 ? 22.492 -11.389 16.778 1.00 48.96 197 ARG B N 1
ATOM 3045 C CA . ARG B 1 198 ? 23.283 -11.849 15.658 1.00 48.98 197 ARG B CA 1
ATOM 3046 C C . ARG B 1 198 ? 23.487 -13.345 15.812 1.00 47.84 197 ARG B C 1
ATOM 3047 O O . ARG B 1 198 ? 23.765 -13.817 16.908 1.00 51.24 197 ARG B O 1
ATOM 3055 N N . PRO B 1 199 ? 23.339 -14.098 14.717 1.00 47.07 198 PRO B N 1
ATOM 3056 C CA . PRO B 1 199 ? 23.425 -15.564 14.760 1.00 48.50 198 PRO B CA 1
ATOM 3057 C C . PRO B 1 199 ? 24.710 -16.080 15.420 1.00 46.63 198 PRO B C 1
ATOM 3058 O O . PRO B 1 199 ? 24.673 -17.097 16.118 1.00 45.31 198 PRO B O 1
ATOM 3062 N N . SER B 1 200 ? 25.823 -15.382 15.211 1.00 42.01 199 SER B N 1
ATOM 3063 C CA . SER B 1 200 ? 27.099 -15.786 15.799 1.00 37.72 199 SER B CA 1
ATOM 3064 C C . SER B 1 200 ? 27.031 -15.685 17.319 1.00 33.83 199 SER B C 1
ATOM 3065 O O . SER B 1 200 ? 27.553 -16.537 18.038 1.00 28.39 199 SER B O 1
ATOM 3068 N N . VAL B 1 201 ? 26.376 -14.640 17.810 1.00 29.24 200 VAL B N 1
ATOM 3069 C CA . VAL B 1 201 ? 26.193 -14.493 19.244 1.00 32.69 200 VAL B CA 1
ATOM 3070 C C . VAL B 1 201 ? 25.193 -15.530 19.764 1.00 35.35 200 VAL B C 1
ATOM 3071 O O . VAL B 1 201 ? 25.351 -16.092 20.847 1.00 41.85 200 VAL B O 1
ATOM 3075 N N . GLN B 1 202 ? 24.180 -15.811 18.962 1.00 32.11 201 GLN B N 1
ATOM 3076 C CA . GLN B 1 202 ? 23.154 -16.771 19.333 1.00 36.71 201 GLN B CA 1
ATOM 3077 C C . GLN B 1 202 ? 23.663 -18.212 19.415 1.00 35.23 201 GLN B C 1
ATOM 3078 O O . GLN B 1 202 ? 23.263 -18.971 20.299 1.00 37.81 201 GLN B O 1
ATOM 3084 N N . LYS B 1 203 ? 24.544 -18.590 18.497 1.00 28.75 202 LYS B N 1
ATOM 3085 C CA . LYS B 1 203 ? 25.177 -19.905 18.545 1.00 29.21 202 LYS B CA 1
ATOM 3086 C C . LYS B 1 203 ? 25.929 -20.155 19.859 1.00 44.88 202 LYS B C 1
ATOM 3087 O O . LYS B 1 203 ? 25.903 -21.267 20.391 1.00 51.58 202 LYS B O 1
ATOM 3093 N N . TRP B 1 204 ? 26.583 -19.118 20.380 1.00 34.90 203 TRP B N 1
ATOM 3094 C CA . TRP B 1 204 ? 27.293 -19.205 21.652 1.00 30.63 203 TRP B CA 1
ATOM 3095 C C . TRP B 1 204 ? 26.359 -19.389 22.838 1.00 35.80 203 TRP B C 1
ATOM 3096 O O . TRP B 1 204 ? 26.676 -20.119 23.777 1.00 39.07 203 TRP B O 1
ATOM 3107 N N . LEU B 1 205 ? 25.226 -18.695 22.815 1.00 38.90 204 LEU B N 1
ATOM 3108 C CA . LEU B 1 205 ? 24.222 -18.857 23.860 1.00 39.48 204 LEU B CA 1
ATOM 3109 C C . LEU B 1 205 ? 23.694 -20.298 23.895 1.00 42.14 204 LEU B C 1
ATOM 3110 O O . LEU B 1 205 ? 23.440 -20.850 24.967 1.00 44.30 204 LEU B O 1
ATOM 3115 N N . ALA B 1 206 ? 23.550 -20.902 22.718 1.00 37.53 205 ALA B N 1
ATOM 3116 C CA . ALA B 1 206 ? 23.061 -22.275 22.593 1.00 40.29 205 ALA B CA 1
ATOM 3117 C C . ALA B 1 206 ? 24.123 -23.313 22.960 1.00 48.66 205 ALA B C 1
ATOM 3118 O O . ALA B 1 206 ? 23.802 -24.418 23.399 1.00 55.72 205 ALA B O 1
ATOM 3120 N N . LEU B 1 207 ? 25.385 -22.948 22.767 1.00 51.42 206 LEU B N 1
ATOM 3121 C CA . LEU B 1 207 ? 26.513 -23.821 23.077 1.00 51.41 206 LEU B CA 1
ATOM 3122 C C . LEU B 1 207 ? 26.501 -24.226 24.535 1.00 50.24 206 LEU B C 1
ATOM 3123 O O . LEU B 1 207 ? 26.609 -25.400 24.872 1.00 52.22 206 LEU B O 1
ATOM 3128 N N . ARG B 1 208 ? 26.376 -23.222 25.388 1.00 52.11 207 ARG B N 1
ATOM 3129 C CA . ARG B 1 208 ? 26.491 -23.381 26.826 1.00 55.83 207 ARG B CA 1
ATOM 3130 C C . ARG B 1 208 ? 25.601 -24.501 27.349 1.00 56.62 207 ARG B C 1
ATOM 3131 O O . ARG B 1 208 ? 26.067 -25.399 28.043 1.00 61.60 207 ARG B O 1
ATOM 3139 N N . HIS B 1 209 ? 24.322 -24.446 26.997 1.00 61.30 208 HIS B N 1
ATOM 3140 C CA . HIS B 1 209 ? 23.343 -25.421 27.466 1.00 65.01 208 HIS B CA 1
ATOM 3141 C C . HIS B 1 209 ? 23.670 -26.812 26.947 1.00 56.12 208 HIS B C 1
ATOM 3142 O O . HIS B 1 209 ? 23.674 -27.784 27.689 1.00 58.26 208 HIS B O 1
ATOM 3149 N N . LYS B 1 210 ? 23.948 -26.899 25.657 1.00 45.04 209 LYS B N 1
ATOM 3150 C CA . LYS B 1 210 ? 24.179 -28.184 25.028 1.00 37.43 209 LYS B CA 1
ATOM 3151 C C . LYS B 1 210 ? 25.483 -28.860 25.494 1.00 38.17 209 LYS B C 1
ATOM 3152 O O . LYS B 1 210 ? 25.620 -30.080 25.436 1.00 44.34 209 LYS B O 1
ATOM 3158 N N . ALA B 1 211 ? 26.427 -28.083 26.002 1.00 45.37 210 ALA B N 1
ATOM 3159 C CA . ALA B 1 211 ? 27.643 -28.675 26.551 1.00 49.40 210 ALA B CA 1
ATOM 3160 C C . ALA B 1 211 ? 27.404 -29.309 27.927 1.00 60.14 210 ALA B C 1
ATOM 3161 O O . ALA B 1 211 ? 28.249 -30.028 28.453 1.00 53.93 210 ALA B O 1
ATOM 3163 N N . GLU B 1 212 ? 26.239 -29.042 28.503 1.00 76.19 211 GLU B N 1
ATOM 3164 C CA . GLU B 1 212 ? 25.874 -29.615 29.791 1.00 84.48 211 GLU B CA 1
ATOM 3165 C C . GLU B 1 212 ? 25.630 -31.111 29.659 1.00 86.44 211 GLU B C 1
ATOM 3166 O O . GLU B 1 212 ? 26.340 -31.917 30.254 1.00 90.69 211 GLU B O 1
ATOM 3172 N N . ASN B 1 213 ? 24.629 -31.480 28.867 1.00 86.18 212 ASN B N 1
ATOM 3173 C CA . ASN B 1 213 ? 24.307 -32.889 28.662 1.00 88.60 212 ASN B CA 1
ATOM 3174 C C . ASN B 1 213 ? 25.440 -33.697 28.018 1.00 83.56 212 ASN B C 1
ATOM 3175 O O . ASN B 1 213 ? 25.433 -34.927 28.063 1.00 85.51 212 ASN B O 1
ATOM 3180 N N . LEU B 1 214 ? 26.409 -32.998 27.431 1.00 77.97 213 LEU B N 1
ATOM 3181 C CA . LEU B 1 214 ? 27.552 -33.637 26.783 1.00 77.70 213 LEU B CA 1
ATOM 3182 C C . LEU B 1 214 ? 28.709 -33.833 27.759 1.00 75.48 213 LEU B C 1
ATOM 3183 O O . LEU B 1 214 ? 28.895 -34.914 28.317 1.00 74.04 213 LEU B O 1
ATOM 3188 N N . TYR B 1 215 ? 29.465 -32.760 27.954 1.00 78.55 214 TYR B N 1
ATOM 3189 C CA . TYR B 1 215 ? 30.740 -32.764 28.656 1.00 77.75 214 TYR B CA 1
ATOM 3190 C C . TYR B 1 215 ? 30.656 -33.491 29.996 1.00 74.24 214 TYR B C 1
ATOM 3191 O O . TYR B 1 215 ? 31.458 -34.374 30.271 1.00 73.75 214 TYR B O 1
ATOM 3200 N N . PHE B 1 216 ? 29.658 -33.145 30.805 1.00 70.15 215 PHE B N 1
ATOM 3201 C CA . PHE B 1 216 ? 29.514 -33.733 32.132 1.00 60.74 215 PHE B CA 1
ATOM 3202 C C . PHE B 1 216 ? 28.669 -34.997 32.124 1.00 58.24 215 PHE B C 1
ATOM 3203 O O . PHE B 1 216 ? 27.467 -34.950 31.887 1.00 57.01 215 PHE B O 1
ATOM 3211 N N . GLN B 1 217 ? 29.307 -36.130 32.400 1.00 59.79 216 GLN B N 1
ATOM 3212 C CA . GLN B 1 217 ? 28.660 -37.434 32.271 1.00 55.36 216 GLN B CA 1
ATOM 3213 C C . GLN B 1 217 ? 28.384 -38.117 33.609 1.00 55.49 216 GLN B C 1
ATOM 3214 O O . GLN B 1 217 ? 28.573 -37.539 34.680 1.00 6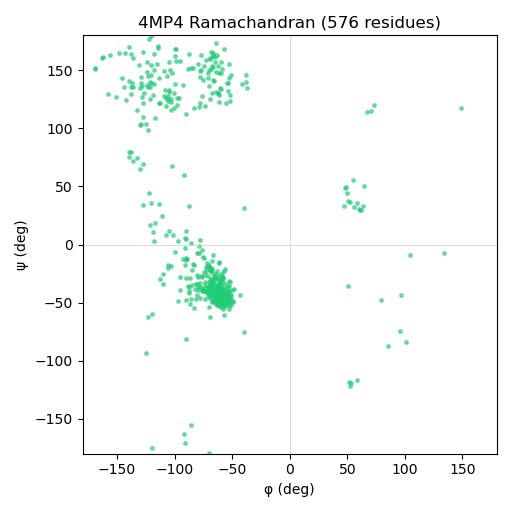0.08 216 GLN B O 1
ATOM 3221 N N . GLU C 1 6 ? 88.436 30.588 30.558 1.00 51.40 5 GLU C N 1
ATOM 3222 C CA . GLU C 1 6 ? 88.024 30.433 29.163 1.00 56.50 5 GLU C CA 1
ATOM 3223 C C . GLU C 1 6 ? 87.793 28.980 28.752 1.00 51.00 5 GLU C C 1
ATOM 3224 O O . GLU C 1 6 ? 86.785 28.666 28.131 1.00 61.01 5 GLU C O 1
ATOM 3230 N N . TYR C 1 7 ? 88.734 28.104 29.079 1.00 45.41 6 TYR C N 1
ATOM 3231 C CA . TYR C 1 7 ? 88.666 26.706 28.659 1.00 42.90 6 TYR C CA 1
ATOM 3232 C C . TYR C 1 7 ? 88.704 25.725 29.836 1.00 43.82 6 TYR C C 1
ATOM 3233 O O . TYR C 1 7 ? 89.784 25.399 30.349 1.00 36.77 6 TYR C O 1
ATOM 3242 N N . PHE C 1 8 ? 87.534 25.246 30.251 1.00 43.82 7 PHE C N 1
ATOM 3243 C CA . PHE C 1 8 ? 87.464 24.153 31.217 1.00 35.86 7 PHE C CA 1
ATOM 3244 C C . PHE C 1 8 ? 87.077 22.840 30.543 1.00 34.00 7 PHE C C 1
ATOM 3245 O O . PHE C 1 8 ? 86.120 22.780 29.783 1.00 37.06 7 PHE C O 1
ATOM 3253 N N . LYS C 1 9 ? 87.824 21.783 30.824 1.00 33.55 8 LYS C N 1
ATOM 3254 C CA . LYS C 1 9 ? 87.443 20.463 30.352 1.00 33.93 8 LYS C CA 1
ATOM 3255 C C . LYS C 1 9 ? 87.437 19.492 31.522 1.00 35.29 8 LYS C C 1
ATOM 3256 O O . LYS C 1 9 ? 88.345 19.512 32.351 1.00 30.06 8 LYS C O 1
ATOM 3262 N N . LEU C 1 10 ? 86.401 18.653 31.582 1.00 38.68 9 LEU C N 1
ATOM 3263 C CA . LEU C 1 10 ? 86.237 17.686 32.655 1.00 20.81 9 LEU C CA 1
ATOM 3264 C C . LEU C 1 10 ? 86.368 16.243 32.170 1.00 20.70 9 LEU C C 1
ATOM 3265 O O . LEU C 1 10 ? 85.605 15.799 31.319 1.00 37.64 9 LEU C O 1
ATOM 3270 N N . TYR C 1 11 ? 87.315 15.502 32.742 1.00 23.62 10 TYR C N 1
ATOM 3271 C CA . TYR C 1 11 ? 87.498 14.096 32.393 1.00 26.12 10 TYR C CA 1
ATOM 3272 C C . TYR C 1 11 ? 86.814 13.161 33.398 1.00 32.68 10 TYR C C 1
ATOM 3273 O O . TYR C 1 11 ? 87.141 13.154 34.586 1.00 32.56 10 TYR C O 1
ATOM 3282 N N . THR C 1 12 ? 85.873 12.366 32.897 1.00 31.29 11 THR C N 1
ATOM 3283 C CA . THR C 1 12 ? 85.150 11.403 33.706 1.00 30.84 11 THR C CA 1
ATOM 3284 C C . THR C 1 12 ? 85.414 9.992 33.198 1.00 24.21 11 THR C C 1
ATOM 3285 O O . THR C 1 12 ? 85.892 9.801 32.095 1.00 28.76 11 THR C O 1
ATOM 3289 N N . ASP C 1 13 ? 85.102 9.004 34.020 1.00 25.47 12 ASP C N 1
ATOM 3290 C CA . ASP C 1 13 ? 85.193 7.612 33.622 1.00 27.69 12 ASP C CA 1
ATOM 3291 C C . ASP C 1 13 ? 84.107 7.377 32.579 1.00 38.32 12 ASP C C 1
ATOM 3292 O O . ASP C 1 13 ? 83.077 8.042 32.612 1.00 45.31 12 ASP C O 1
ATOM 3297 N N . SER C 1 14 ? 84.320 6.433 31.667 1.00 42.01 13 SER C N 1
ATOM 3298 C CA . SER C 1 14 ? 83.405 6.245 30.526 1.00 44.63 13 SER C CA 1
ATOM 3299 C C . SER C 1 14 ? 81.968 5.860 30.912 1.00 41.57 13 SER C C 1
ATOM 3300 O O . SER C 1 14 ? 81.009 6.370 30.336 1.00 39.18 13 SER C O 1
ATOM 3303 N N . GLN C 1 15 ? 81.813 4.980 31.897 1.00 39.29 14 GLN C N 1
ATOM 3304 C CA . GLN C 1 15 ? 80.474 4.581 32.344 1.00 36.66 14 GLN C CA 1
ATOM 3305 C C . GLN C 1 15 ? 79.758 5.605 33.254 1.00 30.56 14 GLN C C 1
ATOM 3306 O O . GLN C 1 15 ? 78.653 5.343 33.728 1.00 30.16 14 GLN C O 1
ATOM 3312 N N . PHE C 1 16 ? 80.376 6.763 33.485 1.00 25.78 15 PHE C N 1
ATOM 3313 C CA . PHE C 1 16 ? 79.803 7.782 34.367 1.00 26.30 15 PHE C CA 1
ATOM 3314 C C . PHE C 1 16 ? 79.418 7.238 35.756 1.00 24.48 15 PHE C C 1
ATOM 3315 O O . PHE C 1 16 ? 78.424 7.650 36.337 1.00 23.79 15 PHE C O 1
ATOM 3323 N N . LEU C 1 17 ? 80.220 6.315 36.277 1.00 27.78 16 LEU C N 1
ATOM 3324 C CA . LEU C 1 17 ? 79.971 5.704 37.584 1.00 25.22 16 LEU C CA 1
ATOM 3325 C C . LEU C 1 17 ? 80.643 6.454 38.726 1.00 18.42 16 LEU C C 1
ATOM 3326 O O . LEU C 1 17 ? 80.288 6.267 39.893 1.00 16.00 16 LEU C O 1
ATOM 3331 N N . SER C 1 18 ? 81.614 7.297 38.391 1.00 14.59 17 SER C N 1
ATOM 3332 C CA . SER C 1 18 ? 82.470 7.914 39.397 1.00 14.30 17 SER C CA 1
ATOM 3333 C C . SER C 1 18 ? 81.767 9.000 40.195 1.00 14.72 17 SER C C 1
ATOM 3334 O O . SER C 1 18 ? 81.360 10.029 39.649 1.00 16.98 17 SER C O 1
ATOM 3337 N N . PRO C 1 19 ? 81.676 8.801 41.514 1.00 15.10 18 PRO C N 1
ATOM 3338 C CA . PRO C 1 19 ? 81.010 9.759 42.396 1.00 18.06 18 PRO C CA 1
ATOM 3339 C C . PRO C 1 19 ? 81.794 11.067 42.470 1.00 20.79 18 PRO C C 1
ATOM 3340 O O . PRO C 1 19 ? 81.214 12.090 42.797 1.00 23.28 18 PRO C O 1
ATOM 3344 N N . TYR C 1 20 ? 83.080 11.028 42.138 1.00 13.54 19 TYR C N 1
ATOM 3345 C CA . TYR C 1 20 ? 83.945 12.201 42.217 1.00 13.87 19 TYR C CA 1
ATOM 3346 C C . TYR C 1 20 ? 83.931 13.041 40.936 1.00 20.67 19 TYR C C 1
ATOM 3347 O O . TYR C 1 20 ? 83.982 14.275 41.000 1.00 23.46 19 TYR C O 1
ATOM 3356 N N . ALA C 1 21 ? 83.837 12.398 39.776 1.00 14.89 20 ALA C N 1
ATOM 3357 C CA . ALA C 1 21 ? 83.604 13.158 38.557 1.00 26.24 20 ALA C CA 1
ATOM 3358 C C . ALA C 1 21 ? 82.215 13.784 38.670 1.00 20.79 20 ALA C C 1
ATOM 3359 O O . ALA C 1 21 ? 81.984 14.905 38.219 1.00 22.20 20 ALA C O 1
ATOM 3361 N N . PHE C 1 22 ? 81.300 13.040 39.283 1.00 24.70 21 PHE C N 1
ATOM 3362 C CA . PHE C 1 22 ? 79.936 13.500 39.515 1.00 23.24 21 PHE C CA 1
ATOM 3363 C C . PHE C 1 22 ? 79.922 14.787 40.334 1.00 22.59 21 PHE C C 1
ATOM 3364 O O . PHE C 1 22 ? 79.230 15.749 39.991 1.00 25.96 21 PHE C O 1
ATOM 3372 N N . THR C 1 23 ? 80.705 14.800 41.405 1.00 14.13 22 THR C N 1
ATOM 3373 C CA . THR C 1 23 ? 80.740 15.925 42.340 1.00 19.32 22 THR C CA 1
ATOM 3374 C C . THR C 1 23 ? 81.294 17.195 41.686 1.00 14.77 22 THR C C 1
ATOM 3375 O O . THR C 1 23 ? 80.795 18.300 41.900 1.00 20.90 22 THR C O 1
ATOM 3379 N N . VAL C 1 24 ? 82.332 17.030 40.885 1.00 18.80 23 VAL C N 1
ATOM 3380 C CA . VAL C 1 24 ? 82.912 18.150 40.150 1.00 19.59 23 VAL C CA 1
ATOM 3381 C C . VAL C 1 24 ? 81.928 18.706 39.120 1.00 18.12 23 VAL C C 1
ATOM 3382 O O . VAL C 1 24 ? 81.718 19.918 39.038 1.00 21.35 23 V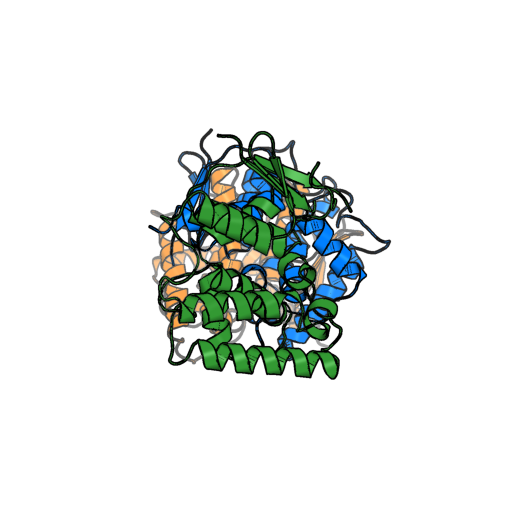AL C O 1
ATOM 3386 N N . PHE C 1 25 ? 81.309 17.801 38.365 1.00 20.42 24 PHE C N 1
ATOM 3387 C CA . PHE C 1 25 ? 80.286 18.139 37.375 1.00 17.02 24 PHE C CA 1
ATOM 3388 C C . PHE C 1 25 ? 79.207 19.009 38.008 1.00 20.05 24 PHE C C 1
ATOM 3389 O O . PHE C 1 25 ? 78.836 20.059 37.479 1.00 17.61 24 PHE C O 1
ATOM 3397 N N . VAL C 1 26 ? 78.726 18.563 39.162 1.00 23.08 25 VAL C N 1
ATOM 3398 C CA . VAL C 1 26 ? 77.690 19.280 39.888 1.00 19.55 25 VAL C CA 1
ATOM 3399 C C . VAL C 1 26 ? 78.176 20.649 40.341 1.00 21.74 25 VAL C C 1
ATOM 3400 O O . VAL C 1 26 ? 77.491 21.648 40.137 1.00 23.07 25 VAL C O 1
ATOM 3404 N N . GLY C 1 27 ? 79.372 20.707 40.923 1.00 25.65 26 GLY C N 1
ATOM 3405 C CA . GLY C 1 27 ? 79.967 21.987 41.282 1.00 20.50 26 GLY C CA 1
ATOM 3406 C C . GLY C 1 27 ? 80.181 22.975 40.136 1.00 17.71 26 GLY C C 1
ATOM 3407 O O . GLY C 1 27 ? 79.964 24.1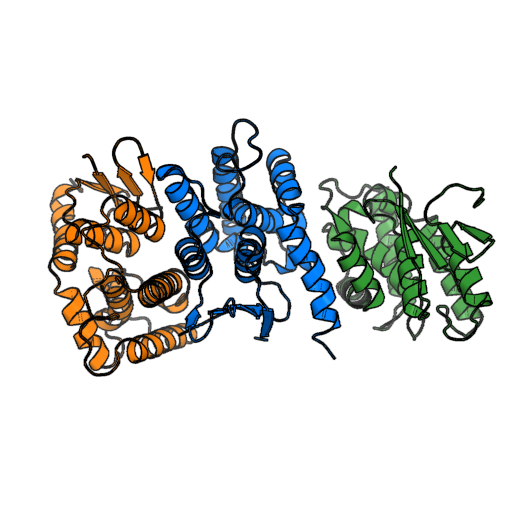69 40.304 1.00 20.79 26 GLY C O 1
ATOM 3408 N N . LEU C 1 28 ? 80.632 22.493 38.981 1.00 21.17 27 LEU C N 1
ATOM 3409 C CA . LEU C 1 28 ? 80.769 23.351 37.800 1.00 27.55 27 LEU C CA 1
ATOM 3410 C C . LEU C 1 28 ? 79.413 23.906 37.370 1.00 29.60 27 LEU C C 1
ATOM 3411 O O . LEU C 1 28 ? 79.283 25.092 37.067 1.00 29.84 27 LEU C O 1
ATOM 3416 N N . HIS C 1 29 ? 78.396 23.050 37.349 1.00 25.48 28 HIS C N 1
ATOM 3417 C CA . HIS C 1 29 ? 77.067 23.499 36.952 1.00 25.41 28 HIS C CA 1
ATOM 3418 C C . HIS C 1 29 ? 76.454 24.469 37.958 1.00 29.98 28 HIS C C 1
ATOM 3419 O O . HIS C 1 29 ? 75.785 25.415 37.556 1.00 37.43 28 HIS C O 1
ATOM 3426 N N . GLU C 1 30 ? 76.699 24.256 39.253 1.00 30.07 29 GLU C N 1
ATOM 3427 C CA . GLU C 1 30 ? 76.167 25.163 40.282 1.00 35.13 29 GLU C CA 1
ATOM 3428 C C . GLU C 1 30 ? 76.886 26.515 40.305 1.00 40.27 29 GLU C C 1
ATOM 3429 O O . GLU C 1 30 ? 76.363 27.489 40.835 1.00 43.72 29 GLU C O 1
ATOM 3435 N N . LYS C 1 31 ? 78.081 26.569 39.730 1.00 37.35 30 LYS C N 1
ATOM 3436 C CA . LYS C 1 31 ? 78.846 27.811 39.672 1.00 39.73 30 LYS C CA 1
ATOM 3437 C C . LYS C 1 31 ? 78.725 28.456 38.287 1.00 43.37 30 LYS C C 1
ATOM 3438 O O . LYS C 1 31 ? 79.412 29.431 37.983 1.00 42.25 30 LYS C O 1
ATOM 3444 N N . GLN C 1 32 ? 77.853 27.902 37.451 1.00 41.01 31 GLN C N 1
ATOM 3445 C CA . GLN C 1 32 ? 77.599 28.462 36.121 1.00 43.87 31 GLN C CA 1
ATOM 3446 C C . GLN C 1 32 ? 78.852 28.537 35.247 1.00 41.69 31 GLN C C 1
ATOM 3447 O O . GLN C 1 32 ? 79.018 29.473 34.460 1.00 39.72 31 GLN C O 1
ATOM 3453 N N . ILE C 1 33 ? 79.725 27.547 35.381 1.00 36.95 32 ILE C N 1
ATOM 3454 C CA . ILE C 1 33 ? 80.971 27.535 34.631 1.00 34.94 32 ILE C CA 1
ATOM 3455 C C . ILE C 1 33 ? 80.877 26.570 33.469 1.00 40.51 32 ILE C C 1
ATOM 3456 O O . ILE C 1 33 ? 80.732 25.359 33.661 1.00 40.59 32 ILE C O 1
ATOM 3461 N N . PRO C 1 34 ? 80.953 27.107 32.247 1.00 38.16 33 PRO C N 1
ATOM 3462 C CA . PRO C 1 34 ? 80.826 26.259 31.060 1.00 28.73 33 PRO C CA 1
ATOM 3463 C C . PRO C 1 34 ? 82.072 25.404 30.934 1.00 29.42 33 PRO C C 1
ATOM 3464 O O . PRO C 1 34 ? 83.135 25.863 31.336 1.00 38.08 33 PRO C O 1
ATOM 3468 N N . PHE C 1 35 ? 81.941 24.188 30.402 1.00 28.00 34 PHE C N 1
ATOM 3469 C CA . PHE C 1 35 ? 83.057 23.248 30.319 1.00 27.31 34 PHE C CA 1
ATOM 3470 C C . PHE C 1 35 ? 82.795 22.112 29.322 1.00 29.53 34 PHE C C 1
ATOM 3471 O O . PHE C 1 35 ? 81.658 21.843 28.955 1.00 27.38 34 PHE C O 1
ATOM 3479 N N . GLU C 1 36 ? 83.863 21.454 28.888 1.00 34.03 35 GLU C N 1
ATOM 3480 C CA . GLU C 1 36 ? 83.767 20.303 28.001 1.00 38.00 35 GLU C CA 1
ATOM 3481 C C . GLU C 1 36 ? 83.787 19.058 28.841 1.00 31.06 35 GLU C C 1
ATOM 3482 O O . GLU C 1 36 ? 84.296 19.082 29.948 1.00 33.72 35 GLU C O 1
ATOM 3488 N N . ILE C 1 37 ? 83.266 17.963 28.296 1.00 34.21 36 ILE C N 1
ATOM 3489 C CA . ILE C 1 37 ? 83.363 16.660 28.931 1.00 28.65 36 ILE C CA 1
ATOM 3490 C C . ILE C 1 37 ? 84.085 15.689 28.017 1.00 36.20 36 ILE C C 1
ATOM 3491 O O . ILE C 1 37 ? 83.860 15.673 26.811 1.00 40.82 36 ILE C O 1
ATOM 3496 N N . ALA C 1 38 ? 84.959 14.881 28.607 1.00 39.85 37 ALA C N 1
ATOM 3497 C CA . ALA C 1 38 ? 85.641 13.819 27.894 1.00 37.76 37 ALA C CA 1
ATOM 3498 C C . ALA C 1 38 ? 85.649 12.594 28.791 1.00 37.08 37 ALA C C 1
ATOM 3499 O O . ALA C 1 38 ? 85.921 12.701 29.978 1.00 41.03 37 ALA C O 1
ATOM 3501 N N . ALA C 1 39 ? 85.351 11.431 28.225 1.00 40.19 38 ALA C N 1
ATOM 3502 C CA . ALA C 1 39 ? 85.345 10.192 28.990 1.00 34.15 38 ALA C CA 1
ATOM 3503 C C . ALA C 1 39 ? 86.647 9.407 28.803 1.00 43.82 38 ALA C C 1
ATOM 3504 O O . ALA C 1 39 ? 87.440 9.714 27.921 1.00 53.56 38 ALA C O 1
ATOM 3506 N N . ILE C 1 40 ? 86.854 8.392 29.636 1.00 44.38 39 ILE C N 1
ATOM 3507 C CA . ILE C 1 40 ? 88.095 7.623 29.663 1.00 49.05 39 ILE C CA 1
ATOM 3508 C C . ILE C 1 40 ? 87.806 6.194 30.123 1.00 63.60 39 ILE C C 1
ATOM 3509 O O . ILE C 1 40 ? 87.200 5.989 31.180 1.00 68.78 39 ILE C O 1
ATOM 3514 N N . ASP C 1 41 ? 88.237 5.207 29.336 1.00 70.48 40 ASP C N 1
ATOM 3515 C CA . ASP C 1 41 ? 88.021 3.803 29.685 1.00 77.57 40 ASP C CA 1
ATOM 3516 C C . ASP C 1 41 ? 88.916 3.354 30.839 1.00 84.31 40 ASP C C 1
ATOM 3517 O O . ASP C 1 41 ? 89.953 3.961 31.116 1.00 87.43 40 ASP C O 1
ATOM 3522 N N . LEU C 1 42 ? 88.501 2.281 31.505 1.00 85.19 41 LEU C N 1
ATOM 3523 C CA . LEU C 1 42 ? 89.216 1.747 32.657 1.00 82.17 41 LEU C CA 1
ATOM 3524 C C . LEU C 1 42 ? 89.474 0.259 32.442 1.00 88.19 41 LEU C C 1
ATOM 3525 O O . LEU C 1 42 ? 90.515 -0.270 32.831 1.00 92.34 41 LEU C O 1
ATOM 3530 N N . LYS C 1 55 ? 100.507 15.479 32.683 1.00 61.64 54 LYS C N 1
ATOM 3531 C CA . LYS C 1 55 ? 100.179 16.895 32.873 1.00 65.27 54 LYS C CA 1
ATOM 3532 C C . LYS C 1 55 ? 99.311 17.154 34.115 1.00 65.36 54 LYS C C 1
ATOM 3533 O O . LYS C 1 55 ? 99.460 18.173 34.792 1.00 63.14 54 LYS C O 1
ATOM 3539 N N . SER C 1 56 ? 98.408 16.227 34.412 1.00 67.13 55 SER C N 1
ATOM 3540 C CA . SER C 1 56 ? 97.689 16.242 35.681 1.00 64.16 55 SER C CA 1
ATOM 3541 C C . SER C 1 56 ? 98.550 15.577 36.749 1.00 67.23 55 SER C C 1
ATOM 3542 O O . SER C 1 56 ? 98.310 15.742 37.944 1.00 71.55 55 SER C O 1
ATOM 3545 N N . LEU C 1 57 ? 99.543 14.819 36.286 1.00 63.53 56 LEU C N 1
ATOM 3546 C CA . LEU C 1 57 ? 100.494 14.079 37.122 1.00 54.46 56 LEU C CA 1
ATOM 3547 C C . LEU C 1 57 ? 99.973 12.763 37.700 1.00 47.83 56 LEU C C 1
ATOM 3548 O O . LEU C 1 57 ? 100.648 11.736 37.595 1.00 40.27 56 LEU C O 1
ATOM 3553 N N . THR C 1 58 ? 98.776 12.785 38.280 1.00 48.33 57 THR C N 1
ATOM 3554 C CA . THR C 1 58 ? 98.274 11.615 39.004 1.00 47.73 57 THR C CA 1
ATOM 3555 C C . THR C 1 58 ? 97.421 10.634 38.174 1.00 53.19 57 THR C C 1
ATOM 3556 O O . THR C 1 58 ? 97.147 9.520 38.632 1.00 52.37 57 THR C O 1
ATOM 3560 N N . ALA C 1 59 ? 97.004 11.047 36.973 1.00 56.91 58 ALA C N 1
ATOM 3561 C CA . ALA C 1 59 ? 96.335 10.147 36.003 1.00 57.69 58 ALA C CA 1
ATOM 3562 C C . ALA C 1 59 ? 94.998 9.533 36.458 1.00 54.64 58 ALA C C 1
ATOM 3563 O O . ALA C 1 59 ? 94.627 8.435 36.027 1.00 57.49 58 ALA C O 1
ATOM 3565 N N . LYS C 1 60 ? 94.273 10.250 37.305 1.00 46.45 59 LYS C N 1
ATOM 3566 C CA . LYS C 1 60 ? 93.153 9.671 38.028 1.00 40.41 59 LYS C CA 1
ATOM 3567 C C . LYS C 1 60 ? 91.890 10.526 37.835 1.00 41.44 59 LYS C C 1
ATOM 3568 O O . LYS C 1 60 ? 91.896 11.728 38.139 1.00 36.81 59 LYS C O 1
ATOM 3574 N N . VAL C 1 61 ? 90.821 9.925 37.306 1.00 37.04 60 VAL C N 1
ATOM 3575 C CA . VAL C 1 61 ? 89.564 10.656 37.176 1.00 33.38 60 VAL C CA 1
ATOM 3576 C C . VAL C 1 61 ? 89.040 10.968 38.569 1.00 28.47 60 VAL C C 1
ATOM 3577 O O . VAL C 1 61 ? 89.184 10.159 39.481 1.00 32.86 60 VAL C O 1
ATOM 3581 N N . PRO C 1 62 A 88.473 12.167 38.753 1.00 25.98 61 PRO C N 1
ATOM 3582 C CA . PRO C 1 62 A 88.310 13.188 37.711 1.00 23.45 61 PRO C CA 1
ATOM 3583 C C . PRO C 1 62 A 89.553 14.041 37.521 1.00 18.87 61 PRO C C 1
ATOM 3584 O O . PRO C 1 62 A 90.338 14.240 38.448 1.00 18.66 61 PRO C O 1
ATOM 3588 N N . VAL C 1 63 ? 89.712 14.545 36.307 1.00 28.51 62 VAL C N 1
ATOM 3589 C CA . VAL C 1 63 ? 90.692 15.577 36.015 1.00 29.41 62 VAL C CA 1
ATOM 3590 C C . VAL C 1 63 ? 89.918 16.769 35.459 1.00 26.02 62 VAL C C 1
ATOM 3591 O O . VAL C 1 63 ? 88.996 16.604 34.641 1.00 23.27 62 VAL C O 1
ATOM 3595 N N . LEU C 1 64 ? 90.262 17.957 35.942 1.00 24.64 63 LEU C N 1
ATOM 3596 C CA . LEU C 1 64 ? 89.784 19.204 35.352 1.00 30.82 63 LEU C CA 1
ATOM 3597 C C . LEU C 1 64 ? 90.943 19.887 34.652 1.00 32.23 63 LEU C C 1
ATOM 3598 O O . LEU C 1 64 ? 92.004 20.094 35.252 1.00 32.90 63 LEU C O 1
ATOM 3603 N N . GLU C 1 65 ? 90.745 20.235 33.386 1.00 27.32 64 GLU C N 1
ATOM 3604 C CA . GLU C 1 65 ? 91.759 20.963 32.640 1.00 29.71 64 GLU C CA 1
ATOM 3605 C C . GLU C 1 65 ? 91.274 22.388 32.515 1.00 35.42 64 GLU C C 1
ATOM 3606 O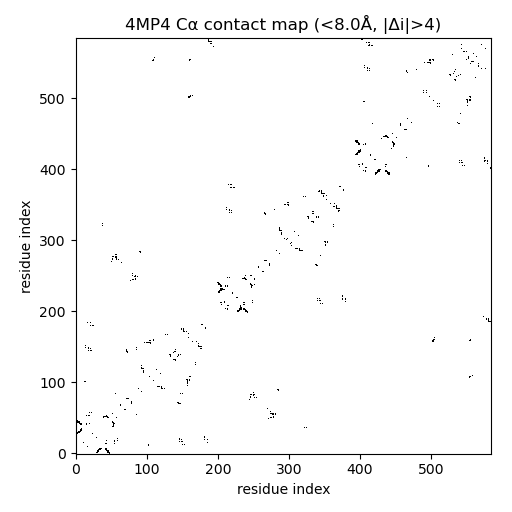 O . GLU C 1 65 ? 90.136 22.623 32.115 1.00 38.63 64 GLU C O 1
ATOM 3612 N N . HIS C 1 66 ? 92.115 23.338 32.903 1.00 24.92 65 HIS C N 1
ATOM 3613 C CA . HIS C 1 66 ? 91.770 24.747 32.770 1.00 32.25 65 HIS C CA 1
ATOM 3614 C C . HIS C 1 66 ? 92.885 25.535 32.093 1.00 40.75 65 HIS C C 1
ATOM 3615 O O . HIS C 1 66 ? 93.892 25.863 32.723 1.00 43.34 65 HIS C O 1
ATOM 3622 N N . ASN C 1 67 ? 92.691 25.851 30.817 1.00 44.05 66 ASN C N 1
ATOM 3623 C CA . ASN C 1 67 ? 93.755 26.456 30.019 1.00 43.22 66 ASN C CA 1
ATOM 3624 C C . ASN C 1 67 ? 95.051 25.636 30.090 1.00 42.35 66 ASN C C 1
ATOM 3625 O O . ASN C 1 67 ? 95.067 24.451 29.773 1.00 38.29 66 ASN C O 1
ATOM 3630 N N . ASP C 1 68 ? 96.124 26.274 30.537 1.00 49.07 67 ASP C N 1
ATOM 3631 C CA . ASP C 1 68 ? 97.450 25.669 30.520 1.00 57.49 67 ASP C CA 1
ATOM 3632 C C . ASP C 1 68 ? 97.742 24.846 31.776 1.00 58.46 67 ASP C C 1
ATOM 3633 O O . ASP C 1 68 ? 98.885 24.773 32.218 1.00 64.60 67 ASP C O 1
ATOM 3638 N N . PHE C 1 69 ? 96.719 24.219 32.344 1.00 53.60 68 PHE C N 1
ATOM 3639 C CA . PHE C 1 69 ? 96.838 23.628 33.676 1.00 46.58 68 PHE C CA 1
ATOM 3640 C C . PHE C 1 69 ? 95.784 22.544 33.879 1.00 42.81 68 PHE C C 1
ATOM 3641 O O . PHE C 1 69 ? 94.605 22.753 33.600 1.00 51.08 68 PHE C O 1
ATOM 3649 N N . ALA C 1 70 ? 96.227 21.374 34.326 1.00 34.51 69 ALA C N 1
ATOM 3650 C CA . ALA C 1 70 ? 95.338 20.261 34.622 1.00 25.06 69 ALA C CA 1
ATOM 3651 C C . ALA C 1 70 ? 95.485 19.859 36.082 1.00 28.43 69 ALA C C 1
ATOM 3652 O O . ALA C 1 70 ? 96.571 19.916 36.644 1.00 27.94 69 ALA C O 1
ATOM 3654 N N . LEU C 1 71 ? 94.394 19.420 36.686 1.00 28.07 70 LEU C N 1
ATOM 3655 C CA . LEU C 1 71 ? 94.371 19.161 38.111 1.00 29.28 70 LEU C CA 1
ATOM 3656 C C . LEU C 1 71 ? 93.455 17.961 38.404 1.00 32.09 70 LEU C C 1
ATOM 3657 O O . LEU C 1 71 ? 92.428 17.794 37.748 1.00 33.00 70 LEU C O 1
ATOM 3662 N N . SER C 1 72 ? 93.821 17.120 39.368 1.00 20.22 71 SER C N 1
ATOM 3663 C CA . SER C 1 72 ? 92.985 15.972 39.712 1.00 19.41 71 SER C CA 1
ATOM 3664 C C . SER C 1 72 ? 92.583 16.001 41.185 1.00 30.95 71 SER C C 1
ATOM 3665 O O . SER C 1 72 ? 93.027 16.880 41.920 1.00 18.33 71 SER C O 1
ATOM 3668 N N . GLU C 1 73 ? 91.755 15.032 41.595 1.00 28.67 72 GLU C N 1
ATOM 3669 C CA . GLU C 1 73 ? 91.130 14.950 42.931 1.00 21.45 72 GLU C CA 1
ATOM 3670 C C . GLU C 1 73 ? 90.007 15.980 43.097 1.00 23.08 72 GLU C C 1
ATOM 3671 O O . GLU C 1 73 ? 90.251 17.179 43.006 1.00 24.35 72 GLU C O 1
ATOM 3677 N N . SER C 1 74 ? 88.782 15.513 43.352 1.00 19.32 73 SER C N 1
ATOM 3678 C CA . SER C 1 74 ? 87.626 16.410 43.423 1.00 15.00 73 SER C CA 1
ATOM 3679 C C . SER C 1 74 ? 87.736 17.513 44.457 1.00 16.96 73 SER C C 1
ATOM 3680 O O . SER C 1 74 ? 87.421 18.659 44.154 1.00 23.74 73 SER C O 1
ATOM 3683 N N . SER C 1 75 ? 88.162 17.178 45.671 1.00 19.69 74 SER C N 1
ATOM 3684 C CA . SER C 1 75 ? 88.290 18.198 46.713 1.00 25.98 74 SER C CA 1
ATOM 3685 C C . SER C 1 75 ? 89.281 19.287 46.289 1.00 25.03 74 SER C C 1
ATOM 3686 O O . SER C 1 75 ? 89.029 20.473 46.468 1.00 22.20 74 SER C O 1
ATOM 3689 N N . ALA C 1 76 ? 90.397 18.875 45.707 1.00 23.32 75 ALA C N 1
ATOM 3690 C CA . ALA C 1 76 ? 91.389 19.822 45.227 1.00 26.33 75 ALA C CA 1
ATOM 3691 C C . ALA C 1 76 ? 90.821 20.684 44.096 1.00 23.65 75 ALA C C 1
ATOM 3692 O O . ALA C 1 76 ? 91.041 21.895 44.060 1.00 22.99 75 ALA C O 1
ATOM 3694 N N . ILE C 1 77 ? 90.100 20.052 43.174 1.00 22.23 76 ILE C N 1
ATOM 3695 C CA . ILE C 1 77 ? 89.447 20.754 42.066 1.00 22.77 76 ILE C CA 1
ATOM 3696 C C . ILE C 1 77 ? 88.405 21.749 42.581 1.00 21.21 76 ILE C C 1
ATOM 3697 O O . ILE C 1 77 ? 88.332 22.895 42.125 1.00 23.49 76 ILE C O 1
ATOM 3702 N N . LEU C 1 78 ? 87.606 21.309 43.541 1.00 15.53 77 LEU C N 1
ATOM 3703 C CA . LEU C 1 78 ? 86.564 22.160 44.111 1.00 20.51 77 LEU C CA 1
ATOM 3704 C C . LEU C 1 78 ? 87.177 23.383 44.785 1.00 19.50 77 LEU C C 1
ATOM 3705 O O . LEU C 1 78 ? 86.754 24.517 44.582 1.00 25.17 77 LEU C O 1
ATOM 3710 N N . GLU C 1 79 ? 88.214 23.150 45.561 1.00 24.95 78 GLU C N 1
ATOM 3711 C CA . GLU C 1 79 ? 88.878 24.235 46.263 1.00 24.36 78 GLU C CA 1
ATOM 3712 C C . GLU C 1 79 ? 89.478 25.242 45.270 1.00 23.05 78 GLU C C 1
ATOM 3713 O O . GLU C 1 79 ? 89.467 26.446 45.518 1.00 27.33 78 GLU C O 1
ATOM 3719 N N . TYR C 1 80 ? 89.972 24.738 44.139 1.00 19.71 79 TYR C N 1
ATOM 3720 C CA . TYR C 1 80 ? 90.530 25.567 43.065 1.00 18.50 79 TYR C CA 1
ATOM 3721 C C . TYR C 1 80 ? 89.462 26.440 42.397 1.00 30.93 79 TYR C C 1
ATOM 3722 O O . TYR C 1 80 ? 89.691 27.618 42.128 1.00 33.02 79 TYR C O 1
ATOM 3731 N N . LEU C 1 81 ? 88.297 25.852 42.126 1.00 32.91 80 LEU C N 1
ATOM 3732 C CA . LEU C 1 81 ? 87.168 26.589 41.568 1.00 30.31 80 LEU C CA 1
ATOM 3733 C C . LEU C 1 81 ? 86.712 27.713 42.498 1.00 31.95 80 LEU C C 1
ATOM 3734 O O . LEU C 1 81 ? 86.504 28.840 42.052 1.00 36.56 80 LEU C O 1
ATOM 3739 N N . GLU C 1 82 ? 86.581 27.413 43.789 1.00 30.34 81 GLU C N 1
ATOM 3740 C CA . GLU C 1 82 ? 86.213 28.423 44.782 1.00 28.41 81 GLU C CA 1
ATOM 3741 C C . GLU C 1 82 ? 87.161 29.632 44.783 1.00 32.06 81 GLU C C 1
ATOM 3742 O O . GLU C 1 82 ? 86.715 30.776 44.896 1.00 38.99 81 GLU C O 1
ATOM 3748 N N . GLU C 1 83 ? 88.460 29.371 44.658 1.00 21.69 82 GLU C N 1
ATOM 3749 C CA . GLU C 1 83 ? 89.469 30.420 44.627 1.00 26.93 82 GLU C CA 1
ATOM 3750 C C . GLU C 1 83 ? 89.412 31.238 43.341 1.00 36.40 82 GLU C C 1
ATOM 3751 O O . GLU C 1 83 ? 89.710 32.432 43.348 1.00 43.88 82 GLU C O 1
ATOM 3757 N N . LEU C 1 84 ? 89.029 30.609 42.239 1.00 33.26 83 LEU C N 1
ATOM 3758 C CA . LEU C 1 84 ? 88.863 31.349 40.990 1.00 36.97 83 LEU C CA 1
ATOM 3759 C C . LEU C 1 84 ? 87.612 32.213 41.009 1.00 37.82 83 LEU C C 1
ATOM 3760 O O . LEU C 1 84 ? 87.570 33.276 40.393 1.00 44.27 83 LEU C O 1
ATOM 3765 N N . TYR C 1 85 ? 86.585 31.742 41.703 1.00 37.25 84 TYR C N 1
ATOM 3766 C CA . TYR C 1 85 ? 85.298 32.412 41.694 1.00 26.45 84 TYR C CA 1
ATOM 3767 C C . TYR C 1 85 ? 84.715 32.452 43.091 1.00 38.39 84 TYR C C 1
ATOM 3768 O O . TYR C 1 85 ? 83.837 31.652 43.408 1.00 33.53 84 TYR C O 1
ATOM 3777 N N . PRO C 1 86 ? 85.193 33.391 43.927 1.00 39.54 85 PRO C N 1
ATOM 3778 C CA . PRO C 1 86 ? 84.804 33.510 45.343 1.00 42.91 85 PRO C CA 1
ATOM 3779 C C . PRO C 1 86 ? 83.313 33.791 45.505 1.00 47.49 85 PRO C C 1
ATOM 3780 O O . PRO C 1 86 ? 82.700 33.406 46.502 1.00 47.01 85 PRO C O 1
ATOM 3784 N N . ASP C 1 87 ? 82.749 34.479 44.521 1.00 50.73 86 ASP C N 1
ATOM 3785 C CA . ASP C 1 87 ? 81.309 34.640 44.400 1.00 56.21 86 ASP C CA 1
ATOM 3786 C C . ASP C 1 87 ? 80.754 33.329 43.849 1.00 58.87 86 ASP C C 1
ATOM 3787 O O . ASP C 1 87 ? 81.447 32.635 43.107 1.00 63.03 86 ASP C O 1
ATOM 3792 N N . THR C 1 88 ? 79.515 32.994 44.195 1.00 55.49 87 THR C N 1
ATOM 3793 C CA . THR C 1 88 ? 78.953 31.659 43.921 1.00 50.89 87 THR C CA 1
ATOM 3794 C C . THR C 1 88 ? 79.691 30.554 44.677 1.00 47.00 87 THR C C 1
ATOM 3795 O O . THR C 1 88 ? 80.104 29.550 44.084 1.00 48.82 87 THR C O 1
ATOM 3799 N N . ALA C 1 89 ? 79.863 30.724 45.980 1.00 40.06 88 ALA C N 1
ATOM 3800 C CA . ALA C 1 89 ? 80.514 29.681 46.760 1.00 39.90 88 ALA C CA 1
ATOM 3801 C C . ALA C 1 89 ? 79.628 28.441 46.810 1.00 32.21 88 ALA C C 1
ATOM 3802 O O . ALA C 1 89 ? 78.415 28.534 46.686 1.00 32.36 88 ALA C O 1
ATOM 3804 N N . ILE C 1 90 ? 80.244 27.280 46.991 1.00 27.90 89 ILE C N 1
ATOM 3805 C CA . ILE C 1 90 ? 79.496 26.051 47.159 1.00 25.68 89 ILE C CA 1
ATOM 3806 C C . ILE C 1 90 ? 79.801 25.439 48.529 1.00 30.01 89 ILE C C 1
ATOM 3807 O O . ILE C 1 90 ? 79.431 24.298 48.813 1.00 21.81 89 ILE C O 1
ATOM 3812 N N . TYR C 1 91 ? 80.485 26.212 49.369 1.00 22.20 90 TYR C N 1
ATOM 3813 C CA . TYR C 1 91 ? 80.649 25.868 50.779 1.00 23.10 90 TYR C CA 1
ATOM 3814 C C . TYR C 1 91 ? 79.982 26.970 51.589 1.00 22.73 90 TYR C C 1
ATOM 3815 O O . TYR C 1 91 ? 79.927 28.118 51.131 1.00 27.80 90 TYR C O 1
ATOM 3824 N N . PRO C 1 92 ? 79.455 26.633 52.780 1.00 31.53 91 PRO C N 1
ATOM 3825 C CA . PRO C 1 92 ? 78.872 27.668 53.656 1.00 32.38 91 PRO C CA 1
ATOM 3826 C C . PRO C 1 92 ? 79.825 28.846 53.926 1.00 31.47 91 PRO C C 1
ATOM 3827 O O . PRO C 1 92 ? 81.045 28.694 53.845 1.00 31.63 91 PRO C O 1
ATOM 3831 N N . LYS C 1 93 ? 79.258 30.005 54.244 1.00 32.22 92 LYS C N 1
ATOM 3832 C CA . LYS C 1 93 ? 80.024 31.247 54.367 1.00 30.91 92 LYS C CA 1
ATOM 3833 C C . LYS C 1 93 ? 80.739 31.329 55.710 1.00 35.63 92 LYS C C 1
ATOM 3834 O O . LYS C 1 93 ? 81.879 31.775 55.792 1.00 32.42 92 LYS C O 1
ATOM 3840 N N . ASP C 1 94 ? 80.064 30.880 56.760 1.00 41.22 93 ASP C N 1
ATOM 3841 C CA . ASP C 1 94 ? 80.630 30.889 58.099 1.00 40.36 93 ASP C CA 1
ATOM 3842 C C . ASP C 1 94 ? 81.795 29.909 58.219 1.00 47.73 93 ASP C C 1
ATOM 3843 O O . ASP C 1 94 ? 81.679 28.736 57.853 1.00 46.98 93 ASP C O 1
ATOM 3848 N N . ILE C 1 95 ? 82.907 30.399 58.757 1.00 40.80 94 ILE C N 1
ATOM 3849 C CA . ILE C 1 95 ? 84.149 29.632 58.854 1.00 35.27 94 ILE C CA 1
ATOM 3850 C C . ILE C 1 95 ? 83.997 28.259 59.524 1.00 35.36 94 ILE C C 1
ATOM 3851 O O . ILE C 1 95 ? 84.600 27.280 59.074 1.00 41.74 94 ILE C O 1
ATOM 3856 N N . GLN C 1 96 ? 83.194 28.160 60.578 1.00 31.27 95 GLN C N 1
ATOM 3857 C CA . GLN C 1 96 ? 83.054 26.859 61.227 1.00 32.69 95 GLN C CA 1
ATOM 3858 C C . GLN C 1 96 ? 82.155 25.936 60.418 1.00 35.39 95 GLN C C 1
ATOM 3859 O O . GLN C 1 96 ? 82.414 24.736 60.325 1.00 41.94 95 GLN C O 1
ATOM 3865 N N . ALA C 1 97 ? 81.113 26.507 59.824 1.00 32.01 96 ALA C N 1
ATOM 3866 C CA . ALA C 1 97 ? 80.252 25.757 58.927 1.00 30.71 96 ALA C CA 1
ATOM 3867 C C . ALA C 1 97 ? 81.055 25.177 57.750 1.00 33.57 96 ALA C C 1
ATOM 3868 O O . ALA C 1 97 ? 80.901 24.002 57.400 1.00 36.01 96 ALA C O 1
ATOM 3870 N N . ARG C 1 98 ? 81.922 25.997 57.165 1.00 13.55 97 ARG C N 1
ATOM 3871 C CA . ARG C 1 98 ? 82.798 25.558 56.084 1.00 23.90 97 ARG C CA 1
ATOM 3872 C C . ARG C 1 98 ? 83.769 24.453 56.540 1.00 27.05 97 ARG C C 1
ATOM 3873 O O . ARG C 1 98 ? 84.034 23.502 55.807 1.00 29.28 97 ARG C O 1
ATOM 3881 N N . ALA C 1 99 ? 84.287 24.578 57.756 1.00 21.75 98 ALA C N 1
ATOM 3882 C CA . ALA C 1 99 ? 85.205 23.586 58.277 1.00 22.11 98 ALA C CA 1
ATOM 3883 C C . ALA C 1 99 ? 84.487 22.259 58.448 1.00 21.50 98 ALA C C 1
ATOM 3884 O O . ALA C 1 99 ? 85.032 21.200 58.108 1.00 29.11 98 ALA C O 1
ATOM 3886 N N . ARG C 1 100 ? 83.256 22.298 58.943 1.00 19.34 99 ARG C N 1
ATOM 3887 C CA . ARG C 1 100 ? 82.509 21.046 59.054 1.00 29.88 99 ARG C CA 1
ATOM 3888 C C . ARG C 1 100 ? 82.168 20.452 57.681 1.00 21.34 99 ARG C C 1
ATOM 3889 O O . ARG C 1 100 ? 82.221 19.242 57.510 1.00 14.38 99 ARG C O 1
ATOM 3897 N N . ALA C 1 101 ? 81.827 21.305 56.719 1.00 16.12 100 ALA C N 1
ATOM 3898 C CA . ALA C 1 101 ? 81.566 20.859 55.356 1.00 22.74 100 ALA C CA 1
ATOM 3899 C C . ALA C 1 101 ? 82.775 20.102 54.815 1.00 12.68 100 ALA C C 1
ATOM 3900 O O . ALA C 1 101 ? 82.658 18.970 54.369 1.00 22.19 100 ALA C O 1
ATOM 3902 N N . ARG C 1 102 ? 83.943 20.726 54.902 1.00 20.42 101 ARG C N 1
ATOM 3903 C CA . ARG C 1 102 ? 85.183 20.110 54.459 1.00 18.32 101 ARG C CA 1
ATOM 3904 C C . ARG C 1 102 ? 85.438 18.776 55.149 1.00 21.39 101 ARG C C 1
ATOM 3905 O O . ARG C 1 102 ? 85.865 17.811 54.507 1.00 20.62 101 ARG C O 1
ATOM 3913 N N . GLN C 1 103 ? 85.150 18.724 56.448 1.00 21.19 102 GLN C N 1
ATOM 3914 C CA . GLN C 1 103 ? 85.295 17.499 57.237 1.00 15.37 102 GLN C CA 1
ATOM 3915 C C . GLN C 1 103 ? 84.378 16.375 56.787 1.00 26.16 102 GLN C C 1
ATOM 3916 O O . GLN C 1 103 ? 84.825 15.224 56.611 1.00 21.00 102 GLN C O 1
ATOM 3922 N N . ILE C 1 104 ? 83.096 16.703 56.609 1.00 26.85 103 ILE C N 1
ATOM 3923 C CA . ILE C 1 104 ? 82.103 15.719 56.188 1.00 20.20 103 ILE C CA 1
ATOM 3924 C C . ILE C 1 104 ? 82.483 15.179 54.808 1.00 21.08 103 ILE C C 1
ATOM 3925 O O . ILE C 1 104 ? 82.497 13.967 54.586 1.00 22.51 103 ILE C O 1
ATOM 3930 N N . GLN C 1 105 ? 82.842 16.087 53.909 1.00 19.79 104 GLN C N 1
ATOM 3931 C CA . GLN C 1 105 ? 83.390 15.734 52.599 1.00 20.41 104 GLN C CA 1
ATOM 3932 C C . GLN C 1 105 ? 84.616 14.793 52.659 1.00 21.41 104 GLN C C 1
ATOM 3933 O O . GLN C 1 105 ? 84.646 13.758 51.991 1.00 21.17 104 GLN C O 1
ATOM 3939 N N . ALA C 1 106 ? 85.617 15.136 53.470 1.00 21.62 105 ALA C N 1
ATOM 3940 C CA . ALA C 1 106 ? 86.805 14.295 53.585 1.00 14.88 105 ALA C CA 1
ATOM 3941 C C . ALA C 1 106 ? 86.439 12.919 54.111 1.00 18.18 105 ALA C C 1
ATOM 3942 O O . ALA C 1 106 ? 86.901 11.881 53.604 1.00 23.84 105 ALA C O 1
ATOM 3944 N N . TRP C 1 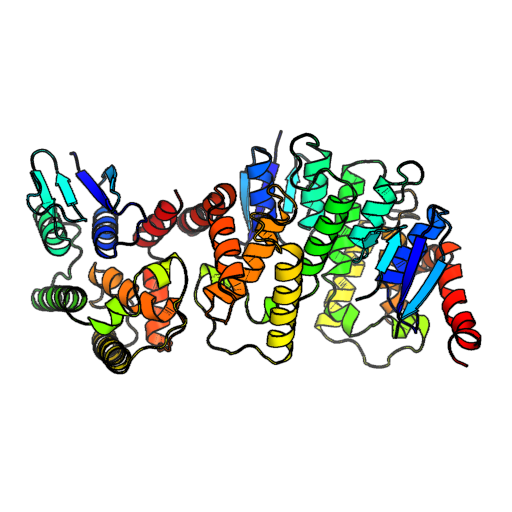107 ? 85.604 12.927 55.141 1.00 22.95 106 TRP C N 1
ATOM 3945 C CA . TRP C 1 107 ? 85.143 11.711 55.805 1.00 18.91 106 TRP C CA 1
ATOM 3946 C C . TRP C 1 107 ? 84.383 10.799 54.819 1.00 18.45 106 TRP C C 1
ATOM 3947 O O . TRP C 1 107 ? 84.686 9.610 54.723 1.00 23.37 106 TRP C O 1
ATOM 3958 N N . LEU C 1 108 ? 83.451 11.362 54.051 1.00 14.89 107 LEU C N 1
ATOM 3959 C CA . LEU C 1 108 ? 82.777 10.622 52.963 1.00 17.66 107 LEU C CA 1
ATOM 3960 C C . LEU C 1 108 ? 83.729 10.011 51.941 1.00 14.99 107 LEU C C 1
ATOM 3961 O O . LEU C 1 108 ? 83.451 8.959 51.368 1.00 22.85 107 LEU C O 1
ATOM 3966 N N . ARG C 1 109 ? 84.827 10.707 51.686 1.00 19.17 108 ARG C N 1
ATOM 3967 C CA . ARG C 1 109 ? 85.848 10.268 50.746 1.00 16.82 108 ARG C CA 1
ATOM 3968 C C . ARG C 1 109 ? 86.630 9.066 51.245 1.00 18.13 108 ARG C C 1
ATOM 3969 O O . ARG C 1 109 ? 86.848 8.113 50.500 1.00 24.85 108 ARG C O 1
ATOM 3977 N N . SER C 1 110 ? 87.042 9.101 52.506 1.00 16.14 109 SER C N 1
ATOM 3978 C CA . SER C 1 110 ? 88.022 8.114 52.996 1.00 21.82 109 SER C CA 1
ATOM 3979 C C . SER C 1 110 ? 87.459 7.087 53.972 1.00 20.96 109 SER C C 1
ATOM 3980 O O . SER C 1 110 ? 88.005 5.996 54.098 1.00 32.70 109 SER C O 1
ATOM 3983 N N . ASP C 1 111 ? 86.387 7.429 54.679 1.00 21.13 110 ASP C N 1
ATOM 3984 C CA . ASP C 1 111 ? 85.793 6.477 55.600 1.00 27.02 110 ASP C CA 1
ATOM 3985 C C . ASP C 1 111 ? 84.693 5.681 54.890 1.00 26.60 110 ASP C C 1
ATOM 3986 O O . ASP C 1 111 ? 84.642 5.670 53.667 1.00 28.82 110 ASP C O 1
ATOM 3991 N N . LEU C 1 112 ? 83.824 5.018 55.654 1.00 31.42 111 LEU C N 1
ATOM 3992 C CA . LEU C 1 112 ? 82.727 4.213 55.095 1.00 27.15 111 LEU C CA 1
ATOM 3993 C C . LEU C 1 112 ? 83.212 3.236 54.029 1.00 31.74 111 LEU C C 1
ATOM 3994 O O . LEU C 1 112 ? 82.547 3.023 53.019 1.00 44.09 111 LEU C O 1
ATOM 3999 N N . VAL C 1 113 ? 84.391 2.669 54.261 1.00 27.39 112 VAL C N 1
ATOM 4000 C CA . VAL C 1 113 ? 85.016 1.718 53.354 1.00 21.87 112 VAL C CA 1
ATOM 4001 C C . VAL C 1 113 ? 84.122 0.526 53.042 1.00 27.75 112 VAL C C 1
ATOM 4002 O O . VAL C 1 113 ? 84.043 0.076 51.897 1.00 35.29 112 VAL C O 1
ATOM 4006 N N . ALA C 1 114 ? 83.457 0.001 54.060 1.00 25.10 113 ALA C N 1
ATOM 4007 C CA . ALA C 1 114 ? 82.656 -1.199 53.859 1.00 29.01 113 ALA C CA 1
ATOM 4008 C C . ALA C 1 114 ? 81.436 -0.894 52.984 1.00 30.99 113 ALA C C 1
ATOM 4009 O O . ALA C 1 114 ? 81.095 -1.671 52.085 1.00 28.84 113 ALA C O 1
ATOM 4011 N N . LEU C 1 115 ? 80.808 0.254 53.225 1.00 26.37 114 LEU C N 1
ATOM 4012 C CA . LEU C 1 115 ? 79.656 0.661 52.437 1.00 19.40 114 LEU C CA 1
ATOM 4013 C C . LEU C 1 115 ? 80.042 0.905 50.992 1.00 31.70 114 LEU C C 1
ATOM 4014 O O . LEU C 1 115 ? 79.370 0.429 50.075 1.00 29.46 114 LEU C O 1
ATOM 4019 N N . ARG C 1 116 ? 81.128 1.642 50.780 1.00 32.22 115 ARG C N 1
ATOM 4020 C CA . ARG C 1 116 ? 81.534 2.000 49.424 1.00 17.28 115 ARG C CA 1
ATOM 4021 C C . ARG C 1 116 ? 81.943 0.772 48.629 1.00 20.67 115 ARG C C 1
ATOM 4022 O O . ARG C 1 116 ? 81.774 0.718 47.415 1.00 17.85 115 ARG C O 1
ATOM 4030 N N . THR C 1 117 ? 82.476 -0.228 49.323 1.00 27.52 116 THR C N 1
ATOM 4031 C CA . THR C 1 117 ? 82.877 -1.470 48.682 1.00 24.10 116 THR C CA 1
ATOM 4032 C C . THR C 1 117 ? 81.675 -2.364 48.385 1.00 22.53 116 THR C C 1
ATOM 4033 O O . THR C 1 117 ? 81.553 -2.914 47.296 1.00 28.30 116 THR C O 1
ATOM 4037 N N . GLU C 1 118 ? 80.790 -2.506 49.362 1.00 25.97 117 GLU C N 1
ATOM 4038 C CA . GLU C 1 118 ? 79.653 -3.421 49.248 1.00 32.34 117 GLU C CA 1
ATOM 4039 C C . GLU C 1 118 ? 78.455 -2.796 48.513 1.00 33.45 117 GLU C C 1
ATOM 4040 O O . GLU C 1 118 ? 77.551 -3.492 48.058 1.00 29.95 117 GLU C O 1
ATOM 4046 N N . ARG C 1 119 ? 78.458 -1.478 48.402 1.00 32.37 118 ARG C N 1
ATOM 4047 C CA . ARG C 1 119 ? 77.431 -0.782 47.646 1.00 31.89 118 ARG C CA 1
ATOM 4048 C C . ARG C 1 119 ? 78.044 0.253 46.695 1.00 25.70 118 ARG C C 1
ATOM 4049 O O . ARG C 1 119 ? 77.992 1.440 46.965 1.00 17.54 118 ARG C O 1
ATOM 4057 N N . PRO C 1 120 ? 78.653 -0.207 45.590 1.00 21.50 119 PRO C N 1
ATOM 4058 C CA . PRO C 1 120 ? 79.296 0.692 44.621 1.00 20.44 119 PRO C CA 1
ATOM 4059 C C . PRO C 1 120 ? 78.273 1.385 43.720 1.00 22.12 119 PRO C C 1
ATOM 4060 O O . PRO C 1 120 ? 77.129 0.929 43.631 1.00 29.24 119 PRO C O 1
ATOM 4064 N N . THR C 1 121 ? 78.687 2.460 43.053 1.00 16.70 120 THR C N 1
ATOM 4065 C CA . THR C 1 121 ? 77.759 3.310 42.309 1.00 15.22 120 THR C CA 1
ATOM 4066 C C . THR C 1 121 ? 76.964 2.541 41.249 1.00 16.54 120 THR C C 1
ATOM 4067 O O . THR C 1 121 ? 75.871 2.959 40.875 1.00 21.31 120 THR C O 1
ATOM 4071 N N . ASP C 1 122 ? 77.503 1.406 40.810 1.00 13.91 121 ASP C N 1
ATOM 4072 C CA . ASP C 1 122 ? 76.769 0.428 39.993 1.00 26.89 121 ASP C CA 1
ATOM 4073 C C . ASP C 1 122 ? 75.361 0.210 40.529 1.00 25.12 121 ASP C C 1
ATOM 4074 O O . ASP C 1 122 ? 74.420 0.133 39.749 1.00 23.73 121 ASP C O 1
ATOM 4079 N N . VAL C 1 123 ? 75.220 0.087 41.856 1.00 14.95 122 VAL C N 1
ATOM 4080 C CA . VAL C 1 123 ? 73.907 -0.194 42.440 1.00 18.75 122 VAL C CA 1
ATOM 4081 C C . VAL C 1 123 ? 72.965 0.996 42.372 1.00 14.30 122 VAL C C 1
ATOM 4082 O O . VAL C 1 123 ? 71.762 0.829 42.484 1.00 27.00 122 VAL C O 1
ATOM 4086 N N . ILE C 1 124 ? 73.522 2.192 42.193 1.00 21.42 123 ILE C N 1
ATOM 4087 C CA . ILE C 1 124 ? 72.710 3.378 41.975 1.00 19.13 123 ILE C CA 1
ATOM 4088 C C . ILE C 1 124 ? 72.282 3.470 40.510 1.00 17.01 123 ILE C C 1
ATOM 4089 O O . ILE C 1 124 ? 71.123 3.678 40.222 1.00 11.72 123 ILE C O 1
ATOM 4094 N N . PHE C 1 125 ? 73.224 3.269 39.592 1.00 24.97 124 PHE C N 1
ATOM 4095 C CA . PHE C 1 125 ? 73.033 3.589 38.174 1.00 18.85 124 PHE C CA 1
ATOM 4096 C C . PHE C 1 125 ? 72.757 2.374 37.256 1.00 22.94 124 PHE C C 1
ATOM 4097 O O . PHE C 1 125 ? 72.265 2.528 36.141 1.00 17.92 124 PHE C O 1
ATOM 4105 N N . ILE C 1 126 ? 73.083 1.169 37.704 1.00 21.91 125 ILE C N 1
ATOM 4106 C CA . ILE C 1 126 ? 72.855 -0.004 36.860 1.00 18.39 125 ILE C CA 1
ATOM 4107 C C . ILE C 1 126 ? 71.903 -1.033 37.480 1.00 24.92 125 ILE C C 1
ATOM 4108 O O . ILE C 1 126 ? 70.868 -1.355 36.900 1.00 29.42 125 ILE C O 1
ATOM 4113 N N . GLN C 1 127 ? 72.256 -1.566 38.644 1.00 23.16 126 GLN C N 1
ATOM 4114 C CA . GLN C 1 127 ? 71.395 -2.543 39.302 1.00 28.11 126 GLN C CA 1
ATOM 4115 C C . GLN C 1 127 ? 71.856 -2.824 40.731 1.00 31.95 126 GLN C C 1
ATOM 4116 O O . GLN C 1 127 ? 73.032 -2.698 41.045 1.00 31.31 126 GLN C O 1
ATOM 4122 N N . PRO C 1 128 ? 70.915 -3.192 41.606 1.00 30.57 127 PRO C N 1
ATOM 4123 C CA . PRO C 1 128 ? 71.212 -3.551 42.996 1.00 28.47 127 PRO C CA 1
ATOM 4124 C C . PRO C 1 128 ? 72.060 -4.814 43.120 1.00 29.44 127 PRO C C 1
ATOM 4125 O O . PRO C 1 128 ? 72.058 -5.630 42.202 1.00 25.09 127 PRO C O 1
ATOM 4129 N N . LYS C 1 129 ? 72.766 -4.958 44.244 1.00 29.77 128 LYS C N 1
ATOM 4130 C CA . LYS C 1 129 ? 73.422 -6.205 44.613 1.00 27.84 128 LYS C CA 1
ATOM 4131 C C . LYS C 1 129 ? 72.478 -7.019 45.486 1.00 28.05 128 LYS C C 1
ATOM 4132 O O . LYS C 1 129 ? 71.864 -6.482 46.404 1.00 30.56 128 LYS C O 1
ATOM 4138 N N . SER C 1 130 ? 72.406 -8.320 45.240 1.00 40.69 129 SER C N 1
ATOM 4139 C CA . SER C 1 130 ? 71.650 -9.220 46.117 1.00 51.01 129 SER C CA 1
ATOM 4140 C C . SER C 1 130 ? 72.330 -9.380 47.479 1.00 58.44 129 SER C C 1
ATOM 4141 O O . SER C 1 130 ? 71.664 -9.502 48.514 1.00 63.22 129 SER C O 1
ATOM 4144 N N . THR C 1 131 ? 73.661 -9.383 47.460 1.00 51.74 130 THR C N 1
ATOM 4145 C CA . THR C 1 131 ? 74.477 -9.684 48.633 1.00 46.95 130 THR C CA 1
ATOM 4146 C C . THR C 1 131 ? 74.253 -8.689 49.775 1.00 45.24 130 THR C C 1
ATOM 4147 O O . THR C 1 131 ? 74.416 -7.481 49.598 1.00 45.26 130 THR C O 1
ATOM 4151 N N . PRO C 1 132 ? 73.864 -9.195 50.955 1.00 47.54 131 PRO C N 1
ATOM 4152 C CA . PRO C 1 132 ? 73.527 -8.308 52.078 1.00 43.66 131 PRO C CA 1
ATOM 4153 C C . PRO C 1 132 ? 74.735 -7.581 52.646 1.00 41.18 131 PRO C C 1
ATOM 4154 O O . PRO C 1 132 ? 75.877 -7.973 52.404 1.00 45.36 131 PRO C O 1
ATOM 4158 N N . LEU C 1 133 ? 74.469 -6.499 53.369 1.00 32.32 132 LEU C N 1
ATOM 4159 C CA . LEU C 1 133 ? 75.524 -5.771 54.040 1.00 35.37 132 LEU C CA 1
ATOM 4160 C C . LEU C 1 133 ? 76.172 -6.696 55.058 1.00 44.80 132 LEU C C 1
ATOM 4161 O O . LEU C 1 133 ? 75.484 -7.356 55.846 1.00 43.85 132 LEU C O 1
ATOM 4166 N N . SER C 1 134 ? 77.500 -6.748 55.017 1.00 45.00 133 SER C N 1
ATOM 4167 C CA . SER C 1 134 ? 78.284 -7.496 55.985 1.00 36.57 133 SER C CA 1
ATOM 4168 C C . SER C 1 134 ? 78.193 -6.788 57.313 1.00 40.19 133 SER C C 1
ATOM 4169 O O . SER C 1 134 ? 77.545 -5.748 57.424 1.00 42.66 133 SER C O 1
ATOM 4172 N N . GLU C 1 135 ? 78.864 -7.338 58.319 1.00 51.88 134 GLU C N 1
ATOM 4173 C CA . GLU C 1 135 ? 78.822 -6.746 59.645 1.00 56.06 134 GLU C CA 1
ATOM 4174 C C . GLU C 1 135 ? 79.475 -5.380 59.618 1.00 45.61 134 GLU C C 1
ATOM 4175 O O . GLU C 1 135 ? 78.986 -4.444 60.240 1.00 49.42 134 GLU C O 1
ATOM 4181 N N . GLU C 1 136 ? 80.583 -5.277 58.894 1.00 43.60 135 GLU C N 1
ATOM 4182 C CA . GLU C 1 136 ? 81.242 -3.997 58.684 1.00 51.57 135 GLU C CA 1
ATOM 4183 C C . GLU C 1 136 ? 80.346 -3.085 57.851 1.00 51.20 135 GLU C C 1
ATOM 4184 O O . GLU C 1 136 ? 80.276 -1.877 58.096 1.00 48.33 135 GLU C O 1
ATOM 4190 N N . GLY C 1 137 ? 79.675 -3.676 56.862 1.00 47.60 136 GLY C N 1
ATOM 4191 C CA . GLY C 1 137 ? 78.745 -2.949 56.019 1.00 46.06 136 GLY C CA 1
ATOM 4192 C C . GLY C 1 137 ? 77.641 -2.297 56.837 1.00 43.27 136 GLY C C 1
ATOM 4193 O O . GLY C 1 137 ? 77.291 -1.137 56.607 1.00 42.75 136 GLY C O 1
ATOM 4194 N N . LYS C 1 138 ? 77.099 -3.034 57.801 1.00 35.63 137 LYS C N 1
ATOM 4195 C CA . LYS C 1 138 ? 76.038 -2.493 58.647 1.00 42.49 137 LYS C CA 1
ATOM 4196 C C . LYS C 1 138 ? 76.562 -1.325 59.483 1.00 40.40 137 LYS C C 1
ATOM 4197 O O . LYS C 1 138 ? 75.896 -0.298 59.622 1.00 34.75 137 LYS C O 1
ATOM 4203 N N . LYS C 1 139 ? 77.763 -1.482 60.029 1.00 43.57 138 LYS C N 1
ATOM 4204 C CA . LYS C 1 139 ? 78.333 -0.460 60.907 1.00 49.70 138 LYS C CA 1
ATOM 4205 C C . LYS C 1 139 ? 78.598 0.849 60.166 1.00 42.65 138 LYS C C 1
ATOM 4206 O O . LYS C 1 139 ? 78.306 1.933 60.682 1.00 41.77 138 LYS C O 1
ATOM 4212 N N . ALA C 1 140 ? 79.140 0.744 58.955 1.00 32.35 139 ALA C N 1
ATOM 4213 C CA . ALA C 1 140 ? 79.340 1.924 58.109 1.00 35.28 139 ALA C CA 1
ATOM 4214 C C . ALA C 1 140 ? 78.025 2.675 57.867 1.00 28.09 139 ALA C C 1
ATOM 4215 O O . ALA C 1 140 ? 77.957 3.887 58.040 1.00 27.72 139 ALA C O 1
ATOM 4217 N N . ALA C 1 141 ? 76.980 1.937 57.499 1.00 36.71 140 ALA C N 1
ATOM 4218 C CA . ALA C 1 141 ? 75.681 2.525 57.212 1.00 30.35 140 ALA C CA 1
ATOM 4219 C C . ALA C 1 141 ? 75.150 3.270 58.426 1.00 37.79 140 ALA C C 1
ATOM 4220 O O . ALA C 1 141 ? 74.682 4.409 58.323 1.00 38.70 140 ALA C O 1
ATOM 4222 N N . GLU C 1 142 ? 75.250 2.615 59.578 1.00 36.61 141 GLU C N 1
ATOM 4223 C CA . GLU C 1 142 ? 74.726 3.136 60.822 1.00 31.45 141 GLU C CA 1
ATOM 4224 C C . GLU C 1 142 ? 75.440 4.432 61.182 1.00 35.85 141 GLU C C 1
ATOM 4225 O O . GLU C 1 142 ? 74.827 5.389 61.658 1.00 38.53 141 GLU C O 1
ATOM 4231 N N . LYS C 1 143 ? 76.745 4.456 60.943 1.00 34.65 142 LYS C N 1
ATOM 4232 C CA . LYS C 1 143 ? 77.560 5.628 61.235 1.00 33.06 142 LYS C CA 1
ATOM 4233 C C . LYS C 1 143 ? 77.115 6.795 60.364 1.00 35.54 142 LYS C C 1
ATOM 4234 O O . LYS C 1 143 ? 76.963 7.928 60.840 1.00 32.43 142 LYS C O 1
ATOM 4240 N N . LEU C 1 144 ? 76.924 6.500 59.077 1.00 27.34 143 LEU C N 1
ATOM 4241 C CA . LEU C 1 144 ? 76.364 7.445 58.126 1.00 26.65 143 LEU C CA 1
ATOM 4242 C C . LEU C 1 144 ? 75.043 8.007 58.634 1.00 32.12 143 LEU C C 1
ATOM 4243 O O . LEU C 1 144 ? 74.870 9.226 58.709 1.00 26.57 143 LEU C O 1
ATOM 4248 N N . PHE C 1 145 ? 74.121 7.118 59.002 1.00 27.10 144 PHE C N 1
ATOM 4249 C CA . PHE C 1 145 ? 72.813 7.551 59.498 1.00 43.36 144 PHE C CA 1
ATOM 4250 C C . PHE C 1 145 ? 72.966 8.506 60.676 1.00 41.04 144 PHE C C 1
ATOM 4251 O O . PHE C 1 145 ? 72.289 9.531 60.739 1.00 45.89 144 PHE C O 1
ATOM 4259 N N . PHE C 1 146 ? 73.861 8.169 61.597 1.00 28.21 145 PHE C N 1
ATOM 4260 C CA . PHE C 1 146 ? 74.079 8.974 62.797 1.00 38.07 145 PHE C CA 1
ATOM 4261 C C . PHE C 1 146 ? 74.545 10.373 62.440 1.00 44.76 145 PHE C C 1
ATOM 4262 O O . PHE C 1 146 ? 73.973 11.367 62.893 1.00 47.55 145 PHE C O 1
ATOM 4270 N N . VAL C 1 147 ? 75.600 10.438 61.631 1.00 40.98 146 VAL C N 1
ATOM 4271 C CA . VAL C 1 147 ? 76.188 11.706 61.247 1.00 34.41 146 VAL C CA 1
ATOM 4272 C C . VAL C 1 147 ? 75.212 12.500 60.383 1.00 39.07 146 VAL C C 1
ATOM 4273 O O . VAL C 1 147 ? 75.093 13.718 60.521 1.00 46.05 146 VAL C O 1
ATOM 4277 N N . ALA C 1 148 ? 74.510 11.822 59.490 1.00 26.70 147 ALA C N 1
ATOM 4278 C CA . ALA C 1 148 ? 73.541 12.538 58.664 1.00 29.73 147 ALA C CA 1
ATOM 4279 C C . ALA C 1 148 ? 72.371 13.059 59.495 1.00 27.91 147 ALA C C 1
ATOM 4280 O O . ALA C 1 148 ? 72.014 14.226 59.406 1.00 28.38 147 ALA C O 1
ATOM 4282 N N . GLU C 1 149 ? 71.780 12.199 60.313 1.00 27.30 148 GLU C N 1
ATOM 4283 C CA . GLU C 1 149 ? 70.672 12.638 61.151 1.00 35.06 148 GLU C CA 1
ATOM 4284 C C . GLU C 1 149 ? 71.074 13.744 62.123 1.00 33.50 148 GLU C C 1
ATOM 4285 O O . GLU C 1 149 ? 70.312 14.677 62.356 1.00 42.43 148 GLU C O 1
ATOM 4291 N N . LYS C 1 150 ? 72.289 13.675 62.646 1.00 31.75 149 LYS C N 1
ATOM 4292 C CA . LYS C 1 150 ? 72.765 14.721 63.544 1.00 35.73 149 LYS C CA 1
ATOM 4293 C C . LYS C 1 150 ? 72.979 16.054 62.830 1.00 36.82 149 LYS C C 1
ATOM 4294 O O . LYS C 1 150 ? 72.762 17.119 63.405 1.00 37.97 149 LYS C O 1
ATOM 4300 N N . LEU C 1 151 ? 73.402 16.000 61.573 1.00 37.13 150 LEU C N 1
ATOM 4301 C CA . LEU C 1 151 ? 73.692 17.221 60.835 1.00 34.23 150 LEU C CA 1
ATOM 4302 C C . LEU C 1 151 ? 72.442 17.892 60.267 1.00 39.61 150 LEU C C 1
ATOM 4303 O O . LEU C 1 151 ? 72.431 19.101 60.073 1.00 43.29 150 LEU C O 1
ATOM 4308 N N . LEU C 1 152 ? 71.395 17.112 60.011 1.00 43.46 151 LEU C N 1
ATOM 4309 C CA . LEU C 1 152 ? 70.201 17.625 59.338 1.00 47.10 151 LEU C CA 1
ATOM 4310 C C . LEU C 1 152 ? 69.132 18.177 60.260 1.00 54.34 151 LEU C C 1
ATOM 4311 O O . LEU C 1 152 ? 68.357 19.033 59.846 1.00 67.01 151 LEU C O 1
ATOM 4316 N N . ALA C 1 153 ? 69.062 17.657 61.481 1.00 62.29 152 ALA C N 1
ATOM 4317 C CA . ALA C 1 153 ? 68.095 18.131 62.464 1.00 74.37 152 ALA C CA 1
ATOM 4318 C C . ALA C 1 153 ? 67.993 19.660 62.414 1.00 82.87 152 ALA C C 1
ATOM 4319 O O . ALA C 1 153 ? 69.006 20.339 62.256 1.00 85.13 152 ALA C O 1
ATOM 4321 N N . SER C 1 154 ? 66.783 20.206 62.498 1.00 85.87 153 SER C N 1
ATOM 4322 C CA . SER C 1 154 ? 65.558 19.436 62.655 1.00 85.69 153 SER C CA 1
ATOM 4323 C C . SER C 1 154 ? 64.668 19.650 61.446 1.00 80.01 153 SER C C 1
ATOM 4324 O O . SER C 1 154 ? 64.104 20.733 61.261 1.00 73.02 153 SER C O 1
ATOM 4327 N N . ASP C 1 155 ? 64.548 18.610 60.630 1.00 79.34 154 ASP C N 1
ATOM 4328 C CA . ASP C 1 155 ? 63.789 18.678 59.387 1.00 74.00 154 ASP C CA 1
ATOM 4329 C C . ASP C 1 155 ? 64.274 19.828 58.498 1.00 64.66 154 ASP C C 1
ATOM 4330 O O . ASP C 1 155 ? 63.500 20.706 58.111 1.00 62.18 154 ASP C O 1
ATOM 4335 N N . ALA C 1 156 ? 65.567 19.828 58.188 1.00 53.89 155 ALA C N 1
ATOM 4336 C CA . ALA C 1 156 ? 66.123 20.862 57.331 1.00 47.73 155 ALA C CA 1
ATOM 4337 C C . ALA C 1 156 ? 66.271 20.387 55.889 1.00 47.38 155 ALA C C 1
ATOM 4338 O O . ALA C 1 156 ? 66.324 19.183 55.602 1.00 40.76 155 ALA C O 1
ATOM 4340 N N . GLU C 1 157 ? 66.333 21.353 54.985 1.00 40.74 156 GLU C N 1
ATOM 4341 C CA . GLU C 1 157 ? 66.378 21.062 53.574 1.00 28.51 156 GLU C CA 1
ATOM 4342 C C . GLU C 1 157 ? 67.807 20.692 53.178 1.00 27.94 156 GLU C C 1
ATOM 4343 O O . GLU C 1 157 ? 68.022 19.741 52.438 1.00 34.36 156 GLU C O 1
ATOM 4349 N N . PHE C 1 158 ? 68.777 21.449 53.684 1.00 25.96 157 PHE C N 1
ATOM 4350 C CA . PHE C 1 158 ? 70.188 21.209 53.397 1.00 25.53 157 PHE C CA 1
ATOM 4351 C C . PHE C 1 158 ? 71.022 21.189 54.680 1.00 28.19 157 PHE C C 1
ATOM 4352 O O . PHE C 1 158 ? 70.659 21.829 55.673 1.00 31.09 157 PHE C O 1
ATOM 4360 N N . LEU C 1 159 ? 72.153 20.484 54.630 1.00 25.61 158 LEU C N 1
ATOM 4361 C CA . LEU C 1 159 ? 73.064 20.305 55.768 1.00 26.22 158 LEU C CA 1
ATOM 4362 C C . LEU C 1 159 ? 73.476 21.590 56.477 1.00 28.78 158 LEU C C 1
ATOM 4363 O O . LEU C 1 159 ? 73.547 21.635 57.708 1.00 30.18 158 LEU C O 1
ATOM 4368 N N . PHE C 1 160 ? 73.793 22.619 55.701 1.00 27.35 159 PHE C N 1
ATOM 4369 C CA . PHE C 1 160 ? 74.258 23.869 56.284 1.00 30.00 159 PHE C CA 1
ATOM 4370 C C . PHE C 1 160 ? 73.389 25.092 55.950 1.00 29.44 159 PHE C C 1
ATOM 4371 O O . PHE C 1 160 ? 73.899 26.195 55.778 1.00 33.55 159 PHE C O 1
ATOM 4379 N N . GLY C 1 161 ? 72.080 24.894 55.869 1.00 27.46 160 GLY C N 1
ATOM 4380 C CA . GLY C 1 161 ? 71.164 26.007 55.678 1.00 26.16 160 GLY C CA 1
ATOM 4381 C C . GLY C 1 161 ? 70.827 26.189 54.224 1.00 32.55 160 GLY C C 1
ATOM 4382 O O . GLY C 1 161 ? 69.737 25.840 53.796 1.00 44.27 160 GLY C O 1
ATOM 4383 N N . SER C 1 162 ? 71.762 26.728 53.455 1.00 23.60 161 SER C N 1
ATOM 4384 C CA . SER C 1 162 ? 71.598 26.765 52.015 1.00 26.68 161 SER C CA 1
ATOM 4385 C C . SER C 1 162 ? 72.404 25.627 51.370 1.00 30.96 161 SER C C 1
ATOM 4386 O O . SER C 1 162 ? 73.288 25.029 52.011 1.00 21.72 161 SER C O 1
ATOM 4389 N N . TRP C 1 163 ? 72.066 25.309 50.122 1.00 28.71 162 TRP C N 1
ATOM 4390 C CA . TRP C 1 163 ? 72.732 24.241 49.391 1.00 21.29 162 TRP C CA 1
ATOM 4391 C C . TRP C 1 163 ? 74.242 24.422 49.374 1.00 30.57 162 TRP C C 1
ATOM 4392 O O . TRP C 1 163 ? 74.750 25.529 49.206 1.00 20.52 162 TRP C O 1
ATOM 4403 N N . SER C 1 164 ? 74.942 23.307 49.551 1.00 27.04 163 SER C N 1
ATOM 4404 C CA . SER C 1 164 ? 76.377 23.233 49.366 1.00 25.31 163 SER C CA 1
ATOM 4405 C C . SER C 1 164 ? 76.704 21.921 48.670 1.00 30.45 163 SER C C 1
ATOM 4406 O O . SER C 1 164 ? 75.853 21.034 48.542 1.00 26.58 163 SER C O 1
ATOM 4409 N N . ILE C 1 165 ? 77.952 21.782 48.242 1.00 18.69 164 ILE C N 1
ATOM 4410 C CA . ILE C 1 165 ? 78.322 20.634 47.429 1.00 15.44 164 ILE C CA 1
ATOM 4411 C C . ILE C 1 165 ? 78.215 19.333 48.243 1.00 16.93 164 ILE C C 1
ATOM 4412 O O . ILE C 1 165 ? 78.014 18.244 47.692 1.00 15.97 164 ILE C O 1
ATOM 4417 N N . VAL C 1 166 ? 78.321 19.458 49.563 1.00 11.26 165 VAL C N 1
ATOM 4418 C CA . VAL C 1 166 ? 78.324 18.295 50.440 1.00 11.30 165 VAL C CA 1
ATOM 4419 C C . VAL C 1 166 ? 76.951 17.609 50.454 1.00 11.61 165 VAL C C 1
ATOM 4420 O O . VAL C 1 166 ? 76.854 16.401 50.651 1.00 21.03 165 VAL C O 1
ATOM 4424 N N . ASP C 1 167 ? 75.901 18.393 50.239 1.00 12.07 166 ASP C N 1
ATOM 4425 C CA . ASP C 1 167 ? 74.551 17.866 50.007 1.00 17.74 166 ASP C CA 1
ATOM 4426 C C . ASP C 1 167 ? 74.535 16.847 48.876 1.00 18.93 166 ASP C C 1
ATOM 4427 O O . ASP C 1 167 ? 74.014 15.737 49.040 1.00 11.98 166 ASP C O 1
ATOM 4432 N N . ALA C 1 168 ? 75.100 17.225 47.731 1.00 11.40 167 ALA C N 1
ATOM 4433 C CA . ALA C 1 168 ? 75.173 16.299 46.606 1.00 12.39 167 ALA C CA 1
ATOM 4434 C C . ALA C 1 168 ? 75.981 15.061 46.985 1.00 16.60 167 ALA C C 1
ATOM 4435 O O . ALA C 1 168 ? 75.600 13.933 46.660 1.00 32.08 167 ALA C O 1
ATOM 4437 N N . GLU C 1 169 ? 77.077 15.271 47.698 1.00 13.17 168 GLU C N 1
ATOM 4438 C CA . GLU C 1 169 ? 77.954 14.165 48.058 1.00 13.80 168 GLU C CA 1
ATOM 4439 C C . GLU C 1 169 ? 77.271 13.206 49.016 1.00 14.22 168 GLU C C 1
ATOM 4440 O O . GLU C 1 169 ? 77.348 11.995 48.837 1.00 17.57 168 GLU C O 1
ATOM 4446 N N . LEU C 1 170 ? 76.625 13.747 50.043 1.00 15.87 169 LEU C N 1
ATOM 4447 C CA . LEU C 1 170 ? 75.969 12.912 51.043 1.00 14.52 169 LEU C CA 1
ATOM 4448 C C . LEU C 1 170 ? 74.782 12.196 50.416 1.00 21.49 169 LEU C C 1
ATOM 4449 O O . LEU C 1 170 ? 74.574 11.006 50.667 1.00 25.69 169 LEU C O 1
ATOM 4454 N N . ALA C 1 171 ? 74.018 12.916 49.589 1.00 16.46 170 ALA C N 1
ATOM 4455 C CA . ALA C 1 171 ? 72.871 12.314 48.899 1.00 19.16 170 ALA C CA 1
ATOM 4456 C C . ALA C 1 171 ? 73.305 11.092 48.078 1.00 18.45 170 ALA C C 1
ATOM 4457 O O . ALA C 1 171 ? 72.643 10.061 48.087 1.00 18.06 170 ALA C O 1
ATOM 4459 N N . LEU C 1 172 ? 74.437 11.204 47.398 1.00 19.14 171 LEU C N 1
ATOM 4460 C CA . LEU C 1 172 ? 74.936 10.090 46.611 1.00 22.59 171 LEU C CA 1
ATOM 4461 C C . LEU C 1 172 ? 75.251 8.909 47.534 1.00 18.40 171 LEU C C 1
ATOM 4462 O O . LEU C 1 172 ? 74.780 7.788 47.315 1.00 16.03 171 LEU C O 1
ATOM 4467 N N . MET C 1 173 ? 76.013 9.174 48.584 1.00 12.58 172 MET C N 1
ATOM 4468 C CA . MET C 1 173 ? 76.289 8.139 49.585 1.00 21.71 172 MET C CA 1
ATOM 4469 C C . MET C 1 173 ? 75.022 7.445 50.116 1.00 11.38 172 MET C C 1
ATOM 4470 O O . MET C 1 173 ? 74.962 6.224 50.194 1.00 13.67 172 MET C O 1
ATOM 4475 N N . LEU C 1 174 ? 74.002 8.218 50.451 1.00 11.91 173 LEU C N 1
ATOM 4476 C CA . LEU C 1 174 ? 72.741 7.628 50.886 1.00 12.65 173 LEU C CA 1
ATOM 4477 C C . LEU C 1 174 ? 72.091 6.826 49.763 1.00 15.42 173 LEU C C 1
ATOM 4478 O O . LEU C 1 174 ? 71.524 5.771 50.019 1.00 14.27 173 LEU C O 1
ATOM 4483 N N . GLN C 1 175 ? 72.189 7.323 48.524 1.00 12.14 174 GLN C N 1
ATOM 4484 C CA . GLN C 1 175 ? 71.587 6.649 47.380 1.00 12.14 174 GLN C CA 1
ATOM 4485 C C . GLN C 1 175 ? 72.149 5.229 47.206 1.00 24.27 174 GLN C C 1
ATOM 4486 O O . GLN C 1 175 ? 71.431 4.319 46.767 1.00 22.79 174 GLN C O 1
ATOM 4492 N N . ARG C 1 176 ? 73.418 5.039 47.570 1.00 19.45 175 ARG C N 1
ATOM 4493 C CA . ARG C 1 176 ? 74.033 3.706 47.563 1.00 19.50 175 ARG C CA 1
ATOM 4494 C C . ARG C 1 176 ? 73.156 2.702 48.295 1.00 21.31 175 ARG C C 1
ATOM 4495 O O . ARG C 1 176 ? 73.035 1.551 47.884 1.00 17.89 175 ARG C O 1
ATOM 4503 N N . LEU C 1 177 ? 72.556 3.152 49.393 1.00 16.90 176 LEU C N 1
ATOM 4504 C CA . LEU C 1 177 ? 71.709 2.307 50.213 1.00 18.97 176 LEU C CA 1
ATOM 4505 C C . LEU C 1 177 ? 70.261 2.305 49.708 1.00 19.15 176 LEU C C 1
ATOM 4506 O O . LEU C 1 177 ? 69.671 1.251 49.501 1.00 17.44 176 LEU C O 1
ATOM 4511 N N . ILE C 1 178 ? 69.699 3.492 49.502 1.00 15.26 177 ILE C N 1
ATOM 4512 C CA . ILE C 1 178 ? 68.322 3.617 49.041 1.00 14.69 177 ILE C CA 1
ATOM 4513 C C . ILE C 1 178 ? 68.045 2.846 47.734 1.00 24.87 177 ILE C C 1
ATOM 4514 O O . ILE C 1 178 ? 67.084 2.093 47.647 1.00 15.41 177 ILE C O 1
ATOM 4519 N N . GLN C 1 179 ? 68.885 3.037 46.721 1.00 13.73 178 GLN C N 1
ATOM 4520 C CA . GLN C 1 179 ? 68.621 2.477 45.399 1.00 20.96 178 GLN C CA 1
ATOM 4521 C C . GLN C 1 179 ? 68.804 0.972 45.358 1.00 24.47 178 GLN C C 1
ATOM 4522 O O . GLN C 1 179 ? 68.351 0.314 44.422 1.00 27.39 178 GLN C O 1
ATOM 4528 N N . ASN C 1 180 ? 69.471 0.439 46.379 1.00 23.83 179 ASN C N 1
ATOM 4529 C CA . ASN C 1 180 ? 69.777 -0.977 46.437 1.00 30.85 179 ASN C CA 1
ATOM 4530 C C . ASN C 1 180 ? 68.645 -1.759 47.085 1.00 33.48 179 ASN C C 1
ATOM 4531 O O . ASN C 1 180 ? 68.307 -2.855 46.639 1.00 40.15 179 ASN C O 1
ATOM 4536 N N . GLY C 1 181 ? 68.059 -1.187 48.133 1.00 25.22 180 GLY C N 1
ATOM 4537 C CA . GLY C 1 181 ? 66.931 -1.803 48.801 1.00 19.88 180 GLY C CA 1
ATOM 4538 C C . GLY C 1 181 ? 67.086 -1.790 50.302 1.00 32.14 180 GLY C C 1
ATOM 4539 O O . GLY C 1 181 ? 66.167 -2.134 51.036 1.00 47.48 180 GLY C O 1
ATOM 4540 N N . ASP C 1 182 ? 68.253 -1.367 50.764 1.00 31.53 181 ASP C N 1
ATOM 4541 C CA . ASP C 1 182 ? 68.558 -1.391 52.183 1.00 25.72 181 ASP C CA 1
ATOM 4542 C C . ASP C 1 182 ? 67.657 -0.434 52.964 1.00 31.79 181 ASP C C 1
ATOM 4543 O O . ASP C 1 182 ? 67.038 0.461 52.391 1.00 33.26 181 ASP C O 1
ATOM 4548 N N . ALA C 1 183 ? 67.573 -0.634 54.274 1.00 35.64 182 ALA C N 1
ATOM 4549 C CA . ALA C 1 183 ? 66.685 0.174 55.105 1.00 29.76 182 ALA C CA 1
ATOM 4550 C C . ALA C 1 183 ? 67.234 1.578 55.365 1.00 28.90 182 ALA C C 1
ATOM 4551 O O . ALA C 1 183 ? 68.370 1.738 55.814 1.00 30.25 182 ALA C O 1
ATOM 4553 N N . VAL C 1 184 ? 66.425 2.599 55.091 1.00 28.09 183 VAL C N 1
ATOM 4554 C CA . VAL C 1 184 ? 66.826 3.977 55.369 1.00 18.36 183 VAL C CA 1
ATOM 4555 C C . VAL C 1 184 ? 65.624 4.720 55.929 1.00 27.37 183 VAL C C 1
ATOM 4556 O O . VAL C 1 184 ? 64.496 4.514 55.476 1.00 28.95 183 VAL C O 1
ATOM 4560 N N . SER C 1 185 ? 65.851 5.579 56.917 1.00 22.94 184 SER C N 1
ATOM 4561 C CA . SER C 1 185 ? 64.748 6.322 57.504 1.00 24.11 184 SER C CA 1
ATOM 4562 C C . SER C 1 185 ? 64.036 7.163 56.446 1.00 31.74 184 SER C C 1
ATOM 4563 O O . SER C 1 185 ? 64.642 7.575 55.451 1.00 34.83 184 SER C O 1
ATOM 4566 N N . GLU C 1 186 ? 62.746 7.404 56.652 1.00 33.73 185 GLU C N 1
ATOM 4567 C CA . GLU C 1 186 ? 61.981 8.211 55.716 1.00 33.63 185 GLU C CA 1
ATOM 4568 C C . GLU C 1 186 ? 62.597 9.598 55.612 1.00 28.12 185 GLU C C 1
ATOM 4569 O O . GLU C 1 186 ? 62.679 10.166 54.528 1.00 29.17 185 GLU C O 1
ATOM 4575 N N . ARG C 1 187 ? 63.034 10.116 56.754 1.00 21.98 186 ARG C N 1
ATOM 4576 C CA . ARG C 1 187 ? 63.636 11.445 56.875 1.00 28.35 186 ARG C CA 1
ATOM 4577 C C . ARG C 1 187 ? 64.867 11.596 55.987 1.00 29.18 186 ARG C C 1
ATOM 4578 O O . ARG C 1 187 ? 65.071 12.642 55.368 1.00 27.37 186 ARG C O 1
ATOM 4586 N N . LEU C 1 188 ? 65.679 10.544 55.940 1.00 19.41 187 LEU C N 1
ATOM 4587 C CA . LEU C 1 188 ? 66.888 10.516 55.129 1.00 22.79 187 LEU C CA 1
ATOM 4588 C C . LEU C 1 188 ? 66.583 10.210 53.647 1.00 26.85 187 LEU C C 1
ATOM 4589 O O . LEU C 1 188 ? 67.262 10.709 52.747 1.00 26.30 187 LEU C O 1
ATOM 4594 N N . LYS C 1 189 ? 65.565 9.385 53.398 1.00 29.90 188 LYS C N 1
ATOM 4595 C CA . LYS C 1 189 ? 65.109 9.141 52.032 1.00 24.56 188 LYS C CA 1
ATOM 4596 C C . LYS C 1 189 ? 64.592 10.436 51.443 1.00 25.53 188 LYS C C 1
ATOM 4597 O O . LYS C 1 189 ? 64.938 10.780 50.306 1.00 29.20 188 LYS C O 1
ATOM 4603 N N . ASN C 1 190 ? 63.778 11.154 52.219 1.00 19.08 189 ASN C N 1
ATOM 4604 C CA . ASN C 1 190 ? 63.218 12.421 51.765 1.00 19.44 189 ASN C CA 1
ATOM 4605 C C . ASN C 1 190 ? 64.322 13.430 51.436 1.00 25.75 189 ASN C C 1
ATOM 4606 O O . ASN C 1 190 ? 64.303 14.058 50.371 1.00 19.86 189 ASN C O 1
ATOM 4611 N N . TYR C 1 191 ? 65.295 13.563 52.336 1.00 18.17 190 TYR C N 1
ATOM 4612 C CA . TYR C 1 191 ? 66.471 14.367 52.064 1.00 17.28 190 TYR C CA 1
ATOM 4613 C C . TYR C 1 191 ? 67.144 13.974 50.746 1.00 21.15 190 TYR C C 1
ATOM 4614 O O . TYR C 1 191 ? 67.348 14.813 49.876 1.00 15.86 190 TYR C O 1
ATOM 4623 N N . ALA C 1 192 ? 67.497 12.699 50.601 1.00 17.37 191 ALA C N 1
ATOM 4624 C CA . ALA C 1 192 ? 68.314 12.289 49.464 1.00 18.96 191 ALA C CA 1
ATOM 4625 C C . ALA C 1 192 ? 67.557 12.400 48.150 1.00 22.51 191 ALA C C 1
ATOM 4626 O O . ALA C 1 192 ? 68.119 12.824 47.133 1.00 16.63 191 ALA C O 1
ATOM 4628 N N . LEU C 1 193 ? 66.275 12.036 48.178 1.00 23.32 192 LEU C N 1
ATOM 4629 C CA . LEU C 1 193 ? 65.458 12.078 46.972 1.00 25.01 192 LEU C CA 1
ATOM 4630 C C . LEU C 1 193 ? 65.344 13.519 46.499 1.00 31.76 192 LEU C C 1
ATOM 4631 O O . LEU C 1 193 ? 65.346 13.801 45.287 1.00 32.09 192 LEU C O 1
ATOM 4636 N N . GLN C 1 194 ? 65.287 14.437 47.458 1.00 16.48 193 GLN C N 1
ATOM 4637 C CA . GLN C 1 194 ? 65.133 15.847 47.123 1.00 20.37 193 GLN C CA 1
ATOM 4638 C C . GLN C 1 194 ? 66.404 16.449 46.533 1.00 20.30 193 GLN C C 1
ATOM 4639 O O . GLN C 1 194 ? 66.329 17.215 45.566 1.00 19.39 193 GLN C O 1
ATOM 4645 N N . GLN C 1 195 ? 67.559 16.089 47.092 1.00 15.03 194 GLN C N 1
ATOM 4646 C CA . GLN C 1 195 ? 68.850 16.497 46.525 1.00 14.94 194 GLN C CA 1
ATOM 4647 C C . GLN C 1 195 ? 69.100 15.953 45.110 1.00 14.17 194 GLN C C 1
ATOM 4648 O O . GLN C 1 195 ? 69.831 16.557 44.332 1.00 17.34 194 GLN C O 1
ATOM 4654 N N . TRP C 1 196 ? 68.516 14.793 44.801 1.00 17.31 195 TRP C N 1
ATOM 4655 C CA . TRP C 1 196 ? 68.631 14.167 43.483 1.00 19.42 195 TRP C CA 1
ATOM 4656 C C . TRP C 1 196 ? 67.832 14.944 42.415 1.00 20.46 195 TRP C C 1
ATOM 4657 O O . TRP C 1 196 ? 68.179 14.928 41.229 1.00 21.70 195 TRP C O 1
ATOM 4668 N N . GLN C 1 197 ? 66.777 15.641 42.842 1.00 19.37 196 GLN C N 1
ATOM 4669 C CA . GLN C 1 197 ? 65.944 16.422 41.920 1.00 19.09 196 GLN C CA 1
ATOM 4670 C C . GLN C 1 197 ? 66.586 17.753 41.552 1.00 26.08 196 GLN C C 1
ATOM 4671 O O . GLN C 1 197 ? 66.076 18.487 40.704 1.00 29.97 196 GLN C O 1
ATOM 4677 N N . ARG C 1 198 ? 67.695 18.085 42.197 1.00 22.45 197 ARG C N 1
ATOM 4678 C CA . ARG C 1 198 ? 68.369 19.324 41.867 1.00 21.90 197 ARG C CA 1
ATOM 4679 C C . ARG C 1 198 ? 68.799 19.294 40.393 1.00 23.96 197 ARG C C 1
ATOM 4680 O O . ARG C 1 198 ? 69.318 18.290 39.915 1.00 23.42 197 ARG C O 1
ATOM 4688 N N . PRO C 1 199 ? 68.565 20.391 39.665 1.00 25.78 198 PRO C N 1
ATOM 4689 C CA . PRO C 1 199 ? 68.857 20.426 38.221 1.00 26.13 198 PRO C CA 1
ATOM 4690 C C . PRO C 1 199 ? 70.289 19.986 37.854 1.00 26.94 198 PRO C C 1
ATOM 4691 O O . PRO C 1 199 ? 70.489 19.224 36.883 1.00 19.76 198 PRO C O 1
ATOM 4695 N N . SER C 1 200 ? 71.272 20.455 38.629 1.00 25.65 199 SER C N 1
ATOM 4696 C CA . SER C 1 200 ? 72.671 20.083 38.402 1.00 17.78 199 SER C CA 1
ATOM 4697 C C . SER C 1 200 ? 72.869 18.572 38.377 1.00 18.34 199 SER C C 1
ATOM 4698 O O . SER C 1 200 ? 73.521 18.042 37.469 1.00 16.40 199 SER C O 1
ATOM 4701 N N . VAL C 1 201 ? 72.291 17.896 39.371 1.00 17.78 200 VAL C N 1
ATOM 4702 C CA . VAL C 1 201 ? 72.356 16.437 39.495 1.00 22.39 200 VAL C CA 1
ATOM 4703 C C . VAL C 1 201 ? 71.611 15.764 38.342 1.00 23.50 200 VAL C C 1
ATOM 4704 O O . VAL C 1 201 ? 72.115 14.864 37.674 1.00 18.55 200 VAL C O 1
ATOM 4708 N N . GLN C 1 202 ? 70.392 16.228 38.126 1.00 22.38 201 GLN C N 1
ATOM 4709 C CA . GLN C 1 202 ? 69.542 15.798 37.026 1.00 12.57 201 GLN C CA 1
ATOM 4710 C C . GLN C 1 202 ? 70.269 15.907 35.635 1.00 22.36 201 GLN C C 1
ATOM 4711 O O . GLN C 1 202 ? 70.042 15.099 34.728 1.00 13.64 201 GLN C O 1
ATOM 4717 N N . LYS C 1 203 ? 71.174 16.870 35.472 1.00 22.16 202 LYS C N 1
ATOM 4718 C CA . LYS C 1 203 ? 71.974 16.935 34.240 1.00 19.25 202 LYS C CA 1
ATOM 4719 C C . LYS C 1 203 ? 72.988 15.784 34.117 1.00 23.50 202 LYS C C 1
ATOM 4720 O O . LYS C 1 203 ? 73.244 15.286 33.019 1.00 24.41 202 LYS C O 1
ATOM 4726 N N . TRP C 1 204 ? 73.552 15.352 35.242 1.00 20.33 203 TRP C N 1
ATOM 4727 C CA . TRP C 1 204 ? 74.440 14.193 35.229 1.00 17.62 203 TRP C CA 1
ATOM 4728 C C . TRP C 1 204 ? 73.638 12.972 34.813 1.00 20.70 203 TRP C C 1
ATOM 4729 O O . TRP C 1 204 ? 74.100 12.167 34.005 1.00 26.13 203 TRP C O 1
ATOM 4740 N N . LEU C 1 205 ? 72.425 12.843 35.349 1.00 20.97 204 LEU C N 1
ATOM 4741 C CA . LEU C 1 205 ? 71.611 11.658 35.078 1.00 20.82 204 LEU C CA 1
ATOM 4742 C C . LEU C 1 205 ? 71.215 11.546 33.605 1.00 19.23 204 LEU C C 1
ATOM 4743 O O . LEU C 1 205 ? 71.223 10.450 33.042 1.00 16.05 204 LEU C O 1
ATOM 4748 N N . ALA C 1 206 ? 70.898 12.674 32.976 1.00 18.97 205 ALA C N 1
ATOM 4749 C CA . ALA C 1 206 ? 70.633 12.674 31.534 1.00 20.44 205 ALA C CA 1
ATOM 4750 C C . ALA C 1 206 ? 71.888 12.265 30.766 1.00 17.75 205 ALA C C 1
ATOM 4751 O O . ALA C 1 206 ? 71.860 11.361 29.926 1.00 13.14 205 ALA C O 1
ATOM 4753 N N . LEU C 1 207 ? 72.993 12.931 31.089 1.00 20.09 206 LEU C N 1
ATOM 4754 C CA . LEU C 1 207 ? 74.265 12.752 30.396 1.00 20.86 206 LEU C CA 1
ATOM 4755 C C . LEU C 1 207 ? 74.711 11.286 30.332 1.00 21.25 206 LEU C C 1
ATOM 4756 O O . LEU C 1 207 ? 75.153 10.804 29.291 1.00 24.29 206 LEU C O 1
ATOM 4761 N N . ARG C 1 208 ? 74.570 10.580 31.439 1.00 19.49 207 ARG C N 1
ATOM 4762 C CA . ARG C 1 208 ? 74.907 9.162 31.481 1.00 26.63 207 ARG C CA 1
ATOM 4763 C C . ARG C 1 208 ? 74.227 8.397 30.346 1.00 33.83 207 ARG C C 1
ATOM 4764 O O . ARG C 1 208 ? 74.773 7.431 29.825 1.00 29.67 207 ARG C O 1
ATOM 4772 N N . HIS C 1 209 ? 73.036 8.835 29.954 1.00 33.61 208 HIS C N 1
ATOM 4773 C CA . HIS C 1 209 ? 72.293 8.109 28.937 1.00 31.92 208 HIS C CA 1
ATOM 4774 C C . HIS C 1 209 ? 72.572 8.588 27.527 1.00 41.57 208 HIS C C 1
ATOM 4775 O O . HIS C 1 209 ? 71.925 8.134 26.585 1.00 47.36 208 HIS C O 1
ATOM 4782 N N . LYS C 1 210 ? 73.528 9.508 27.394 1.00 43.20 209 LYS C N 1
ATOM 4783 C CA . LYS C 1 210 ? 73.973 9.996 26.092 1.00 35.87 209 LYS C CA 1
ATOM 4784 C C . LYS C 1 210 ? 75.203 9.215 25.671 1.00 39.88 209 LYS C C 1
ATOM 4785 O O . LYS C 1 210 ? 75.224 8.631 24.592 1.00 50.47 209 LYS C O 1
#

Radius of gyration: 28.62 Å; Cα contacts (8 Å, |Δi|>4): 846; chains: 3; bounding box: 83×72×61 Å